Protein 1JPF (pdb70)

Radius of gyration: 23.24 Å; Cα contacts (8 Å, |Δi|>4): 825; chains: 3; bounding box: 54×57×59 Å

GO terms:
  GO:0098553 lumenal side of endoplasmic reticulum membrane (C, TAS)
  GO:0030670 phagocytic vesicle membrane (C, TAS)

Nearest PDB structures (foldseek):
  1yn6-assembly1_A  TM=9.985E-01  e=1.337E-51  Mus musculus
  2cii-assembly1_A  TM=9.720E-01  e=4.254E-51  Mus musculus
  6l9m-assembly3_G  TM=9.812E-01  e=3.001E-48  Homo sapiens
  3tie-assembly2_D  TM=9.741E-01  e=1.521E-45  Mus musculus
  2hjl-assembly1_A  TM=9.586E-01  e=3.096E-41  Homo sapiens

Solvent-accessible surface area: 19096 Å² total; per-residue (Å²): 131,27,19,0,20,2,14,3,10,0,25,28,76,87,79,116,132,87,12,62,1,19,0,4,0,22,0,38,118,66,34,0,1,13,1,26,25,72,50,182,104,30,80,9,84,49,102,4,102,15,0,139,113,18,26,104,125,8,17,106,94,1,14,100,21,1,76,32,4,24,74,9,0,62,38,0,9,140,35,0,47,57,64,71,139,54,97,89,48,44,64,23,5,0,0,0,5,0,0,0,22,0,6,102,102,96,182,54,97,82,2,40,0,47,1,0,10,35,18,136,93,0,2,28,9,57,101,66,10,142,64,12,67,16,63,54,158,8,0,29,81,0,54,142,82,2,90,158,37,24,0,6,124,78,0,64,68,14,0,74,34,62,0,28,99,33,0,68,85,0,0,164,33,2,62,82,63,13,89,127,49,45,43,9,162,30,71,4,34,51,20,122,129,58,201,43,68,9,17,0,14,0,20,0,20,24,0,28,31,37,97,30,70,8,20,0,30,43,132,68,92,96,24,108,144,117,35,102,82,18,102,40,4,29,2,34,78,42,23,52,2,21,1,0,4,4,61,0,52,113,65,114,17,87,82,16,13,0,43,0,84,14,114,20,28,139,128,52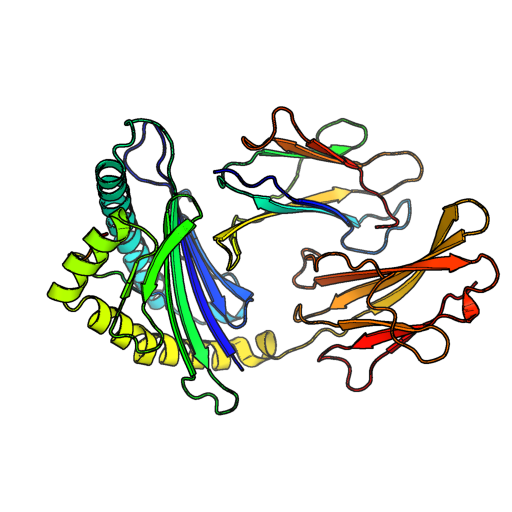,60,82,28,127,54,99,144,142,94,82,72,8,87,28,28,11,1,13,49,92,81,40,119,82,56,114,62,7,30,0,0,0,35,0,23,47,0,14,36,18,125,26,81,18,60,0,9,89,82,64,149,117,17,125,166,34,102,92,42,61,37,12,6,39,118,72,13,4,6,59,12,17,0,39,7,103,11,51,0,42,152,110,43,66,5,2,0,75,0,118,8,106,29,45,111,127,72,91,51,38,139,30,68,86,56,78,0,6,4,85,7,18,70,76,60,18,0

InterPro domains:
  IPR001039 MHC class I alpha chain, alpha1 alpha2 domains [PR01638] (83-112)
  IPR001039 MHC class I alpha chain, alpha1 alpha2 domains [PR01638] (115-131)
  IPR001039 MHC class I alpha chain, alpha1 alpha2 domains [PR01638] (136-153)
  IPR001039 MHC class I alpha chain, alpha1 alpha2 domains [PR01638] (181-199)
  IPR003006 Immunoglobulin/major histocompatibility complex, conserved site [PS00290] (281-287)
  IPR003597 Immunoglobulin C1-set [PF07654] (220-290)
  IPR003597 Immunoglobulin C1-set [SM00407] (222-293)
  IPR007110 Immunoglobulin-like domain [PS50835] (209-297)
  IPR010579 MHC class I, alpha chain, C-terminal [PF06623] (337-361)
  IPR011161 MHC class I-like antigen recognition-like [PF00129] (26-203)
  IPR011162 MHC classes I/II-like antigen recognition protein [SSF54452] (26-205)
  IPR013783 Immunoglobulin-like fold [G3DSA:2.60.40.10] (206-306)
  IPR036179 Immunoglobulin-like domain superfamily [SSF48726] (210-300)
  IPR037055 MHC class I-like antigen recognition-like superfamily [G3DSA:3.30.500.10] (24-205)
  IPR050208 Antigen-presenting and immune regulatory MHC class I-related [PTHR16675] (16-334)

Secondary structure (DSSP, 8-state):
-EEEEEEEEEE--TT-SSPEEEEEEEETTEEEEEEETTSSS---EE-SGGGTTS-HHHHHHHHHHHHHHHHHHHHHHHHHHHHTT--SSS--EEEEEEEEEE-TTSSEEEEEEEEEETTEEEEEE-TTSS-EEESSHHHHHHHHHHHHHTHHHHHHHIIIIIHHHHHHHHHHHSHHHHT--B--EEEEEEEEEETTEEEEEEEEEEEBSS--EEEEEETTEE-STTEEEPPPEE-SSS-EEEEEEEEEETT-GGGEEEEEE-TT-SS-EEE----/--BPPEEEEEESS---TTS-EEEEEEEEEEBSS--EEEEEETTEE-TT-EEPPPEE-TTS-EEEEEEEEE---SS--EEEEEE-TTSSS-EEEE--TT-/------TT---

Sequence (385 aa):
PHSMRYFETAVSRPGLEEPRYISVGYVDNKEFVRFDSDAENPRYEPRAPWMEQEGPEYWERETQKAKGQEQWFRVSLRNLLGYYNQSAGGSHTLQQMSGCDLGSDWRLLRGYLQFAYEGRDYIALNEDLKTWTAADMAAQITRRKWEQSGAAEHYKAYLEGECVEWLHRYLKNGNATLLRTDSPKAHVTHHPRSKGEVTLRCWALGFYPADITLTWQLNGEELTQDMELVETRPAGDGTFQKWASVVVPLGKEQNYTCRVYHEGLPEPLTLRWEPIQKTPQIQVYSRHPPENGKPNILNCYVTQFHPPHIEIQMLKNGKKIPKVEMSDMSFSKDWSFYILAHTEFTPTETDTYACRVKHDSMAEPKTVYWDRDMSGVENPGGYCL

B-factor: mean 32.89, std 11.1, range [12.46, 83.85]

CATH classification: 3.30.500.10 (+1 more: 2.60.40.10)

Structure (mmCIF, N/CA/C/O backbone):
data_1JPF
#
_entry.id   1JPF
#
_cell.length_a   56.166
_cell.length_b   56.166
_cell.length_c   277.954
_cell.angle_alpha   90.00
_cell.angle_beta   90.00
_cell.angle_gamma   90.00
#
_symmetry.space_group_name_H-M   'P 43 21 2'
#
loop_
_entity.id
_entity.type
_entity.pdbx_description
1 polymer 'H-2 CLASS I HISTOCOMPATIBILITY ANTIGEN, D-B ALPHA CHAIN'
2 polymer BETA-2-MICROGLOBULIN
3 polymer 'LCMV peptidic epitope gp276'
4 water water
#
loop_
_atom_site.group_PDB
_atom_site.id
_atom_site.type_symbol
_atom_site.label_atom_id
_atom_site.label_alt_id
_atom_site.label_comp_id
_atom_site.label_asym_id
_atom_site.label_entity_id
_atom_site.label_seq_id
_atom_site.pdbx_PDB_ins_code
_atom_site.Cartn_x
_atom_site.Cartn_y
_atom_site.Cartn_z
_atom_site.occupancy
_atom_site.B_iso_or_equiv
_atom_site.auth_seq_id
_atom_site.auth_comp_id
_atom_site.auth_asym_id
_atom_site.auth_atom_id
_atom_site.pdbx_PDB_model_num
ATOM 1 N N . PRO A 1 3 ? 18.309 10.150 126.672 1.00 44.31 2 PRO A N 1
ATOM 2 C CA . PRO A 1 3 ? 18.753 10.001 125.260 1.00 41.87 2 PRO A CA 1
ATOM 3 C C . PRO A 1 3 ? 20.144 10.631 125.085 1.00 41.10 2 PRO A C 1
ATOM 4 O O . PRO A 1 3 ? 20.596 11.418 125.928 1.00 37.30 2 PRO A O 1
ATOM 8 N N . HIS A 1 4 ? 20.826 10.300 123.995 1.00 33.01 3 HIS A N 1
ATOM 9 C CA . HIS A 1 4 ? 22.144 10.872 123.763 1.00 28.42 3 HIS A CA 1
ATOM 10 C C . HIS A 1 4 ? 22.407 10.907 122.284 1.00 27.19 3 HIS A C 1
ATOM 11 O O . HIS A 1 4 ? 21.731 10.223 121.514 1.00 23.84 3 HIS A O 1
ATOM 18 N N . SER A 1 5 ? 23.381 11.711 121.871 1.00 24.97 4 SER A N 1
ATOM 19 C CA . SER A 1 5 ? 23.668 11.783 120.462 1.00 21.13 4 SER A CA 1
ATOM 20 C C . SER A 1 5 ? 25.042 12.293 120.136 1.00 23.17 4 SER A C 1
ATOM 21 O O . SER A 1 5 ? 25.744 12.849 120.989 1.00 20.77 4 SER A O 1
ATOM 24 N N . MET A 1 6 ? 25.443 12.055 118.890 1.00 22.99 5 MET A N 1
ATOM 25 C CA . MET A 1 6 ? 26.704 12.570 118.379 1.00 19.09 5 MET A CA 1
ATOM 26 C C . MET A 1 6 ? 26.420 13.015 116.948 1.00 21.30 5 MET A C 1
ATOM 27 O O . MET A 1 6 ? 25.671 12.351 116.226 1.00 23.14 5 MET A O 1
ATOM 32 N N . ARG A 1 7 ? 26.987 14.153 116.567 1.00 20.05 6 ARG A N 1
ATOM 33 C CA . ARG A 1 7 ? 26.816 14.714 115.240 1.00 19.33 6 ARG A CA 1
ATOM 34 C C . ARG A 1 7 ? 28.098 15.393 114.813 1.00 21.52 6 ARG A C 1
ATOM 35 O O . ARG A 1 7 ? 28.834 15.922 115.648 1.00 23.34 6 ARG A O 1
ATOM 43 N N . TYR A 1 8 ? 28.362 15.351 113.509 1.00 21.41 7 TYR A N 1
ATOM 44 C CA . TYR A 1 8 ? 29.493 16.029 112.907 1.00 21.90 7 TYR A CA 1
ATOM 45 C C . TYR A 1 8 ? 28.830 16.898 111.843 1.00 22.78 7 TYR A C 1
ATOM 46 O O . TYR A 1 8 ? 28.074 16.400 110.996 1.00 24.96 7 TYR A O 1
ATOM 55 N N . PHE A 1 9 ? 29.059 18.202 111.945 1.00 20.94 8 PHE A N 1
ATOM 56 C CA . PHE A 1 9 ? 28.500 19.198 111.033 1.00 18.04 8 PHE A CA 1
ATOM 57 C C . PHE A 1 9 ? 29.681 19.711 110.233 1.00 23.32 8 PHE A C 1
ATOM 58 O O . PHE A 1 9 ? 30.625 20.286 110.809 1.00 23.33 8 PHE A O 1
ATOM 66 N N . GLU A 1 10 ? 29.625 19.531 108.914 1.00 18.93 9 GLU A N 1
ATOM 67 C CA . GLU A 1 10 ? 30.712 19.946 108.043 1.00 19.56 9 GLU A CA 1
ATOM 68 C C . GLU A 1 10 ? 30.251 20.936 106.996 1.00 21.50 9 GLU A C 1
ATOM 69 O O . GLU A 1 10 ? 29.137 20.836 106.459 1.00 19.94 9 GLU A O 1
ATOM 75 N N . THR A 1 11 ? 31.130 21.887 106.708 1.00 23.26 10 THR A N 1
ATOM 76 C CA . THR A 1 11 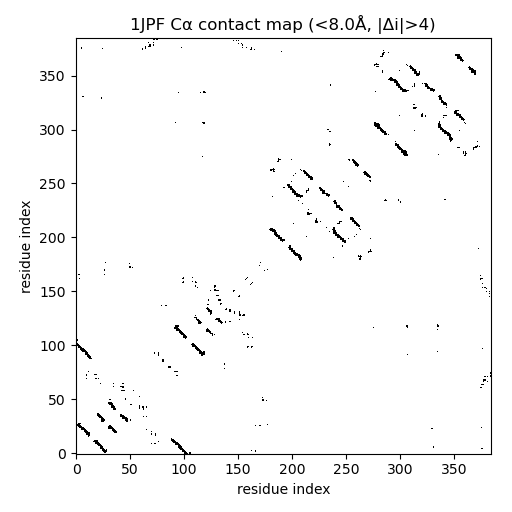? 30.872 22.937 105.736 1.00 24.64 10 THR A CA 1
ATOM 77 C C . THR A 1 11 ? 32.110 23.146 104.861 1.00 24.85 10 THR A C 1
ATOM 78 O O . THR A 1 11 ? 33.237 23.184 105.354 1.00 27.38 10 THR A O 1
ATOM 82 N N . ALA A 1 12 ? 31.882 23.259 103.560 1.00 25.60 11 ALA A N 1
ATOM 83 C CA . ALA A 1 12 ? 32.930 23.518 102.593 1.00 27.80 11 ALA A CA 1
ATOM 84 C C . ALA A 1 12 ? 32.396 24.712 101.825 1.00 25.89 11 ALA A C 1
ATOM 85 O O . ALA A 1 12 ? 31.261 24.697 101.374 1.00 29.97 11 ALA A O 1
ATOM 87 N N . VAL A 1 13 ? 33.199 25.756 101.696 1.00 28.38 12 VAL A N 1
ATOM 88 C CA . VAL A 1 13 ? 32.758 26.943 100.979 1.00 26.71 12 VAL A CA 1
ATOM 89 C C . VAL A 1 13 ? 33.725 27.267 99.848 1.00 31.26 12 VAL A C 1
ATOM 90 O O . VAL A 1 13 ? 34.936 27.392 100.076 1.00 30.45 12 VAL A O 1
ATOM 94 N N . SER A 1 14 ? 33.185 27.377 98.631 1.00 32.19 13 SER A N 1
ATOM 95 C CA . SER A 1 14 ? 33.970 27.715 97.436 1.00 34.33 13 SER A CA 1
ATOM 96 C C . SER A 1 14 ? 34.374 29.183 97.481 1.00 35.16 13 SER A C 1
ATOM 97 O O . SER A 1 14 ? 33.555 30.058 97.743 1.00 37.38 13 SER A O 1
ATOM 100 N N . ARG A 1 15 ? 35.634 29.452 97.188 1.00 43.33 14 ARG A N 1
ATOM 101 C CA . ARG A 1 15 ? 36.119 30.817 97.211 1.00 49.44 14 ARG A CA 1
ATOM 102 C C . ARG A 1 15 ? 36.453 31.302 95.811 1.00 50.95 14 ARG A C 1
ATOM 103 O O . ARG A 1 15 ? 37.230 30.671 95.094 1.00 49.66 14 ARG A O 1
ATOM 111 N N . PRO A 1 16 ? 35.855 32.427 95.393 1.00 53.47 15 PRO A N 1
ATOM 112 C CA . PRO A 1 16 ? 36.158 32.927 94.050 1.00 55.36 15 PRO A CA 1
ATOM 113 C C . PRO A 1 16 ? 37.641 33.297 93.970 1.00 54.76 15 PRO A C 1
ATOM 114 O O . PRO A 1 16 ? 38.154 34.078 94.788 1.00 50.78 15 PRO A O 1
ATOM 118 N N . GLY A 1 17 ? 38.329 32.693 93.008 1.00 52.38 16 GLY A N 1
ATOM 119 C CA . GLY A 1 17 ? 39.741 32.961 92.827 1.00 54.11 16 GLY A CA 1
ATOM 120 C C . GLY A 1 17 ? 40.635 32.026 93.614 1.00 54.38 16 GLY A C 1
ATOM 121 O O . GLY A 1 17 ? 41.824 32.297 93.798 1.00 53.74 16 GLY A O 1
ATOM 122 N N . LEU A 1 18 ? 40.074 30.919 94.080 1.00 54.20 17 LEU A N 1
ATOM 123 C CA . LEU A 1 18 ? 40.854 29.956 94.847 1.00 50.03 17 LEU A CA 1
ATOM 124 C C . LEU A 1 18 ? 40.351 28.549 94.568 1.00 48.12 17 LEU A C 1
ATOM 125 O O . LEU A 1 18 ? 39.148 28.345 94.425 1.00 49.62 17 LEU A O 1
ATOM 130 N N . GLU A 1 19 ? 41.280 27.594 94.492 1.00 46.09 18 GLU A N 1
ATOM 131 C CA . GLU A 1 19 ? 40.990 26.185 94.196 1.00 42.20 18 GLU A CA 1
ATOM 132 C C . GLU A 1 19 ? 40.470 25.343 95.375 1.00 42.06 18 GLU A C 1
ATOM 133 O O . GLU A 1 19 ? 39.521 24.569 95.232 1.00 38.75 18 GLU A O 1
ATOM 139 N N . GLU A 1 20 ? 41.119 25.458 96.525 1.00 36.45 19 GLU A N 1
ATOM 140 C CA . GLU A 1 20 ? 40.706 24.692 97.691 1.00 35.58 19 GLU A CA 1
ATOM 141 C C . GLU A 1 20 ? 39.630 25.455 98.426 1.00 32.91 19 GLU A C 1
ATOM 142 O O . GLU A 1 20 ? 39.773 26.639 98.678 1.00 38.89 19 GLU A O 1
ATOM 148 N N . PRO A 1 21 ? 38.520 24.793 98.767 1.00 36.43 20 PRO A N 1
ATOM 149 C CA . PRO A 1 21 ? 37.449 25.494 99.489 1.00 31.28 20 PRO A CA 1
ATOM 150 C C . PRO A 1 21 ? 37.796 25.618 100.968 1.00 32.30 20 PRO A C 1
ATOM 151 O O . PRO A 1 21 ? 38.721 24.954 101.447 1.00 36.32 20 PRO A O 1
ATOM 155 N N . ARG A 1 22 ? 37.076 26.480 101.678 1.00 27.96 21 ARG A N 1
ATOM 156 C CA . ARG A 1 22 ? 37.260 26.628 103.120 1.00 32.50 21 ARG A CA 1
ATOM 157 C C . ARG A 1 22 ? 36.450 25.462 103.710 1.00 32.98 21 ARG A C 1
ATOM 158 O O . ARG A 1 22 ? 35.243 25.361 103.448 1.00 30.65 21 ARG A O 1
ATOM 166 N N . TYR A 1 23 ? 37.102 24.571 104.464 1.00 28.01 22 TYR A N 1
ATOM 167 C CA . TYR A 1 23 ? 36.404 23.427 105.058 1.00 26.93 22 TYR A CA 1
ATOM 168 C C . TYR A 1 23 ? 36.433 23.462 106.580 1.00 30.87 22 TYR A C 1
ATOM 169 O O . TYR A 1 23 ? 37.502 23.601 107.194 1.00 28.25 22 TYR A O 1
ATOM 178 N N . ILE A 1 24 ? 35.251 23.356 107.180 1.00 26.22 23 ILE A N 1
ATOM 179 C CA . ILE A 1 24 ? 35.122 23.367 108.635 1.00 23.76 23 ILE A CA 1
ATOM 180 C C . ILE A 1 24 ? 34.240 22.224 109.115 1.00 23.65 23 ILE A C 1
ATOM 181 O O . ILE A 1 24 ? 33.139 22.025 108.601 1.00 22.99 23 ILE A O 1
ATOM 186 N N . SER A 1 25 ? 34.739 21.484 110.101 1.00 23.28 24 SER A N 1
ATOM 187 C CA . SER A 1 25 ? 34.038 20.361 110.698 1.00 18.78 24 SER A CA 1
ATOM 188 C C . SER A 1 25 ? 33.993 20.514 112.219 1.00 25.56 24 SER A C 1
ATOM 189 O O . SER A 1 25 ? 35.013 20.794 112.863 1.00 22.10 24 SER A O 1
ATOM 192 N N . VAL A 1 26 ? 32.805 20.345 112.784 1.00 18.17 25 VAL A N 1
ATOM 193 C CA . VAL A 1 26 ? 32.615 20.462 114.216 1.00 17.97 25 VAL A CA 1
ATOM 194 C C . VAL A 1 26 ? 31.871 19.218 114.685 1.00 18.64 25 VAL A C 1
ATOM 195 O O . VAL A 1 26 ? 30.890 18.784 114.066 1.00 17.25 25 VAL A O 1
ATOM 199 N N . GLY A 1 27 ? 32.367 18.624 115.755 1.00 18.76 26 GLY A N 1
ATOM 200 C CA . GLY A 1 27 ? 31.724 17.455 116.296 1.00 20.26 26 GLY A CA 1
ATOM 201 C C . GLY A 1 27 ? 30.983 17.839 117.558 1.00 23.42 26 GLY A C 1
ATOM 202 O O . GLY A 1 27 ? 31.449 18.709 118.315 1.00 20.80 26 GLY A O 1
ATOM 203 N N . TYR A 1 28 ? 29.846 17.190 117.789 1.00 19.10 27 TYR A N 1
ATOM 204 C CA . TYR A 1 28 ? 29.030 17.441 118.978 1.00 21.16 27 TYR A CA 1
ATOM 205 C C . TYR A 1 28 ? 28.598 16.157 119.662 1.00 21.31 27 TYR A C 1
ATOM 206 O O . TYR A 1 28 ? 28.318 15.141 118.999 1.00 18.51 27 TYR A O 1
ATOM 215 N N . VAL A 1 29 ? 28.533 16.211 120.989 1.00 20.07 28 VAL A N 1
ATOM 216 C CA . VAL A 1 29 ? 28.028 15.089 121.776 1.00 20.03 28 VAL A CA 1
ATOM 217 C C . VAL A 1 29 ? 26.949 15.756 122.614 1.00 21.42 28 VAL A C 1
ATOM 218 O O . VAL A 1 29 ? 27.219 16.745 123.290 1.00 27.86 28 VAL A O 1
ATOM 222 N N . ASP A 1 30 ? 25.728 15.242 122.546 1.00 24.57 29 ASP A N 1
ATOM 223 C CA . ASP A 1 30 ? 24.610 15.827 123.265 1.00 23.67 29 ASP A CA 1
ATOM 224 C C . ASP A 1 30 ? 24.538 17.329 123.027 1.00 26.54 29 ASP A C 1
ATOM 225 O O . ASP A 1 30 ? 24.339 18.102 123.959 1.00 27.37 29 ASP A O 1
ATOM 230 N N . ASN A 1 31 ? 24.722 17.728 121.768 1.00 26.64 30 ASN A N 1
ATOM 231 C CA . ASN A 1 31 ? 24.671 19.130 121.349 1.00 26.49 30 ASN A CA 1
ATOM 232 C C . ASN A 1 31 ? 25.775 20.030 121.891 1.00 26.13 30 ASN A C 1
ATOM 233 O O . ASN A 1 31 ? 25.683 21.250 121.801 1.00 23.96 30 ASN A O 1
ATOM 238 N N . LYS A 1 32 ? 26.825 19.446 122.449 1.00 25.52 31 LYS A N 1
ATOM 239 C CA . LYS A 1 32 ? 27.922 20.261 122.976 1.00 24.40 31 LYS A CA 1
ATOM 240 C C . LYS A 1 32 ? 29.147 20.055 122.092 1.00 22.92 31 LYS A C 1
ATOM 241 O O . LYS A 1 32 ? 29.556 18.920 121.848 1.00 23.35 31 LYS A O 1
ATOM 247 N N . GLU A 1 33 ? 29.730 21.154 121.617 1.00 26.32 32 GLU A N 1
ATOM 248 C CA . GLU A 1 33 ? 30.899 21.086 120.749 1.00 24.01 32 GLU A CA 1
ATOM 249 C C . GLU A 1 33 ? 32.071 20.386 121.458 1.00 23.85 32 GLU A C 1
ATOM 250 O O . GLU A 1 33 ? 32.421 20.745 122.566 1.00 19.20 32 GLU A O 1
ATOM 256 N N . PHE A 1 34 ? 32.686 19.386 120.835 1.00 21.55 33 PHE A N 1
ATOM 257 C CA . PHE A 1 34 ? 33.780 18.727 121.537 1.00 22.11 33 PHE A CA 1
ATOM 258 C C . PHE A 1 34 ? 35.059 18.629 120.726 1.00 21.46 33 PHE A C 1
ATOM 259 O O . PHE A 1 34 ? 36.133 18.426 121.290 1.00 24.53 33 PHE A O 1
ATOM 267 N N . VAL A 1 35 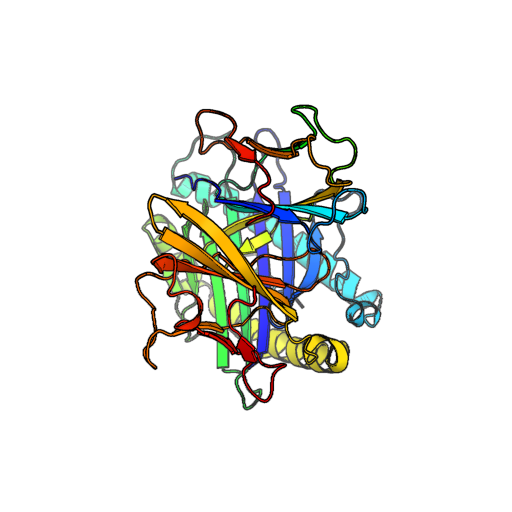? 34.941 18.797 119.411 1.00 17.60 34 VAL A N 1
ATOM 268 C CA . VAL A 1 35 ? 36.088 18.794 118.522 1.00 19.91 34 VAL A CA 1
ATOM 269 C C . VAL A 1 35 ? 35.827 19.734 117.352 1.00 20.65 34 VAL A C 1
ATOM 270 O O . VAL A 1 35 ? 34.672 20.035 117.007 1.00 21.87 34 VAL A O 1
ATOM 274 N N . ARG A 1 36 ? 36.905 20.205 116.747 1.00 16.56 35 ARG A N 1
ATOM 275 C CA . ARG A 1 36 ? 36.779 21.129 115.643 1.00 23.17 35 ARG A CA 1
ATOM 276 C C . ARG A 1 36 ? 37.995 21.129 114.702 1.00 25.64 35 ARG A C 1
ATOM 277 O O . ARG A 1 36 ? 39.148 21.022 115.146 1.00 27.92 35 ARG A O 1
ATOM 285 N N . PHE A 1 37 ? 37.726 21.258 113.407 1.00 26.01 36 PHE A N 1
ATOM 286 C CA . PHE A 1 37 ? 38.771 21.309 112.385 1.00 24.88 36 PHE A CA 1
ATOM 287 C C . PHE A 1 37 ? 38.446 22.479 111.458 1.00 29.57 36 PHE A C 1
ATOM 288 O O . PHE A 1 37 ? 37.282 22.651 111.084 1.00 30.61 36 PHE A O 1
ATOM 296 N N . ASP A 1 38 ? 39.459 23.269 111.082 1.00 27.41 37 ASP A N 1
ATOM 297 C CA . ASP A 1 38 ? 39.274 24.430 110.194 1.00 27.62 37 ASP A CA 1
ATOM 298 C C . ASP A 1 38 ? 40.493 24.522 109.275 1.00 35.23 37 ASP A C 1
ATOM 299 O O . ASP A 1 38 ? 41.625 24.713 109.749 1.00 31.81 37 ASP A O 1
ATOM 304 N N . SER A 1 39 ? 40.261 24.394 107.971 1.00 31.62 38 SER A N 1
ATOM 305 C CA . SER A 1 39 ? 41.333 24.431 106.984 1.00 32.57 38 SER A CA 1
ATOM 306 C C . SER A 1 39 ? 42.049 25.772 106.893 1.00 34.70 38 SER A C 1
ATOM 307 O O . SER A 1 39 ? 43.138 25.848 106.337 1.00 33.63 38 SER A O 1
ATOM 310 N N . ASP A 1 40 ? 41.423 26.823 107.411 1.00 36.32 39 ASP A N 1
ATOM 311 C CA . ASP A 1 40 ? 41.998 28.159 107.365 1.00 38.75 39 ASP A CA 1
ATOM 312 C C . ASP A 1 40 ? 43.036 28.378 108.454 1.00 44.44 39 ASP A C 1
ATOM 313 O O . ASP A 1 40 ? 43.720 29.393 108.457 1.00 43.42 39 ASP A O 1
ATOM 318 N N . ALA A 1 41 ? 43.139 27.435 109.382 1.00 46.66 40 ALA A N 1
ATOM 319 C CA . ALA A 1 41 ? 44.101 27.548 110.469 1.00 50.99 40 ALA A CA 1
ATOM 320 C C . ALA A 1 41 ? 45.503 27.440 109.898 1.00 55.12 40 ALA A C 1
ATOM 321 O O . ALA A 1 41 ? 45.699 26.913 108.802 1.00 57.58 40 ALA A O 1
ATOM 323 N N . GLU A 1 42 ? 46.475 27.945 110.648 1.00 60.54 41 GLU A N 1
ATOM 324 C CA . GLU A 1 42 ? 47.868 27.917 110.225 1.00 63.15 41 GLU A CA 1
ATOM 325 C C . GLU A 1 42 ? 48.317 26.497 109.939 1.00 61.83 41 GLU A C 1
ATOM 326 O O . GLU A 1 42 ? 48.941 26.222 108.913 1.00 61.64 41 GLU A O 1
ATOM 332 N N . ASN A 1 43 ? 48.007 25.602 110.868 1.00 60.62 42 ASN A N 1
ATOM 333 C CA . ASN A 1 43 ? 48.351 24.197 110.721 1.00 59.80 42 ASN A CA 1
ATOM 334 C C . ASN A 1 43 ? 47.085 23.365 110.904 1.00 55.85 42 ASN A C 1
ATOM 335 O O . ASN A 1 43 ? 46.825 22.860 111.997 1.00 52.53 42 ASN A O 1
ATOM 340 N N . PRO A 1 44 ? 46.280 23.225 109.831 1.00 51.56 43 PRO A N 1
ATOM 341 C CA . PRO A 1 44 ? 45.027 22.462 109.837 1.00 45.74 43 PRO A CA 1
ATOM 342 C C . PRO A 1 44 ? 45.138 21.179 110.638 1.00 44.21 43 PRO A C 1
ATOM 343 O O . PRO A 1 44 ? 45.873 20.261 110.264 1.00 41.69 43 PRO A O 1
ATOM 347 N N . ARG A 1 45 ? 44.396 21.125 111.740 1.00 37.95 44 ARG A N 1
ATOM 348 C CA . ARG A 1 45 ? 44.411 19.966 112.622 1.00 36.70 44 ARG A CA 1
ATOM 349 C C . ARG A 1 45 ? 43.115 19.908 113.436 1.00 30.86 44 ARG A C 1
ATOM 350 O O . ARG A 1 45 ? 42.515 20.938 113.713 1.00 30.33 44 ARG A O 1
ATOM 358 N N . TYR A 1 46 ? 42.665 18.707 113.787 1.00 26.74 45 TYR A N 1
ATOM 359 C CA . TYR A 1 46 ? 41.470 18.580 114.624 1.00 29.08 45 TYR A CA 1
ATOM 360 C C . TYR A 1 46 ? 41.911 18.998 116.026 1.00 31.40 45 TYR A C 1
ATOM 361 O O . TYR A 1 46 ? 42.974 18.582 116.490 1.00 25.73 45 TYR A O 1
ATOM 370 N N . GLU A 1 47 ? 41.096 19.811 116.697 1.00 33.83 46 GLU A N 1
ATOM 371 C CA . GLU A 1 47 ? 41.434 20.299 118.032 1.00 31.07 46 GLU A CA 1
ATOM 372 C C . GLU A 1 47 ? 40.370 19.967 119.056 1.00 27.67 46 GLU A C 1
ATOM 373 O O . GLU A 1 47 ? 39.189 19.930 118.737 1.00 26.05 46 GLU A O 1
ATOM 379 N N . PRO A 1 48 ? 40.779 19.741 120.315 1.00 24.41 47 PRO A N 1
ATOM 380 C CA . PRO A 1 48 ? 39.839 19.422 121.384 1.00 24.11 47 PRO A CA 1
ATOM 381 C C . PRO A 1 48 ? 39.068 20.685 121.767 1.00 24.02 47 PRO A C 1
ATOM 382 O O . PRO A 1 48 ? 39.632 21.770 121.793 1.00 22.68 47 PRO A O 1
ATOM 386 N N . ARG A 1 49 ? 37.778 20.547 122.054 1.00 23.25 48 ARG A N 1
ATOM 387 C CA . ARG A 1 49 ? 36.963 21.698 122.424 1.00 21.20 48 ARG A CA 1
ATOM 388 C C . ARG A 1 49 ? 36.232 21.464 123.736 1.00 23.30 48 ARG A C 1
ATOM 389 O O . ARG A 1 49 ? 35.432 22.303 124.162 1.00 20.41 48 ARG A O 1
ATOM 397 N N . ALA A 1 50 ? 36.480 20.305 124.343 1.00 22.24 49 ALA A N 1
ATOM 398 C CA . ALA A 1 50 ? 35.885 19.932 125.636 1.00 25.15 49 ALA A CA 1
ATOM 399 C C . ALA A 1 50 ? 37.026 19.384 126.488 1.00 28.11 49 ALA A C 1
ATOM 400 O O . ALA A 1 50 ? 37.841 18.616 126.003 1.00 27.77 49 ALA A O 1
ATOM 402 N N . PRO A 1 51 ? 37.113 19.789 127.764 1.00 35.02 50 PRO A N 1
ATOM 403 C CA . PRO A 1 51 ? 38.202 19.287 128.609 1.00 35.39 50 PRO A CA 1
ATOM 404 C C . PRO A 1 51 ? 38.408 17.775 128.594 1.00 34.28 50 PRO A C 1
ATOM 405 O O . PRO A 1 51 ? 39.541 17.295 128.637 1.00 31.89 50 PRO A O 1
ATOM 409 N N . TRP A 1 52 ? 37.327 17.013 128.499 1.00 32.53 51 TRP A N 1
ATOM 410 C CA . TRP A 1 52 ? 37.476 15.571 128.523 1.00 33.47 51 TRP A CA 1
ATOM 411 C C . TRP A 1 52 ? 38.074 14.919 127.275 1.00 33.44 51 TRP A C 1
ATOM 412 O O . TRP A 1 52 ? 38.215 13.702 127.235 1.00 32.82 51 TRP A O 1
ATOM 423 N N . MET A 1 53 ? 38.423 15.718 126.267 1.00 30.49 52 MET A N 1
ATOM 424 C CA . MET A 1 53 ? 39.024 15.186 125.049 1.00 30.46 52 MET A CA 1
ATOM 425 C C . MET A 1 53 ? 40.545 15.198 125.155 1.00 32.12 52 MET A C 1
ATOM 426 O O . MET A 1 53 ? 41.237 14.619 124.316 1.00 30.99 52 MET A O 1
ATOM 431 N N . GLU A 1 54 ? 41.068 15.851 126.189 1.00 34.39 53 GLU A N 1
ATOM 432 C CA . GLU A 1 54 ? 42.509 15.878 126.387 1.00 39.69 53 GLU A CA 1
ATOM 433 C C . GLU A 1 54 ? 42.999 14.479 126.763 1.00 41.91 53 GLU A C 1
ATOM 434 O O . GLU A 1 54 ? 44.199 14.230 126.833 1.00 44.88 53 GLU A O 1
ATOM 440 N N . GLN A 1 55 ? 42.053 13.569 126.995 1.00 41.31 54 GLN A N 1
ATOM 441 C CA . GLN A 1 55 ? 42.361 12.183 127.324 1.00 44.34 54 GLN A CA 1
ATOM 442 C C . GLN A 1 55 ? 42.862 11.399 126.107 1.00 46.37 54 GLN A C 1
ATOM 443 O O . GLN A 1 55 ? 43.581 10.414 126.260 1.00 46.68 54 GLN A O 1
ATOM 449 N N . GLU A 1 56 ? 42.461 11.823 124.910 1.00 41.90 55 GLU A N 1
ATOM 450 C CA . GLU A 1 56 ? 42.867 11.142 123.687 1.00 42.21 55 GLU A CA 1
ATOM 451 C C . GLU A 1 56 ? 44.334 11.341 123.355 1.00 43.51 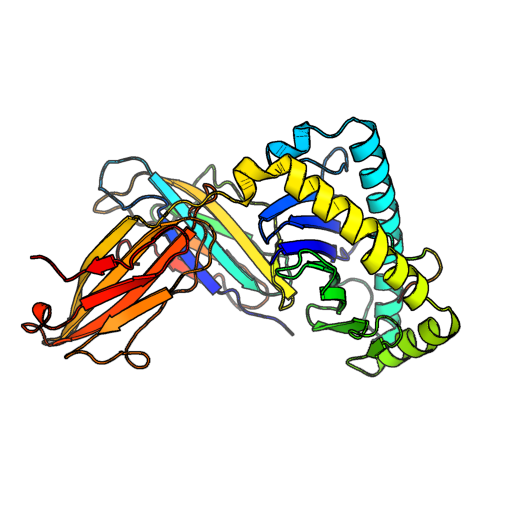55 GLU A C 1
ATOM 452 O O . GLU A 1 56 ? 44.864 12.455 123.429 1.00 41.07 55 GLU A O 1
ATOM 458 N N . GLY A 1 57 ? 44.977 10.244 122.970 1.00 45.43 56 GLY A N 1
ATOM 459 C CA . GLY A 1 57 ? 46.374 10.294 122.603 1.00 47.69 56 GLY A CA 1
ATOM 460 C C . GLY A 1 57 ? 46.608 10.962 121.259 1.00 44.97 56 GLY A C 1
ATOM 461 O O . GLY A 1 57 ? 45.666 11.249 120.526 1.00 41.80 56 GLY A O 1
ATOM 462 N N . PRO A 1 58 ? 47.875 11.204 120.904 1.00 42.85 57 PRO A N 1
ATOM 463 C CA . PRO A 1 58 ? 48.280 11.842 119.650 1.00 40.20 57 PRO A CA 1
ATOM 464 C C . PRO A 1 58 ? 47.810 11.038 118.439 1.00 38.00 57 PRO A C 1
ATOM 465 O O . PRO A 1 58 ? 47.684 11.573 117.343 1.00 33.63 57 PRO A O 1
ATOM 469 N N . GLU A 1 59 ? 47.578 9.745 118.642 1.00 38.90 58 GLU A N 1
ATOM 470 C CA . GLU A 1 59 ? 47.135 8.887 117.546 1.00 42.59 58 GLU A CA 1
ATOM 471 C C . GLU A 1 59 ? 45.735 9.288 117.107 1.00 39.06 58 GLU A C 1
ATOM 472 O O . GLU A 1 59 ? 45.438 9.332 115.913 1.00 41.24 58 GLU A O 1
ATOM 478 N N . TYR A 1 60 ? 44.877 9.569 118.082 1.00 35.20 59 TYR A N 1
ATOM 479 C CA . TYR A 1 60 ? 43.496 9.959 117.802 1.00 32.35 59 TYR A CA 1
ATOM 480 C C . TYR A 1 60 ? 43.443 11.184 116.915 1.00 26.58 59 TYR A C 1
ATOM 481 O O . TYR A 1 60 ? 42.779 11.204 115.899 1.00 31.97 59 TYR A O 1
ATOM 490 N N . TRP A 1 61 ? 44.166 12.214 117.304 1.00 29.16 60 TRP A N 1
ATOM 491 C CA . TRP A 1 61 ? 44.186 13.438 116.542 1.00 27.94 60 TRP A CA 1
ATOM 492 C C . TRP A 1 61 ? 44.766 13.254 115.146 1.00 28.39 60 TRP A C 1
ATOM 493 O O . TRP A 1 61 ? 44.301 13.863 114.175 1.00 28.74 60 TRP A O 1
ATOM 504 N N . GLU A 1 62 ? 45.769 12.401 115.042 1.00 31.04 61 GLU A N 1
ATOM 505 C CA . GLU A 1 62 ? 46.409 12.142 113.761 1.00 34.21 61 GLU A CA 1
ATOM 506 C C . GLU A 1 62 ? 45.400 11.531 112.789 1.00 29.58 61 GLU A C 1
ATOM 507 O O . GLU A 1 62 ? 45.226 12.014 111.669 1.00 30.20 61 GLU A O 1
ATOM 513 N N . ARG A 1 63 ? 44.719 10.481 113.231 1.00 28.52 62 ARG A N 1
ATOM 514 C CA . ARG A 1 63 ? 43.727 9.805 112.398 1.00 29.52 62 ARG A CA 1
ATOM 515 C C . ARG A 1 63 ? 42.613 10.766 111.971 1.00 29.93 62 ARG A C 1
ATOM 516 O O . ARG A 1 63 ? 42.276 10.846 110.796 1.00 32.72 62 ARG A O 1
ATOM 524 N N . GLU A 1 64 ? 42.057 11.502 112.933 1.00 28.56 63 GLU A N 1
ATOM 525 C CA . GLU A 1 64 ? 40.978 12.447 112.664 1.00 26.63 63 GLU A CA 1
ATOM 526 C C . GLU A 1 64 ? 41.381 13.517 111.660 1.00 27.44 63 GLU A C 1
ATOM 527 O O . GLU A 1 64 ? 40.611 13.875 110.754 1.00 25.74 63 GLU A O 1
ATOM 533 N N . THR A 1 65 ? 42.590 14.031 111.829 1.00 26.89 64 THR A N 1
ATOM 534 C CA . THR A 1 65 ? 43.080 15.073 110.954 1.00 27.74 64 THR A CA 1
ATOM 535 C C . THR A 1 65 ? 43.202 14.550 109.541 1.00 22.67 64 THR A C 1
ATOM 536 O O . THR A 1 65 ? 42.902 15.268 108.604 1.00 29.64 64 THR A O 1
ATOM 540 N N . GLN A 1 66 ? 43.617 13.297 109.389 1.00 29.58 65 GLN A N 1
ATOM 541 C CA . GLN A 1 66 ? 43.747 12.691 108.062 1.00 33.49 65 GLN A CA 1
ATOM 542 C C . GLN A 1 66 ? 42.378 12.602 107.392 1.00 34.71 65 GLN A C 1
ATOM 543 O O . GLN A 1 66 ? 42.231 12.922 106.209 1.00 34.83 65 GLN A O 1
ATOM 549 N N . LYS A 1 67 ? 41.378 12.181 108.159 1.00 31.64 66 LYS A N 1
ATOM 550 C CA . LYS A 1 67 ? 40.028 12.058 107.635 1.00 32.03 66 LYS A CA 1
ATOM 551 C C . LYS A 1 67 ? 39.553 13.396 107.121 1.00 31.54 66 LYS A C 1
ATOM 552 O O . LYS A 1 67 ? 38.912 13.476 106.070 1.00 30.96 66 LYS A O 1
ATOM 558 N N . ALA A 1 68 ? 39.889 14.454 107.848 1.00 30.98 67 ALA A N 1
ATOM 559 C CA . ALA A 1 68 ? 39.495 15.791 107.438 1.00 26.89 67 ALA A CA 1
ATOM 560 C C . ALA A 1 68 ? 40.099 16.117 106.075 1.00 30.01 67 ALA A C 1
ATOM 561 O O . ALA A 1 68 ? 39.416 16.635 105.185 1.00 26.02 67 ALA A O 1
ATOM 563 N N . LYS A 1 69 ? 41.388 15.825 105.914 1.00 33.42 68 LYS A N 1
ATOM 564 C CA . LYS A 1 69 ? 42.060 16.073 104.637 1.00 35.92 68 LYS A CA 1
ATOM 565 C C . LYS A 1 69 ? 41.295 15.341 103.523 1.00 36.81 68 LYS A C 1
ATOM 566 O O . LYS A 1 69 ? 41.161 15.840 102.395 1.00 35.37 68 LYS A O 1
ATOM 572 N N . GLY A 1 70 ? 40.785 14.156 103.841 1.00 35.51 69 GLY A N 1
ATOM 573 C CA . GLY A 1 70 ? 40.040 13.415 102.838 1.00 37.22 69 GLY A CA 1
ATOM 574 C C . GLY A 1 70 ? 38.711 14.081 102.526 1.00 35.52 69 GLY A C 1
ATOM 575 O O . GLY A 1 70 ? 38.309 14.204 101.358 1.00 32.94 69 GLY A O 1
ATOM 576 N N . GLN A 1 71 ? 38.024 14.515 103.580 1.00 33.06 70 GLN A N 1
ATOM 577 C CA . GLN A 1 71 ? 36.732 15.160 103.415 1.00 30.08 70 GLN A CA 1
ATOM 578 C C . GLN A 1 71 ? 36.880 16.416 102.572 1.00 28.52 70 GLN A C 1
ATOM 579 O O . GLN A 1 71 ? 36.037 16.705 101.726 1.00 30.68 70 GLN A O 1
ATOM 585 N N . GLU A 1 72 ? 37.962 17.157 102.791 1.00 26.33 71 GLU A N 1
ATOM 586 C CA . GLU A 1 72 ? 38.211 18.381 102.036 1.00 27.97 71 GLU A CA 1
ATOM 587 C C . GLU A 1 72 ? 38.190 18.124 100.547 1.00 24.33 71 GLU A C 1
ATOM 588 O O . GLU A 1 72 ? 37.578 18.874 99.801 1.00 26.11 71 GLU A O 1
ATOM 594 N N . GLN A 1 73 ? 38.865 17.063 100.119 1.00 26.98 72 GLN A N 1
ATOM 595 C CA . GLN A 1 73 ? 38.921 16.726 98.697 1.00 30.88 72 GLN A CA 1
ATOM 596 C C . GLN A 1 73 ? 37.586 16.234 98.150 1.00 29.30 72 GLN A C 1
ATOM 597 O O . GLN A 1 73 ? 37.225 16.547 97.018 1.00 30.08 72 GLN A O 1
ATOM 603 N N . TRP A 1 74 ? 36.860 15.470 98.962 1.00 28.01 73 TRP A N 1
ATOM 604 C CA . TRP A 1 74 ? 35.548 14.958 98.580 1.00 24.85 73 TRP A CA 1
ATOM 605 C C . TRP A 1 74 ? 34.599 16.149 98.376 1.00 27.17 73 TRP A C 1
ATOM 606 O O . TRP A 1 74 ? 33.854 16.217 97.397 1.00 26.64 73 TRP A O 1
ATOM 617 N N . PHE A 1 75 ? 34.626 17.093 99.311 1.00 24.64 74 PHE A N 1
ATOM 618 C CA . PHE A 1 75 ? 33.762 18.267 99.210 1.00 24.65 74 PHE A CA 1
ATOM 619 C C . PHE A 1 75 ? 34.173 19.148 98.029 1.00 19.31 74 PHE A C 1
ATOM 620 O O . PHE A 1 75 ? 33.339 19.779 97.383 1.00 25.08 74 PHE A O 1
ATOM 628 N N . ARG A 1 76 ? 35.469 19.185 97.752 1.00 26.15 75 ARG A N 1
ATOM 629 C CA . ARG A 1 76 ? 35.998 19.984 96.654 1.00 26.63 75 ARG A CA 1
ATOM 630 C C . ARG A 1 76 ? 35.479 19.437 95.325 1.00 26.94 75 ARG A C 1
ATOM 631 O O . ARG A 1 76 ? 34.953 20.178 94.482 1.00 28.35 75 ARG A O 1
ATOM 639 N N . VAL A 1 77 ? 35.635 18.137 95.128 1.00 26.62 76 VAL A N 1
ATOM 640 C CA . VAL A 1 77 ? 35.163 17.531 93.890 1.00 29.00 76 VAL A CA 1
ATOM 641 C C . VAL A 1 77 ? 33.645 17.632 93.778 1.00 28.60 76 VAL A C 1
ATOM 642 O O . VAL A 1 77 ? 33.108 17.887 92.692 1.00 30.23 76 VAL A O 1
ATOM 646 N N . SER A 1 78 ? 32.946 17.444 94.897 1.00 26.23 77 SER A N 1
ATOM 647 C CA . SER A 1 78 ? 31.485 17.503 94.867 1.00 24.83 77 SER A CA 1
ATOM 648 C C . SER A 1 78 ? 30.965 18.893 94.548 1.00 21.54 77 SER A C 1
ATOM 649 O O . SER A 1 78 ? 30.002 19.047 93.811 1.00 22.46 77 SER A O 1
ATOM 652 N N . LEU A 1 79 ? 31.607 19.909 95.106 1.00 26.06 78 LEU A N 1
ATOM 653 C CA . LEU A 1 79 ? 31.220 21.293 94.856 1.00 19.89 78 LEU A CA 1
ATOM 654 C C . LEU A 1 79 ? 31.314 21.543 93.337 1.00 27.83 78 LEU A C 1
ATOM 655 O O . LEU A 1 79 ? 30.440 22.183 92.722 1.00 25.49 78 LEU A O 1
ATOM 660 N N . ARG A 1 80 ? 32.396 21.047 92.740 1.00 24.33 79 ARG A N 1
ATOM 661 C CA . ARG A 1 80 ? 32.619 21.212 91.306 1.00 30.67 79 ARG A CA 1
ATOM 662 C C . ARG A 1 80 ? 31.471 20.582 90.523 1.00 31.37 79 ARG A C 1
ATOM 663 O O . ARG A 1 80 ? 30.925 21.197 89.605 1.00 31.41 79 ARG A O 1
ATOM 671 N N . ASN A 1 81 ? 31.108 19.355 90.884 1.00 29.48 80 ASN A N 1
ATOM 672 C CA . ASN A 1 81 ? 30.016 18.656 90.203 1.00 32.08 80 ASN A CA 1
ATOM 673 C C . ASN A 1 81 ? 28.692 19.396 90.224 1.00 34.38 80 ASN A C 1
ATOM 674 O O . ASN A 1 81 ? 28.042 19.568 89.176 1.00 32.74 80 ASN A O 1
ATOM 679 N N . LEU A 1 82 ? 28.293 19.837 91.415 1.00 32.16 81 LEU A N 1
ATOM 680 C CA . LEU A 1 82 ? 27.038 20.566 91.586 1.00 30.83 81 LEU A CA 1
ATOM 681 C C . LEU A 1 82 ? 26.987 21.809 90.713 1.00 27.63 81 LEU A C 1
ATOM 682 O O . LEU A 1 82 ? 25.925 22.207 90.249 1.00 27.75 81 LEU A O 1
ATOM 687 N N . LEU A 1 83 ? 28.136 22.433 90.500 1.00 28.33 82 LEU A N 1
ATOM 688 C CA . LEU A 1 83 ? 28.185 23.635 89.677 1.00 32.95 82 LEU A CA 1
ATOM 689 C C . LEU A 1 83 ? 27.644 23.305 88.261 1.00 34.20 82 LEU A C 1
ATOM 690 O O . LEU A 1 83 ? 26.928 24.101 87.645 1.00 29.37 82 LEU A O 1
ATOM 695 N N . GLY A 1 84 ? 27.997 22.122 87.765 1.00 31.37 83 GLY A N 1
ATOM 696 C CA . GLY A 1 84 ? 27.531 21.693 86.456 1.00 31.32 83 GLY A CA 1
ATOM 697 C C . GLY A 1 84 ? 26.061 21.309 86.479 1.00 27.41 83 GLY A C 1
ATOM 698 O O . GLY A 1 84 ? 25.296 21.717 85.608 1.00 29.69 83 GLY A O 1
ATOM 699 N N . TYR A 1 85 ? 25.672 20.522 87.476 1.00 25.42 84 TYR A N 1
ATOM 700 C CA . TYR A 1 85 ? 24.290 20.080 87.631 1.00 27.04 84 TYR A CA 1
ATOM 701 C C . TYR A 1 85 ? 23.323 21.254 87.601 1.00 29.08 84 TYR A C 1
ATOM 702 O O . TYR A 1 85 ? 22.207 21.133 87.092 1.00 26.10 84 TYR A O 1
ATOM 711 N N . TYR A 1 86 ? 23.735 22.386 88.169 1.00 26.41 85 TYR A N 1
ATOM 712 C CA . TYR A 1 86 ? 22.861 23.555 88.213 1.00 25.97 85 TYR A CA 1
ATOM 713 C C . TYR A 1 86 ? 23.198 24.605 87.185 1.00 29.00 85 TYR A C 1
ATOM 714 O O . TYR A 1 86 ? 22.588 25.670 87.177 1.00 25.95 85 TYR A O 1
ATOM 723 N N . ASN A 1 87 ? 24.187 24.319 86.342 1.00 31.17 86 ASN A N 1
ATOM 724 C CA . ASN A 1 87 ? 24.591 25.261 85.309 1.00 32.46 86 ASN A CA 1
ATOM 725 C C . ASN A 1 87 ? 24.905 26.633 85.888 1.00 33.93 86 ASN A C 1
ATOM 726 O O . ASN A 1 87 ? 24.407 27.641 85.397 1.00 34.24 86 ASN A O 1
ATOM 731 N N . GLN A 1 88 ? 25.730 26.670 86.932 1.00 39.03 87 GLN A N 1
ATOM 732 C CA . GLN A 1 88 ? 26.106 27.931 87.570 1.00 36.33 87 GLN A CA 1
ATOM 733 C C . GLN A 1 88 ? 27.411 28.512 87.013 1.00 38.39 87 GLN A C 1
ATOM 734 O O . GLN A 1 88 ? 28.360 27.789 86.719 1.00 31.88 87 GLN A O 1
ATOM 740 N N . SER A 1 89 ? 27.454 29.831 86.875 1.00 42.03 88 SER A N 1
ATOM 741 C CA . SER A 1 89 ? 28.642 30.480 86.333 1.00 52.70 88 SER A CA 1
ATOM 742 C C . SER A 1 89 ? 29.867 30.269 87.223 1.00 53.94 88 SER A C 1
ATOM 743 O O . SER A 1 89 ? 29.746 30.118 88.446 1.00 53.72 88 SER A O 1
ATOM 746 N N . ALA A 1 90 ? 31.045 30.238 86.603 1.00 53.81 89 ALA A N 1
ATOM 747 C CA . ALA A 1 90 ? 32.276 30.080 87.362 1.00 55.12 89 ALA A CA 1
ATOM 748 C C . ALA A 1 90 ? 32.384 31.327 88.248 1.00 54.91 89 ALA A C 1
ATOM 749 O O . ALA A 1 90 ? 31.527 32.218 88.195 1.00 51.06 89 ALA A O 1
ATOM 751 N N . GLY A 1 91 ? 33.437 31.405 89.049 1.00 55.79 90 GLY A N 1
ATOM 752 C CA . GLY A 1 91 ? 33.560 32.541 89.939 1.00 57.38 90 GLY A CA 1
ATOM 753 C C . GLY A 1 91 ? 32.568 32.246 91.047 1.00 55.42 90 GLY A C 1
ATOM 754 O O . GLY A 1 91 ? 32.327 31.077 91.351 1.00 58.81 90 GLY A O 1
ATOM 755 N N . GLY A 1 92 ? 31.988 33.280 91.643 1.00 53.21 91 GLY A N 1
ATOM 756 C CA . GLY A 1 92 ? 31.020 33.075 92.710 1.00 48.22 91 GLY A CA 1
ATOM 757 C C . GLY A 1 92 ? 31.400 32.119 93.836 1.00 46.03 91 GLY A C 1
ATOM 758 O O . GLY A 1 92 ? 32.322 31.300 93.723 1.00 44.73 91 GLY A O 1
ATOM 759 N N . SER A 1 93 ? 30.676 32.227 94.947 1.00 40.91 92 SER A N 1
ATOM 760 C CA . SER A 1 93 ? 30.916 31.361 96.090 1.00 37.76 92 SER A CA 1
ATOM 761 C C . SER A 1 93 ? 29.688 30.477 96.354 1.00 31.22 92 SER A C 1
ATOM 762 O O . SER A 1 93 ? 28.545 30.926 96.278 1.00 32.83 92 SER A O 1
ATOM 765 N N . HIS A 1 94 ? 29.935 29.212 96.660 1.00 32.27 93 HIS A N 1
ATOM 766 C CA . HIS A 1 94 ? 28.855 28.271 96.918 1.00 28.84 93 HIS A CA 1
ATOM 767 C C . HIS A 1 94 ? 29.115 27.439 98.169 1.00 28.88 93 HIS A C 1
ATOM 768 O O . HIS A 1 94 ? 30.261 27.260 98.570 1.00 26.68 93 HIS A O 1
ATOM 775 N N . THR A 1 95 ? 28.057 26.919 98.784 1.00 24.78 94 THR A N 1
ATOM 776 C CA . THR A 1 95 ? 28.264 26.135 99.985 1.00 25.96 94 THR A CA 1
ATOM 777 C C . THR A 1 95 ? 27.695 24.722 99.926 1.00 25.77 94 THR A C 1
ATOM 778 O O . THR A 1 95 ? 26.659 24.461 99.318 1.00 25.65 94 THR A O 1
ATOM 782 N N . LEU A 1 96 ? 28.427 23.812 100.547 1.00 22.18 95 LEU A N 1
ATOM 783 C CA . LEU A 1 96 ? 28.048 22.418 100.656 1.00 24.56 95 LEU A CA 1
ATOM 784 C C . LEU A 1 96 ? 28.164 22.098 102.152 1.00 24.99 95 LEU A C 1
ATOM 785 O O . LEU A 1 96 ? 29.172 22.435 102.798 1.00 23.22 95 LEU A O 1
ATOM 790 N N . GLN A 1 97 ? 27.130 21.480 102.707 1.00 21.00 96 GLN A N 1
ATOM 791 C CA . GLN A 1 97 ? 27.122 21.112 104.120 1.00 17.69 96 GLN A CA 1
ATOM 792 C C . GLN A 1 97 ? 26.697 19.665 104.282 1.00 19.34 96 GLN A C 1
ATOM 793 O O . GLN A 1 97 ? 26.023 19.104 103.428 1.00 21.59 96 GLN A O 1
ATOM 799 N N . GLN A 1 98 ? 27.074 19.081 105.403 1.00 17.05 97 GLN A N 1
ATOM 800 C CA . GLN A 1 98 ? 26.741 17.706 105.703 1.00 19.31 97 GLN A CA 1
ATOM 801 C C . GLN A 1 98 ? 26.533 17.575 107.215 1.00 20.91 97 GLN A C 1
ATOM 802 O O . GLN A 1 98 ? 27.203 18.248 107.994 1.00 20.45 97 GLN A O 1
ATOM 808 N N . MET A 1 99 ? 25.578 16.742 107.619 1.00 22.35 98 MET A N 1
ATOM 809 C CA . MET A 1 99 ? 25.335 16.469 109.035 1.00 21.15 98 MET A CA 1
ATOM 810 C C . MET A 1 99 ? 25.266 14.945 109.097 1.00 23.20 98 MET A C 1
ATOM 811 O O . MET A 1 99 ? 24.494 14.335 108.367 1.00 23.84 98 MET A O 1
ATOM 816 N N . SER A 1 100 ? 26.070 14.330 109.950 1.00 21.93 99 SER A N 1
ATOM 817 C CA . SER A 1 100 ? 26.052 12.881 110.096 1.00 22.97 99 SER A CA 1
ATOM 818 C C . SER A 1 100 ? 26.104 12.562 111.587 1.00 24.78 99 SER A C 1
ATOM 819 O O . SER A 1 100 ? 26.559 13.388 112.394 1.00 22.32 99 SER A O 1
ATOM 822 N N . GLY A 1 101 ? 25.617 11.386 111.962 1.00 16.06 100 GLY A N 1
ATOM 823 C CA . GLY A 1 101 ? 25.644 11.037 113.364 1.00 19.42 100 GLY A CA 1
ATOM 824 C C . GLY A 1 101 ? 24.606 10.029 113.800 1.00 22.05 100 GLY A C 1
ATOM 825 O O . GLY A 1 101 ? 23.849 9.490 112.982 1.00 20.69 100 GLY A O 1
ATOM 826 N N . CYS A 1 102 ? 24.557 9.786 115.102 1.00 20.70 101 CYS A N 1
ATOM 827 C CA . CYS A 1 102 ? 23.640 8.810 115.646 1.00 20.14 101 CYS A CA 1
ATOM 828 C C . CYS A 1 102 ? 23.013 9.251 116.973 1.00 22.33 101 CYS A C 1
ATOM 829 O O . CYS A 1 102 ? 23.600 10.039 117.727 1.00 25.94 101 CYS A O 1
ATOM 832 N N . ASP A 1 103 ? 21.796 8.768 117.218 1.00 25.22 102 ASP A N 1
ATOM 833 C CA . ASP A 1 103 ? 21.048 9.040 118.437 1.00 25.69 102 ASP A CA 1
ATOM 834 C C . ASP A 1 103 ? 20.899 7.735 119.212 1.00 31.00 102 ASP A C 1
ATOM 835 O O . ASP A 1 103 ? 20.586 6.691 118.627 1.00 28.22 102 ASP A O 1
ATOM 840 N N . LEU A 1 104 ? 21.114 7.788 120.523 1.00 28.90 103 LEU A N 1
ATOM 841 C CA . LEU A 1 104 ? 20.933 6.603 121.343 1.00 30.89 103 LEU A CA 1
ATOM 842 C C . LEU A 1 104 ? 19.664 6.829 122.166 1.00 31.23 103 LEU A C 1
ATOM 843 O O . LEU A 1 104 ? 19.375 7.954 122.570 1.00 29.98 103 LEU A O 1
ATOM 848 N N . GLY A 1 105 ? 18.897 5.771 122.408 1.00 36.52 104 GLY A N 1
ATOM 849 C CA . GLY A 1 105 ? 17.687 5.929 123.195 1.00 39.54 104 GLY A CA 1
ATOM 850 C C . GLY A 1 105 ? 17.943 5.774 124.688 1.00 46.24 104 GLY A C 1
ATOM 851 O O . GLY A 1 105 ? 19.094 5.713 125.130 1.00 45.89 104 GLY A O 1
ATOM 852 N N . SER A 1 106 ? 16.866 5.721 125.470 1.00 50.84 105 SER A N 1
ATOM 853 C CA . SER A 1 106 ? 16.957 5.556 126.924 1.00 52.74 105 SER A CA 1
ATOM 854 C C . SER A 1 106 ? 17.665 4.244 127.235 1.00 50.62 105 SER A C 1
ATOM 855 O O . SER A 1 106 ? 18.365 4.125 128.231 1.00 48.47 105 SER A O 1
ATOM 858 N N . ASP A 1 107 ? 17.469 3.257 126.367 1.00 55.11 106 ASP A N 1
ATOM 859 C CA . ASP A 1 107 ? 18.107 1.960 126.528 1.00 59.31 106 ASP A CA 1
ATOM 860 C C . ASP A 1 107 ? 19.556 2.047 126.043 1.00 61.58 106 ASP A C 1
ATOM 861 O O . ASP A 1 107 ? 20.228 1.030 125.861 1.00 63.61 106 ASP A O 1
ATOM 866 N N . TRP A 1 108 ? 20.027 3.274 125.837 1.00 59.57 107 TRP A N 1
ATOM 867 C CA . TRP A 1 108 ? 21.383 3.522 125.368 1.00 55.28 107 TRP A CA 1
ATOM 868 C C . TRP A 1 108 ? 21.753 2.722 124.135 1.00 52.76 107 TRP A C 1
ATOM 869 O O . TRP A 1 108 ? 22.925 2.649 123.771 1.00 51.55 107 TRP A O 1
ATOM 880 N N . ARG A 1 109 ? 20.759 2.126 123.487 1.00 50.86 108 ARG A N 1
ATOM 881 C CA . ARG A 1 109 ? 21.018 1.352 122.279 1.00 52.06 108 ARG A CA 1
ATOM 882 C C . ARG A 1 109 ? 20.731 2.246 121.065 1.00 49.42 108 ARG A C 1
ATOM 883 O O . ARG A 1 109 ? 20.054 3.271 121.194 1.00 45.91 108 ARG A O 1
ATOM 891 N N . LEU A 1 110 ? 21.244 1.870 119.895 1.00 43.06 109 LEU A N 1
ATOM 892 C CA . LEU A 1 110 ? 21.033 2.687 118.709 1.00 43.37 109 LEU A CA 1
ATOM 893 C C . LEU A 1 110 ? 19.561 2.937 118.456 1.00 42.41 109 LEU A C 1
ATOM 894 O O . LEU A 1 110 ? 18.738 2.026 118.535 1.00 45.00 109 LEU A O 1
ATOM 899 N N . LEU A 1 111 ? 19.236 4.185 118.154 1.00 39.51 110 LEU A N 1
ATOM 900 C CA . LEU A 1 111 ? 17.862 4.572 117.900 1.00 36.74 110 LEU A CA 1
ATOM 901 C C . LEU A 1 111 ? 17.727 5.069 116.478 1.00 37.13 110 LEU A C 1
ATOM 902 O O . LEU A 1 111 ? 16.691 4.878 115.844 1.00 40.33 110 LEU A O 1
ATOM 907 N N . ARG A 1 112 ? 18.776 5.710 115.976 1.00 31.54 111 ARG A N 1
ATOM 908 C CA . ARG A 1 112 ? 18.741 6.234 114.619 1.00 35.48 111 ARG A CA 1
ATOM 909 C C . ARG A 1 112 ? 20.051 6.865 114.141 1.00 34.90 111 ARG A C 1
ATOM 910 O O . ARG A 1 112 ? 20.802 7.444 114.937 1.00 29.95 111 ARG A O 1
ATOM 918 N N . GLY A 1 113 ? 20.315 6.724 112.839 1.00 30.87 112 GLY A N 1
ATOM 919 C CA . GLY A 1 113 ? 21.503 7.295 112.216 1.00 27.40 112 GLY A CA 1
ATOM 920 C C . GLY A 1 113 ? 21.054 8.418 111.295 1.00 29.93 112 GLY A C 1
ATOM 921 O O . GLY A 1 113 ? 19.900 8.417 110.869 1.00 29.86 112 GLY A O 1
ATOM 922 N N . TYR A 1 114 ? 21.935 9.380 111.002 1.00 29.20 113 TYR A N 1
ATOM 923 C CA . TYR A 1 114 ? 21.602 10.508 110.120 1.00 26.16 113 TYR A CA 1
ATOM 924 C C . TYR A 1 114 ? 22.739 10.793 109.179 1.00 24.64 113 TYR A C 1
ATOM 925 O O . TYR A 1 114 ? 23.893 10.714 109.586 1.00 21.25 113 TYR A O 1
ATOM 934 N N . LEU A 1 115 ? 22.394 11.154 107.942 1.00 20.12 114 LEU A N 1
ATOM 935 C CA . LEU A 1 115 ? 23.358 11.509 106.907 1.00 24.11 114 LEU A CA 1
ATOM 936 C C . LEU A 1 115 ? 22.610 12.428 105.941 1.00 26.16 114 LEU A C 1
ATOM 937 O O . LEU A 1 115 ? 21.820 11.947 105.126 1.00 29.35 114 LEU A O 1
ATOM 942 N N . GLN A 1 116 ? 22.844 13.736 106.044 1.00 22.15 115 GLN A N 1
ATOM 943 C CA . GLN A 1 116 ? 22.180 14.714 105.181 1.00 25.27 115 GLN A CA 1
ATOM 944 C C . GLN A 1 116 ? 23.177 15.712 104.595 1.00 24.53 115 GLN A C 1
ATOM 945 O O . GLN A 1 116 ? 24.142 16.111 105.263 1.00 21.79 115 GLN A O 1
ATOM 951 N N . PHE A 1 117 ? 22.918 16.102 103.346 1.00 21.09 116 PHE A N 1
ATOM 952 C CA . PHE A 1 117 ? 23.726 17.056 102.609 1.00 19.57 116 PHE A CA 1
ATOM 953 C C . PHE A 1 117 ? 22.829 18.218 102.173 1.00 22.66 116 PHE A C 1
ATOM 954 O O . PHE A 1 117 ? 21.647 18.029 101.862 1.00 19.56 116 PHE A O 1
ATOM 962 N N . ALA A 1 118 ? 23.396 19.417 102.151 1.00 20.58 117 ALA A N 1
ATOM 963 C CA . ALA A 1 118 ? 22.668 20.604 101.722 1.00 20.88 117 ALA A CA 1
ATOM 964 C C . ALA A 1 118 ? 23.577 21.408 100.810 1.00 23.14 117 ALA A C 1
ATOM 965 O O . ALA A 1 118 ? 24.797 21.494 101.037 1.00 23.89 117 ALA A O 1
ATOM 967 N N . TYR A 1 119 ? 22.989 21.986 99.772 1.00 24.96 118 TYR A N 1
ATOM 968 C CA . TYR A 1 119 ? 23.741 22.816 98.837 1.00 22.41 118 TYR A CA 1
ATOM 969 C C . TYR A 1 119 ? 23.105 24.186 98.893 1.00 24.00 118 TYR A C 1
ATOM 970 O O . TYR A 1 119 ? 21.884 24.292 98.865 1.00 21.36 118 TYR A O 1
ATOM 979 N N . GLU A 1 120 ? 23.929 25.231 98.988 1.00 24.95 119 GLU A N 1
ATOM 980 C CA . GLU A 1 120 ? 23.431 26.606 99.089 1.00 25.37 119 GLU A CA 1
ATOM 981 C C . GLU A 1 120 ? 22.475 26.760 100.286 1.00 26.87 119 GLU A C 1
ATOM 982 O O . GLU A 1 120 ? 21.538 27.553 100.247 1.00 29.89 119 GLU A O 1
ATOM 988 N N . GLY A 1 121 ? 22.707 25.998 101.350 1.00 25.98 120 GLY A N 1
ATOM 989 C CA . GLY A 1 121 ? 21.850 26.107 102.521 1.00 27.50 120 GLY A CA 1
ATOM 990 C C . GLY A 1 121 ? 20.494 25.431 102.384 1.00 26.61 120 GLY A C 1
ATOM 991 O O . GLY A 1 121 ? 19.600 25.658 103.208 1.00 23.85 120 GLY A O 1
ATOM 992 N N . ARG A 1 122 ? 20.339 24.598 101.354 1.00 26.87 121 ARG A N 1
ATOM 993 C CA . ARG A 1 122 ? 19.075 23.897 101.114 1.00 27.56 121 ARG A CA 1
ATOM 994 C C . ARG A 1 122 ? 19.249 22.388 100.943 1.00 25.33 121 ARG A C 1
ATOM 995 O O . ARG A 1 122 ? 20.263 21.924 100.401 1.00 22.64 121 ARG A O 1
ATOM 1003 N N . ASP A 1 123 ? 18.258 21.628 101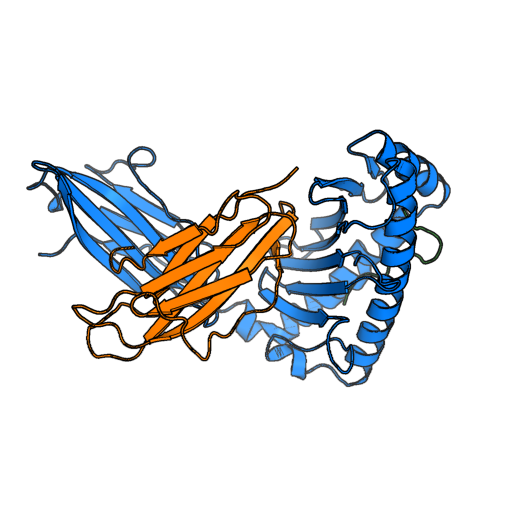.417 1.00 27.89 122 ASP A N 1
ATOM 1004 C CA . ASP A 1 123 ? 18.282 20.161 101.343 1.00 25.31 122 ASP A CA 1
ATOM 1005 C C . ASP A 1 123 ? 18.674 19.709 99.950 1.00 24.60 122 ASP A C 1
ATOM 1006 O O . ASP A 1 123 ? 18.124 20.192 98.957 1.00 24.48 122 ASP A O 1
ATOM 1011 N N . TYR A 1 124 ? 19.622 18.775 99.881 1.00 27.52 123 TYR A N 1
ATOM 1012 C CA . TYR A 1 124 ? 20.083 18.238 98.608 1.00 23.19 123 TYR A CA 1
ATOM 1013 C C . TYR A 1 124 ? 19.722 16.768 98.563 1.00 25.04 123 TYR A C 1
ATOM 1014 O O . TYR A 1 124 ? 18.847 16.361 97.799 1.00 24.18 123 TYR A O 1
ATOM 1023 N N . ILE A 1 125 ? 20.404 15.967 99.377 1.00 21.73 124 ILE A N 1
ATOM 1024 C CA . ILE A 1 125 ? 20.108 14.543 99.434 1.00 23.73 124 ILE A CA 1
ATOM 1025 C C . ILE A 1 125 ? 20.287 14.030 100.870 1.00 27.08 124 ILE A C 1
ATOM 1026 O O . ILE A 1 125 ? 21.166 14.487 101.604 1.00 26.76 124 ILE A O 1
ATOM 1031 N N . ALA A 1 126 ? 19.425 13.106 101.278 1.00 22.47 125 ALA A N 1
ATOM 1032 C CA . ALA A 1 126 ? 19.505 12.556 102.618 1.00 23.96 125 ALA A CA 1
ATOM 1033 C C . ALA A 1 126 ? 19.262 11.062 102.619 1.00 27.01 125 ALA A C 1
ATOM 1034 O O . ALA A 1 126 ? 18.478 10.540 101.816 1.00 25.67 125 ALA A O 1
ATOM 1036 N N . LEU A 1 127 ? 19.940 10.394 103.544 1.00 24.40 126 LEU A N 1
ATOM 1037 C CA . LEU A 1 127 ? 19.810 8.968 103.749 1.00 25.73 126 LEU A CA 1
ATOM 1038 C C . LEU A 1 127 ? 18.588 8.708 104.632 1.00 26.55 126 LEU A C 1
ATOM 1039 O O . LEU A 1 127 ? 18.493 9.247 105.735 1.00 30.43 126 LEU A O 1
ATOM 1044 N N . ASN A 1 128 ? 17.662 7.870 104.171 1.00 30.06 127 ASN A N 1
ATOM 1045 C CA . ASN A 1 128 ? 16.461 7.569 104.958 1.00 29.08 127 ASN A CA 1
ATOM 1046 C C . ASN A 1 128 ? 16.763 6.755 106.206 1.00 25.10 127 ASN A C 1
ATOM 1047 O O . ASN A 1 128 ? 17.804 6.102 106.306 1.00 24.65 127 ASN A O 1
ATOM 1052 N N . GLU A 1 129 ? 15.845 6.796 107.161 1.00 27.21 128 GLU A N 1
ATOM 1053 C CA . GLU A 1 129 ? 16.038 6.090 108.427 1.00 29.72 128 GLU A CA 1
ATOM 1054 C C . GLU A 1 129 ? 16.412 4.618 108.280 1.00 29.13 128 GLU A C 1
ATOM 1055 O O . GLU A 1 129 ? 16.980 4.039 109.201 1.00 33.46 128 GLU A O 1
ATOM 1061 N N . ASP A 1 130 ? 16.120 4.012 107.133 1.00 28.15 129 ASP A N 1
ATOM 1062 C CA . ASP A 1 130 ? 16.472 2.608 106.951 1.00 30.55 129 ASP A CA 1
ATOM 1063 C C . ASP A 1 130 ? 17.941 2.463 106.642 1.00 33.13 129 ASP A C 1
ATOM 1064 O O . ASP A 1 130 ? 18.486 1.351 106.664 1.00 32.79 129 ASP A O 1
ATOM 1069 N N . LEU A 1 131 ? 18.581 3.591 106.332 1.00 33.03 130 LEU A N 1
ATOM 1070 C CA . LEU A 1 131 ? 19.997 3.592 106.006 1.00 27.97 130 LEU A CA 1
ATOM 1071 C C . LEU A 1 131 ? 20.313 2.776 104.744 1.00 28.42 130 LEU A C 1
ATOM 1072 O O . LEU A 1 131 ? 21.413 2.233 104.608 1.00 23.96 130 LEU A O 1
ATOM 1077 N N . LYS A 1 132 ? 19.356 2.702 103.823 1.00 28.46 131 LYS A N 1
ATOM 1078 C CA . LYS A 1 132 ? 19.543 1.960 102.573 1.00 31.09 131 LYS A CA 1
ATOM 1079 C C . LYS A 1 132 ? 19.112 2.779 101.369 1.00 26.37 131 LYS A C 1
ATOM 1080 O O . LYS A 1 132 ? 19.696 2.676 100.311 1.00 30.73 131 LYS A O 1
ATOM 1086 N N . THR A 1 133 ? 18.079 3.584 101.535 1.00 29.59 132 THR A N 1
ATOM 1087 C CA . THR A 1 133 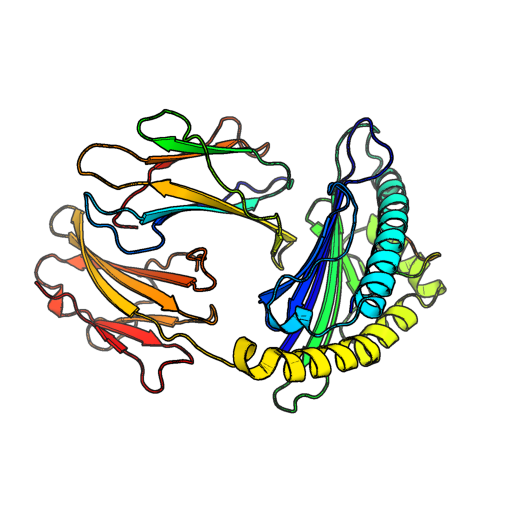? 17.567 4.396 100.442 1.00 30.38 132 THR A CA 1
ATOM 1088 C C . THR A 1 133 ? 17.845 5.879 100.635 1.00 25.64 132 THR A C 1
ATOM 1089 O O . THR A 1 133 ? 17.975 6.345 101.759 1.00 25.05 132 THR A O 1
ATOM 1093 N N . TRP A 1 134 ? 17.907 6.610 99.526 1.00 27.21 133 TRP A N 1
ATOM 1094 C CA . TRP A 1 134 ? 18.163 8.049 99.534 1.00 27.01 133 TRP A CA 1
ATOM 1095 C C . TRP A 1 134 ? 16.945 8.875 99.177 1.00 30.38 133 TRP A C 1
ATOM 1096 O O . TRP A 1 134 ? 16.074 8.437 98.427 1.00 31.32 133 TRP A O 1
ATOM 1107 N N . THR A 1 135 ? 16.889 10.086 99.717 1.00 30.91 134 THR A N 1
ATOM 1108 C CA . THR A 1 135 ? 15.807 10.999 99.405 1.00 31.26 134 THR A CA 1
ATOM 1109 C C . THR A 1 135 ? 16.432 12.218 98.748 1.00 31.59 134 THR A C 1
ATOM 1110 O O . THR A 1 135 ? 17.196 12.948 99.388 1.00 29.24 134 THR A O 1
ATOM 1114 N N . ALA A 1 136 ? 16.112 12.435 97.473 1.00 29.24 135 ALA A N 1
ATOM 1115 C CA . ALA A 1 136 ? 16.638 13.574 96.738 1.00 27.57 135 ALA A CA 1
ATOM 1116 C C . ALA A 1 136 ? 15.589 14.676 96.789 1.00 31.25 135 ALA A C 1
ATOM 1117 O O . ALA A 1 136 ? 14.428 14.426 96.512 1.00 28.52 135 ALA A O 1
ATOM 1119 N N . ALA A 1 137 ? 16.002 15.892 97.141 1.00 32.42 136 ALA A N 1
ATOM 1120 C CA . ALA A 1 137 ? 15.087 17.026 97.258 1.00 33.46 136 ALA A CA 1
ATOM 1121 C C . ALA A 1 137 ? 14.706 17.691 95.941 1.00 32.93 136 ALA A C 1
ATOM 1122 O O . ALA A 1 137 ? 13.663 18.333 95.861 1.00 36.45 136 ALA A O 1
ATOM 1124 N N . ASP A 1 138 ? 15.547 17.574 94.919 1.00 30.52 137 ASP A N 1
ATOM 1125 C CA . ASP A 1 138 ? 15.231 18.186 93.636 1.00 31.21 137 ASP A CA 1
ATOM 1126 C C . ASP A 1 138 ? 15.771 17.365 92.471 1.00 30.28 137 ASP A C 1
ATOM 1127 O O . ASP A 1 138 ? 16.302 16.278 92.669 1.00 30.56 137 ASP A O 1
ATOM 1132 N N . MET A 1 139 ? 15.630 17.888 91.254 1.00 36.11 138 MET A N 1
ATOM 1133 C CA . MET A 1 139 ? 16.088 17.187 90.044 1.00 35.82 138 MET A CA 1
ATOM 1134 C C . MET A 1 139 ? 17.575 16.862 90.056 1.00 31.24 138 MET A C 1
ATOM 1135 O O . MET A 1 139 ? 17.975 15.730 89.806 1.00 28.37 138 MET A O 1
ATOM 1140 N N . ALA A 1 140 ? 18.398 17.862 90.338 1.00 32.14 139 ALA A N 1
ATOM 1141 C CA . ALA A 1 140 ? 19.841 17.655 90.371 1.00 31.02 139 ALA A CA 1
ATOM 1142 C C . ALA A 1 140 ? 20.199 16.525 91.337 1.00 30.75 139 ALA A C 1
ATOM 1143 O O . ALA A 1 140 ? 21.044 15.675 91.043 1.00 29.62 139 ALA A O 1
ATOM 1145 N N . ALA A 1 141 ? 19.547 16.512 92.493 1.00 27.06 140 ALA A N 1
ATOM 1146 C CA . ALA A 1 141 ? 19.832 15.492 93.496 1.00 30.05 140 ALA A CA 1
ATOM 1147 C C . ALA A 1 141 ? 19.455 14.086 93.023 1.00 27.58 140 ALA A C 1
ATOM 1148 O O . ALA A 1 141 ? 20.055 13.100 93.452 1.00 25.16 140 ALA A O 1
ATOM 1150 N N . GLN A 1 142 ? 18.451 13.992 92.154 1.00 26.97 141 GLN A N 1
ATOM 1151 C CA . GLN A 1 142 ? 18.036 12.690 91.620 1.00 29.79 141 GLN A CA 1
ATOM 1152 C C . GLN A 1 142 ? 19.198 12.068 90.851 1.00 27.62 141 GLN A C 1
ATOM 1153 O O . GLN A 1 142 ? 19.333 10.842 90.801 1.00 27.49 141 GLN A O 1
ATOM 1159 N N . ILE A 1 143 ? 20.018 12.915 90.230 1.00 25.70 142 ILE A N 1
ATOM 1160 C CA . ILE A 1 143 ? 21.189 12.435 89.487 1.00 28.21 142 ILE A CA 1
ATOM 1161 C C . ILE A 1 143 ? 22.129 11.733 90.464 1.00 26.28 142 ILE A C 1
ATOM 1162 O O . ILE A 1 143 ? 22.598 10.623 90.220 1.00 22.59 142 ILE A O 1
ATOM 1167 N N . THR A 1 144 ? 22.418 12.411 91.572 1.00 30.30 143 THR A N 1
ATOM 1168 C CA . THR A 1 144 ? 23.296 11.858 92.597 1.00 28.43 143 THR A CA 1
ATOM 1169 C C . THR A 1 144 ? 22.693 10.580 93.178 1.00 26.02 143 THR A C 1
ATOM 1170 O O . THR A 1 144 ? 23.408 9.595 93.370 1.00 22.89 143 THR A O 1
ATOM 1174 N N . ARG A 1 145 ? 21.386 10.599 93.460 1.00 26.14 144 ARG A N 1
ATOM 1175 C CA . ARG A 1 145 ? 20.712 9.417 94.019 1.00 29.23 144 ARG A CA 1
ATOM 1176 C C . ARG A 1 145 ? 20.854 8.212 93.107 1.00 31.82 144 ARG A C 1
ATOM 1177 O O . ARG A 1 145 ? 21.188 7.122 93.564 1.00 35.46 144 ARG A O 1
ATOM 1185 N N . ARG A 1 146 ? 20.590 8.413 91.817 1.00 33.90 145 ARG A N 1
ATOM 1186 C CA . ARG A 1 146 ? 20.660 7.320 90.844 1.00 35.22 145 ARG A CA 1
ATOM 1187 C C . ARG A 1 146 ? 22.063 6.742 90.744 1.00 32.90 145 ARG A C 1
ATOM 1188 O O . ARG A 1 146 ? 22.236 5.534 90.614 1.00 33.47 145 ARG A O 1
ATOM 1196 N N . LYS A 1 147 ? 23.058 7.614 90.834 1.00 31.45 146 LYS A N 1
ATOM 1197 C CA . LYS A 1 147 ? 24.458 7.217 90.789 1.00 31.51 146 LYS A CA 1
ATOM 1198 C C . LYS A 1 147 ? 24.839 6.437 92.061 1.00 35.20 146 LYS A C 1
ATOM 1199 O O . LYS A 1 147 ? 25.549 5.430 92.000 1.00 30.47 146 LYS A O 1
ATOM 1205 N N . TRP A 1 148 ? 24.374 6.906 93.218 1.00 32.64 147 TRP A N 1
ATOM 1206 C CA . TRP A 1 148 ? 24.681 6.229 94.479 1.00 34.14 147 TRP A CA 1
ATOM 1207 C C . TRP A 1 148 ? 23.934 4.912 94.690 1.00 31.20 147 TRP A C 1
ATOM 1208 O O . TRP A 1 148 ? 24.420 4.033 95.396 1.00 29.63 147 TRP A O 1
ATOM 1219 N N . GLU A 1 149 ? 22.756 4.770 94.094 1.00 36.93 148 GLU A N 1
ATOM 1220 C CA . GLU A 1 149 ? 22.018 3.513 94.240 1.00 39.93 148 GLU A CA 1
ATOM 1221 C C . GLU A 1 149 ? 22.822 2.372 93.615 1.00 43.93 148 GLU A C 1
ATOM 1222 O O . GLU A 1 149 ? 22.752 1.227 94.061 1.00 44.18 148 GLU A O 1
ATOM 1228 N N . GLN A 1 150 ? 23.608 2.702 92.592 1.00 50.77 149 GLN A N 1
ATOM 1229 C CA . GLN A 1 150 ? 24.431 1.712 91.898 1.00 53.94 149 GLN A CA 1
ATOM 1230 C C . GLN A 1 150 ? 25.686 1.335 92.663 1.00 54.73 149 GLN A C 1
ATOM 1231 O O . GLN A 1 150 ? 26.164 0.211 92.560 1.00 57.74 149 GLN A O 1
ATOM 1237 N N . SER A 1 151 ? 26.233 2.286 93.408 1.00 54.01 150 SER A N 1
ATOM 1238 C CA . SER A 1 151 ? 27.470 2.054 94.127 1.00 54.57 150 SER A CA 1
ATOM 1239 C C . SER A 1 151 ? 27.352 1.504 95.539 1.00 54.42 150 SER A C 1
ATOM 1240 O O . SER A 1 151 ? 28.360 1.146 96.151 1.00 54.89 150 SER A O 1
ATOM 1243 N N . GLY A 1 152 ? 26.140 1.409 96.066 1.00 54.41 151 GLY A N 1
ATOM 1244 C CA . GLY A 1 152 ? 26.018 0.918 97.427 1.00 53.10 151 GLY A CA 1
ATOM 1245 C C . GLY A 1 152 ? 26.722 1.890 98.368 1.00 50.79 151 GLY A C 1
ATOM 1246 O O . GLY A 1 152 ? 27.355 1.494 99.351 1.00 53.49 151 GLY A O 1
ATOM 1247 N N . ALA A 1 153 ? 26.627 3.177 98.053 1.00 44.73 152 ALA A N 1
ATOM 1248 C CA . ALA A 1 153 ? 27.243 4.200 98.884 1.00 39.04 152 ALA A CA 1
ATOM 1249 C C . ALA A 1 153 ? 26.618 4.131 100.269 1.00 37.06 152 ALA A C 1
ATOM 1250 O O . ALA A 1 153 ? 27.301 4.301 101.283 1.00 39.82 152 ALA A O 1
ATOM 1252 N N . ALA A 1 154 ? 25.316 3.870 100.305 1.00 31.79 153 ALA A N 1
ATOM 1253 C CA . ALA A 1 154 ? 24.587 3.785 101.561 1.00 30.43 153 ALA A CA 1
ATOM 1254 C C . ALA A 1 154 ? 25.136 2.741 102.549 1.00 33.80 153 ALA A C 1
ATOM 1255 O O . ALA A 1 154 ? 25.149 2.963 103.765 1.00 28.44 153 ALA A O 1
ATOM 1257 N N . GLU A 1 155 ? 25.594 1.605 102.036 1.00 31.84 154 GLU A N 1
ATOM 1258 C CA . GLU A 1 155 ? 26.103 0.568 102.914 1.00 33.15 154 GLU A CA 1
ATOM 1259 C C . GLU A 1 155 ? 27.284 1.113 103.711 1.00 29.99 154 GLU A C 1
ATOM 1260 O O . GLU A 1 155 ? 27.402 0.863 104.903 1.00 27.07 154 GLU A O 1
ATOM 1266 N N . HIS A 1 156 ? 28.154 1.860 103.039 1.00 32.12 155 HIS A N 1
ATOM 1267 C CA . HIS A 1 156 ? 29.321 2.440 103.689 1.00 31.99 155 HIS A CA 1
ATOM 1268 C C . HIS A 1 156 ? 28.922 3.292 104.889 1.00 29.20 155 HIS A C 1
ATOM 1269 O O . HIS A 1 156 ? 29.443 3.112 105.982 1.00 26.90 155 HIS A O 1
ATOM 1276 N N . TYR A 1 157 ? 27.992 4.214 104.665 1.00 27.57 156 TYR A N 1
ATOM 1277 C CA . TYR A 1 157 ? 27.503 5.111 105.705 1.00 24.85 156 TYR A CA 1
ATOM 1278 C C . TYR A 1 157 ? 26.756 4.341 106.785 1.00 25.39 156 TYR A C 1
ATOM 1279 O O . TYR A 1 157 ? 26.878 4.634 107.975 1.00 27.84 156 TYR A O 1
ATOM 1288 N N . LYS A 1 158 ? 25.976 3.354 106.365 1.00 28.17 157 LYS A N 1
ATOM 1289 C CA . LYS A 1 158 ? 25.221 2.524 107.301 1.00 28.46 157 LYS A CA 1
ATOM 1290 C C . LYS A 1 158 ? 26.172 1.889 108.319 1.00 28.90 157 LYS A C 1
ATOM 1291 O O . LYS A 1 158 ? 25.893 1.899 109.517 1.00 31.76 157 LYS A O 1
ATOM 1297 N N . ALA A 1 159 ? 27.281 1.333 107.832 1.00 24.51 158 ALA A N 1
ATOM 1298 C CA . ALA A 1 159 ? 28.286 0.695 108.682 1.00 26.80 158 ALA A CA 1
ATOM 1299 C C . ALA A 1 159 ? 28.922 1.676 109.685 1.00 27.47 158 ALA A C 1
ATOM 1300 O O . ALA A 1 159 ? 29.232 1.305 110.818 1.00 27.89 158 ALA A O 1
ATOM 1302 N N . TYR A 1 160 ? 29.143 2.918 109.270 1.00 28.73 159 TYR A N 1
ATOM 1303 C CA . TYR A 1 160 ? 29.706 3.912 110.196 1.00 28.08 159 TYR A CA 1
ATOM 1304 C C . TYR A 1 160 ? 28.663 4.272 111.261 1.00 25.73 159 TYR A C 1
ATOM 1305 O O . TYR A 1 160 ? 28.959 4.319 112.454 1.00 23.36 159 TYR A O 1
ATOM 1314 N N . LEU A 1 161 ? 27.438 4.520 110.818 1.00 25.49 160 LEU A N 1
ATOM 1315 C CA . LEU A 1 161 ? 26.381 4.933 111.735 1.00 27.74 160 LEU A CA 1
ATOM 1316 C C . LEU A 1 161 ? 25.940 3.883 112.760 1.00 30.88 160 LEU A C 1
ATOM 1317 O O . LEU A 1 161 ? 25.498 4.224 113.862 1.00 32.99 160 LEU A O 1
ATOM 1322 N N . GLU A 1 162 ? 26.069 2.607 112.422 1.00 28.86 161 GLU A N 1
ATOM 1323 C CA . GLU A 1 162 ? 25.674 1.573 113.362 1.00 30.74 161 GLU A CA 1
ATOM 1324 C C . GLU A 1 162 ? 26.871 1.051 114.151 1.00 29.19 161 GLU A C 1
ATOM 1325 O O . GLU A 1 162 ? 26.695 0.468 115.217 1.00 25.03 161 GLU A O 1
ATOM 1331 N N . GLY A 1 163 ? 28.082 1.279 113.643 1.00 26.68 162 GLY A N 1
ATOM 1332 C CA . GLY A 1 163 ? 29.265 0.788 114.332 1.00 23.54 162 GLY A CA 1
ATOM 1333 C C . GLY A 1 163 ? 30.120 1.876 114.966 1.00 24.45 162 GLY A C 1
ATOM 1334 O O . GLY A 1 163 ? 29.958 2.218 116.137 1.00 26.96 162 GLY A O 1
ATOM 1335 N N . GLU A 1 164 ? 31.027 2.441 114.193 1.00 21.21 163 GLU A N 1
ATOM 1336 C CA . GLU A 1 164 ? 31.916 3.480 114.705 1.00 22.43 163 GLU A CA 1
ATOM 1337 C C . GLU A 1 164 ? 31.226 4.610 115.482 1.00 21.72 163 GLU A C 1
ATOM 1338 O O . GLU A 1 164 ? 31.668 4.985 116.577 1.00 22.98 163 GLU A O 1
ATOM 1344 N N . CYS A 1 165 ? 30.162 5.171 114.912 1.00 20.99 164 CYS A N 1
ATOM 1345 C CA . CYS A 1 165 ? 29.432 6.255 115.574 1.00 24.73 164 CYS A CA 1
ATOM 1346 C C . CYS A 1 165 ? 29.011 5.777 116.963 1.00 26.56 164 CYS A C 1
ATOM 1347 O O . CYS A 1 165 ? 29.255 6.447 117.967 1.00 28.76 164 CYS A O 1
ATOM 1350 N N . VAL A 1 166 ? 28.384 4.605 117.014 1.00 24.53 165 VAL A N 1
ATOM 1351 C CA . VAL A 1 166 ? 27.923 4.055 118.279 1.00 23.42 165 VAL A CA 1
ATOM 1352 C C . VAL A 1 166 ? 29.077 3.826 119.244 1.00 21.38 165 VAL A C 1
ATOM 1353 O O . VAL A 1 166 ? 29.001 4.207 120.411 1.00 26.01 165 VAL A O 1
ATOM 1357 N N . GLU A 1 167 ? 30.146 3.210 118.753 1.00 23.69 166 GLU A N 1
ATOM 1358 C CA . GLU A 1 167 ? 31.321 2.935 119.564 1.00 24.74 166 GLU A CA 1
ATOM 1359 C C . GLU A 1 167 ? 31.919 4.180 120.226 1.00 27.97 166 GLU A C 1
ATOM 1360 O O . GLU A 1 167 ? 32.205 4.180 121.427 1.00 27.33 166 GLU A O 1
ATOM 1366 N N . TRP A 1 168 ? 32.148 5.228 119.446 1.00 25.59 167 TRP A N 1
ATOM 1367 C CA . TRP A 1 168 ? 32.741 6.419 120.025 1.00 23.71 167 TRP A CA 1
ATOM 1368 C C . TRP A 1 168 ? 31.800 7.226 120.879 1.00 21.28 167 TRP A C 1
ATOM 1369 O O . TRP A 1 168 ? 32.232 7.843 121.836 1.00 23.35 167 TRP A O 1
ATOM 1380 N N . LEU A 1 169 ? 30.512 7.222 120.562 1.00 22.44 168 LEU A N 1
ATOM 1381 C CA . LEU A 1 169 ? 29.596 7.989 121.391 1.00 26.57 168 LEU A CA 1
ATOM 1382 C C . LEU A 1 169 ? 29.644 7.395 122.795 1.00 27.27 168 LEU A C 1
ATOM 1383 O O . LEU A 1 169 ? 29.676 8.129 123.780 1.00 23.70 168 LEU A O 1
ATOM 1388 N N . HIS A 1 170 ? 29.660 6.066 122.890 1.00 26.69 169 HIS A N 1
ATOM 1389 C CA . HIS A 1 170 ? 29.715 5.428 124.209 1.00 26.89 169 HIS A CA 1
ATOM 1390 C C . HIS A 1 170 ? 31.005 5.792 124.923 1.00 28.35 169 HIS A C 1
ATOM 1391 O O . HIS A 1 170 ? 31.014 6.020 126.131 1.00 28.76 169 HIS A O 1
ATOM 1398 N N . ARG A 1 171 ? 32.095 5.859 124.170 1.00 25.03 170 ARG A N 1
ATOM 1399 C CA . ARG A 1 171 ? 33.387 6.180 124.758 1.00 29.22 170 ARG A CA 1
ATOM 1400 C C . ARG A 1 171 ? 33.438 7.617 125.274 1.00 27.81 170 ARG A C 1
ATOM 1401 O O . ARG A 1 171 ? 33.923 7.883 126.381 1.00 26.54 170 ARG A O 1
ATOM 1409 N N . TYR A 1 172 ? 32.930 8.542 124.471 1.00 27.53 171 TYR A N 1
ATOM 1410 C CA . TYR A 1 172 ? 32.924 9.943 124.859 1.00 28.09 171 TYR A CA 1
ATOM 1411 C C . TYR A 1 172 ? 32.023 10.106 126.089 1.00 28.14 171 TYR A C 1
ATOM 1412 O O . TYR A 1 172 ? 32.373 10.810 127.027 1.00 27.92 171 TYR A O 1
ATOM 1421 N N . LEU A 1 173 ? 30.868 9.449 126.077 1.00 28.87 172 LEU A N 1
ATOM 1422 C CA . LEU A 1 173 ? 29.923 9.521 127.190 1.00 30.91 172 LEU A CA 1
ATOM 1423 C C . LEU A 1 173 ? 30.566 9.011 128.464 1.00 34.09 172 LEU A C 1
ATOM 1424 O O . LEU A 1 173 ? 30.311 9.524 129.547 1.00 32.32 172 LEU A O 1
ATOM 1429 N N . LYS A 1 174 ? 31.403 7.992 128.321 1.00 31.23 173 LYS A N 1
ATOM 1430 C CA . LYS A 1 174 ? 32.099 7.411 129.452 1.00 34.62 173 LYS A CA 1
ATOM 1431 C C . LYS A 1 174 ? 33.202 8.363 129.895 1.00 34.52 173 LYS A C 1
ATOM 1432 O O . LYS A 1 174 ? 33.388 8.596 131.087 1.00 32.74 173 LYS A O 1
ATOM 1438 N N . ASN A 1 175 ? 33.924 8.917 128.930 1.00 33.44 174 ASN A N 1
ATOM 1439 C CA . ASN A 1 175 ? 35.011 9.847 129.226 1.00 36.25 174 ASN A CA 1
ATOM 1440 C C . ASN A 1 175 ? 34.566 11.210 129.771 1.00 37.82 174 ASN A C 1
ATOM 1441 O O . ASN A 1 175 ? 35.121 11.694 130.765 1.00 35.93 174 ASN A O 1
ATOM 1446 N N . GLY A 1 176 ? 33.569 11.827 129.136 1.00 34.69 175 GLY A N 1
ATOM 1447 C CA . GLY A 1 176 ? 33.103 13.137 129.583 1.00 31.49 175 GLY A CA 1
ATOM 1448 C C . GLY A 1 176 ? 31.882 13.128 130.487 1.00 30.65 175 GLY A C 1
ATOM 1449 O O . GLY A 1 176 ? 31.249 14.164 130.705 1.00 30.43 175 GLY A O 1
ATOM 1450 N N . ASN A 1 177 ? 31.570 11.954 131.028 1.00 32.65 176 ASN A N 1
ATOM 1451 C CA . ASN A 1 177 ? 30.420 11.739 131.905 1.00 31.27 176 ASN A CA 1
ATOM 1452 C C . ASN A 1 177 ? 30.164 12.858 132.928 1.00 29.65 176 ASN A C 1
ATOM 1453 O O . ASN A 1 177 ? 29.107 13.496 132.916 1.00 31.30 176 ASN A O 1
ATOM 1458 N N . ALA A 1 178 ? 31.127 13.083 133.814 1.00 26.96 177 ALA A N 1
ATOM 1459 C CA . ALA A 1 178 ? 30.974 14.096 134.863 1.00 31.16 177 ALA A CA 1
ATOM 1460 C C . ALA A 1 178 ? 30.670 15.487 134.324 1.00 32.82 177 ALA A C 1
ATOM 1461 O O . ALA A 1 178 ? 30.165 16.341 135.044 1.00 32.54 177 ALA A O 1
ATOM 1463 N N . THR A 1 179 ? 30.969 15.712 133.053 1.00 32.91 178 THR A N 1
ATOM 1464 C CA . THR A 1 179 ? 30.721 17.012 132.454 1.00 30.30 178 THR A CA 1
ATOM 1465 C C . THR A 1 179 ? 29.417 17.045 131.671 1.00 28.14 178 THR A C 1
ATOM 1466 O O . THR A 1 179 ? 28.574 17.914 131.898 1.00 31.97 178 THR A O 1
ATOM 1470 N N . LEU A 1 180 ? 29.253 16.093 130.758 1.00 32.37 179 LEU A N 1
ATOM 1471 C CA . LEU A 1 180 ? 28.052 16.006 129.928 1.00 32.10 179 LEU A CA 1
ATOM 1472 C C . LEU A 1 180 ? 26.776 15.794 130.733 1.00 30.33 179 LEU A C 1
ATOM 1473 O O . LEU A 1 180 ? 25.755 16.408 130.455 1.00 32.52 179 LEU A O 1
ATOM 1478 N N . LEU A 1 181 ? 26.832 14.917 131.727 1.00 32.63 180 LEU A N 1
ATOM 1479 C CA . LEU A 1 181 ? 25.657 14.621 132.547 1.00 33.52 180 LEU A CA 1
ATOM 1480 C C . LEU A 1 181 ? 25.287 15.636 133.637 1.00 29.41 180 LEU A C 1
ATOM 1481 O O . LEU A 1 181 ? 24.222 15.515 134.245 1.00 31.54 180 LEU A O 1
ATOM 1486 N N . ARG A 1 182 ? 26.154 16.615 133.895 1.00 27.62 181 ARG A N 1
ATOM 1487 C CA . ARG A 1 182 ? 25.892 17.659 134.916 1.00 28.48 181 ARG A CA 1
ATOM 1488 C C . ARG A 1 182 ? 24.821 18.649 134.472 1.00 29.28 181 ARG A C 1
ATOM 1489 O O . ARG A 1 182 ? 24.541 18.786 133.276 1.00 28.77 181 ARG A O 1
ATOM 1497 N N . THR A 1 183 ? 24.278 19.385 135.446 1.00 26.26 182 THR A N 1
ATOM 1498 C CA . THR A 1 183 ? 23.320 20.431 135.152 1.00 23.88 182 THR A CA 1
ATOM 1499 C C . THR A 1 183 ? 23.728 21.661 135.953 1.00 27.91 182 THR A C 1
ATOM 1500 O O . THR A 1 183 ? 24.461 21.574 136.956 1.00 25.98 182 THR A O 1
ATOM 1504 N N . ASP A 1 184 ? 23.277 22.810 135.471 1.00 24.36 183 ASP A N 1
ATOM 1505 C CA . ASP A 1 184 ? 23.455 24.063 136.175 1.00 21.74 183 ASP A CA 1
ATOM 1506 C C . ASP A 1 184 ? 22.025 24.564 136.127 1.00 20.21 183 ASP A C 1
ATOM 1507 O O . ASP A 1 184 ? 21.530 24.975 135.074 1.00 20.66 183 ASP A O 1
ATOM 1512 N N . SER A 1 185 ? 21.341 24.503 137.257 1.00 21.33 184 SER A N 1
ATOM 1513 C CA . SER A 1 185 ? 19.974 24.946 137.281 1.00 21.47 184 SER A CA 1
ATOM 1514 C C . SER A 1 185 ? 19.937 26.457 137.127 1.00 23.63 184 SER A C 1
ATOM 1515 O O . SER A 1 185 ? 20.849 27.175 137.525 1.00 23.60 184 SER A O 1
ATOM 1518 N N . PRO A 1 186 ? 18.857 26.959 136.556 1.00 24.46 185 PRO A N 1
ATOM 1519 C CA . PRO A 1 186 ? 18.694 28.398 136.342 1.00 24.06 185 PRO A CA 1
ATOM 1520 C C . PRO A 1 186 ? 18.592 29.310 137.564 1.00 23.88 185 PRO A C 1
ATOM 1521 O O . PRO A 1 186 ? 18.124 28.924 138.643 1.00 26.25 185 PRO A O 1
ATOM 1525 N N . LYS A 1 187 ? 19.084 30.524 137.379 1.00 20.60 186 LYS A N 1
ATOM 1526 C CA . LYS A 1 187 ? 18.996 31.565 138.383 1.00 21.00 186 LYS A CA 1
ATOM 1527 C C . LYS A 1 187 ? 17.954 32.457 137.717 1.00 23.69 186 LYS A C 1
ATOM 1528 O O . LYS A 1 187 ? 18.168 32.980 136.620 1.00 19.96 186 LYS A O 1
ATOM 1534 N N . ALA A 1 188 ? 16.817 32.609 138.373 1.00 24.73 187 ALA A N 1
ATOM 1535 C CA . ALA A 1 188 ? 15.715 33.366 137.819 1.00 22.42 187 ALA A CA 1
ATOM 1536 C C . ALA A 1 188 ? 15.267 34.556 138.643 1.00 28.92 187 ALA A C 1
ATOM 1537 O O . ALA A 1 188 ? 15.525 34.632 139.843 1.00 29.68 187 ALA A O 1
ATOM 1539 N N . HIS A 1 189 ? 14.596 35.489 137.973 1.00 26.41 188 HIS A N 1
ATOM 1540 C CA . HIS A 1 189 ? 14.022 36.658 138.614 1.00 28.29 188 HIS A CA 1
ATOM 1541 C C . HIS A 1 189 ? 13.032 37.298 137.648 1.00 31.04 188 HIS A C 1
ATOM 1542 O O . HIS A 1 189 ? 12.979 36.929 136.466 1.00 28.24 188 HIS A O 1
ATOM 1549 N N . VAL A 1 190 ? 12.236 38.233 138.161 1.00 29.15 189 VAL A N 1
ATOM 1550 C CA . VAL A 1 190 ? 11.230 38.935 137.373 1.00 30.52 189 VAL A CA 1
ATOM 1551 C C . VAL A 1 190 ? 11.471 40.440 137.362 1.00 29.94 189 VAL A C 1
ATOM 1552 O O . VAL A 1 190 ? 11.662 41.064 138.408 1.00 30.67 189 VAL A O 1
ATOM 1556 N N . THR A 1 191 ? 11.482 41.030 136.175 1.00 30.04 190 THR A N 1
ATOM 1557 C CA . THR A 1 191 ? 11.660 42.464 136.088 1.00 28.44 190 THR A CA 1
ATOM 1558 C C . THR A 1 191 ? 10.322 43.076 135.694 1.00 31.15 190 THR A C 1
ATOM 1559 O O . THR A 1 191 ? 9.410 42.378 135.224 1.00 28.33 190 THR A O 1
ATOM 1563 N N . HIS A 1 192 ? 10.215 44.379 135.912 1.00 34.44 191 HIS A N 1
ATOM 1564 C CA . HIS A 1 192 ? 8.995 45.135 135.672 1.00 33.52 191 HIS A CA 1
ATOM 1565 C C . HIS A 1 192 ? 9.302 46.330 134.790 1.00 32.90 191 HIS A C 1
ATOM 1566 O O . HIS A 1 192 ? 10.198 47.123 135.087 1.00 32.58 191 HIS A O 1
ATOM 1573 N N . HIS A 1 193 ? 8.561 46.473 133.698 1.00 35.14 192 HIS A N 1
ATOM 1574 C CA . HIS A 1 193 ? 8.827 47.579 132.789 1.00 31.24 192 HIS A CA 1
ATOM 1575 C C . HIS A 1 193 ? 7.607 48.282 132.239 1.00 28.99 192 HIS A C 1
ATOM 1576 O O . HIS A 1 193 ? 6.570 47.669 132.028 1.00 32.58 192 HIS A O 1
ATOM 1583 N N . PRO A 1 194 ? 7.725 49.593 132.000 1.00 31.07 193 PRO A N 1
ATOM 1584 C CA . PRO A 1 194 ? 6.613 50.365 131.444 1.00 31.23 193 PRO A CA 1
ATOM 1585 C C . PRO A 1 194 ? 6.448 49.902 129.986 1.00 33.93 193 PRO A C 1
ATOM 1586 O O . PRO A 1 194 ? 7.443 49.564 129.321 1.00 30.58 193 PRO A O 1
ATOM 1590 N N . ARG A 1 195 ? 5.206 49.846 129.508 1.00 28.66 194 ARG A N 1
ATOM 1591 C CA . ARG A 1 195 ? 4.912 49.415 128.134 1.00 28.84 194 ARG A CA 1
ATOM 1592 C C . ARG A 1 195 ? 4.097 50.487 127.422 1.00 32.30 194 ARG A C 1
ATOM 1593 O O . ARG A 1 195 ? 4.464 50.941 126.339 1.00 31.78 194 ARG A O 1
ATOM 1601 N N . SER A 1 196 ? 2.985 50.884 128.034 1.00 34.39 195 SER A N 1
ATOM 1602 C CA . SER A 1 196 ? 2.122 51.917 127.464 1.00 36.72 195 SER A CA 1
ATOM 1603 C C . SER A 1 196 ? 1.039 52.320 128.460 1.00 40.89 195 SER A C 1
ATOM 1604 O O . SER A 1 196 ? 1.010 51.828 129.598 1.00 43.11 195 SER A O 1
ATOM 1607 N N . LYS A 1 197 ? 0.164 53.225 128.032 1.00 41.02 196 LYS A N 1
ATOM 1608 C CA . LYS A 1 197 ? -0.924 53.735 128.866 1.00 41.21 196 LYS A CA 1
ATOM 1609 C C . LYS A 1 197 ? -1.612 52.661 129.701 1.00 36.70 196 LYS A C 1
ATOM 1610 O O . LYS A 1 197 ? -2.367 51.851 129.170 1.00 35.50 196 LYS A O 1
ATOM 1616 N N . GLY A 1 198 ? -1.352 52.675 131.010 1.00 39.72 197 GLY A N 1
ATOM 1617 C CA . GLY A 1 198 ? -1.952 51.708 131.922 1.00 36.85 197 GLY A CA 1
ATOM 1618 C C . GLY A 1 198 ? -1.539 50.257 131.730 1.00 39.82 197 GLY A C 1
ATOM 1619 O O . GLY A 1 198 ? -2.227 49.330 132.181 1.00 34.64 197 GLY A O 1
ATOM 1620 N N . GLU A 1 199 ? -0.422 50.032 131.049 1.00 37.06 198 GLU A N 1
ATOM 1621 C CA . GLU A 1 199 ? 0.019 48.662 130.841 1.00 33.19 198 GLU A CA 1
ATOM 1622 C C . GLU A 1 199 ? 1.518 48.536 131.056 1.00 33.10 198 GLU A C 1
ATOM 1623 O O . GLU A 1 199 ? 2.278 49.439 130.720 1.00 32.56 198 GLU A O 1
ATOM 1629 N N . VAL A 1 200 ? 1.941 47.418 131.638 1.00 32.35 199 VAL A N 1
ATOM 1630 C CA . VAL A 1 200 ? 3.354 47.214 131.910 1.00 27.60 199 VAL A CA 1
ATOM 1631 C C . VAL A 1 200 ? 3.753 45.826 131.496 1.00 28.10 199 VAL A C 1
ATOM 1632 O O . VAL A 1 200 ? 2.916 44.945 131.314 1.00 29.54 199 VAL A O 1
ATOM 1636 N N . THR A 1 201 ? 5.050 45.638 131.357 1.00 28.68 200 THR A N 1
ATOM 1637 C CA . THR A 1 201 ? 5.575 44.340 130.987 1.00 27.11 200 THR A CA 1
ATOM 1638 C C . THR A 1 201 ? 6.250 43.668 132.165 1.00 24.47 200 THR A C 1
ATOM 1639 O O . THR A 1 201 ? 6.971 44.308 132.936 1.00 24.26 200 THR A O 1
ATOM 1643 N N . LEU A 1 202 ? 5.993 42.376 132.296 1.00 24.39 201 LEU A N 1
ATOM 1644 C CA . LEU A 1 202 ? 6.634 41.565 133.315 1.00 26.95 201 LEU A CA 1
ATOM 1645 C C . LEU A 1 202 ? 7.507 40.601 132.522 1.00 22.44 201 LEU A C 1
ATOM 1646 O O . LEU A 1 202 ? 7.018 39.891 131.633 1.00 23.19 201 LEU A O 1
ATOM 1651 N N . ARG A 1 203 ? 8.798 40.595 132.821 1.00 23.68 202 ARG A N 1
ATOM 1652 C CA . ARG A 1 203 ? 9.719 39.711 132.126 1.00 25.27 202 ARG A CA 1
ATOM 1653 C C . ARG A 1 203 ? 10.336 38.747 133.127 1.00 25.02 202 ARG A C 1
ATOM 1654 O O . ARG A 1 203 ? 10.926 39.172 134.120 1.00 25.22 202 ARG A O 1
ATOM 1662 N N . CYS A 1 204 ? 10.186 37.457 132.845 1.00 20.67 203 CYS A N 1
ATOM 1663 C CA . CYS A 1 204 ? 10.698 36.388 133.696 1.00 24.50 203 CYS A CA 1
ATOM 1664 C C . CYS A 1 204 ? 11.986 35.833 133.098 1.00 22.45 203 CYS A C 1
ATOM 1665 O O . CYS A 1 204 ? 11.951 35.173 132.051 1.00 23.01 203 CYS A O 1
ATOM 1668 N N . TRP A 1 205 ? 13.101 36.102 133.778 1.00 19.84 204 TRP A N 1
ATOM 1669 C CA . TRP A 1 205 ? 14.435 35.688 133.341 1.00 22.24 204 TRP A CA 1
ATOM 1670 C C . TRP A 1 205 ? 14.932 34.395 133.937 1.00 21.88 204 TRP A C 1
ATOM 1671 O O . TRP A 1 205 ? 14.710 34.105 135.111 1.00 26.06 204 TRP A O 1
ATOM 1682 N N . ALA A 1 206 ? 15.667 33.649 133.127 1.00 22.75 205 ALA A N 1
ATOM 1683 C CA . ALA A 1 206 ? 16.268 32.388 133.541 1.00 19.31 205 ALA A CA 1
ATOM 1684 C C . ALA A 1 206 ? 17.683 32.489 133.006 1.00 20.85 205 ALA A C 1
ATOM 1685 O O . ALA A 1 206 ? 17.882 32.584 131.796 1.00 20.29 205 ALA A O 1
ATOM 1687 N N . LEU A 1 207 ? 18.670 32.476 133.902 1.00 20.25 206 LEU A N 1
ATOM 1688 C CA . LEU A 1 207 ? 20.061 32.627 133.485 1.00 19.33 206 LEU A CA 1
ATOM 1689 C C . LEU A 1 207 ? 21.044 31.575 133.979 1.00 18.36 206 LEU A C 1
ATOM 1690 O O . LEU A 1 207 ? 20.815 30.897 134.983 1.00 18.95 206 LEU A O 1
ATOM 1695 N N . GLY A 1 208 ? 22.152 31.473 133.254 1.00 21.73 207 GLY A N 1
ATOM 1696 C CA . GLY A 1 208 ? 23.225 30.557 133.605 1.00 23.68 207 GLY A CA 1
ATOM 1697 C C . GLY A 1 208 ? 22.856 29.100 133.758 1.00 27.12 207 GLY A C 1
ATOM 1698 O O . GLY A 1 208 ? 23.455 28.396 134.585 1.00 22.99 207 GLY A O 1
ATOM 1699 N N . PHE A 1 209 ? 21.893 28.628 132.970 1.00 20.14 208 PHE A N 1
ATOM 1700 C CA . PHE A 1 209 ? 21.504 27.240 133.087 1.00 20.75 208 PHE A CA 1
ATOM 1701 C C . PHE A 1 209 ? 22.177 26.328 132.052 1.00 24.05 208 PHE A C 1
ATOM 1702 O O . PHE A 1 209 ? 22.763 26.795 131.079 1.00 26.55 208 PHE A O 1
ATOM 1710 N N . TYR A 1 210 ? 22.133 25.027 132.311 1.00 22.15 209 TYR A N 1
ATOM 1711 C CA . TYR A 1 210 ? 22.702 24.026 131.429 1.00 21.90 209 TYR A CA 1
ATOM 1712 C C . TYR A 1 210 ? 22.153 22.652 131.802 1.00 22.38 209 TYR A C 1
ATOM 1713 O O . TYR A 1 210 ? 22.072 22.301 132.986 1.00 25.41 209 TYR A O 1
ATOM 1722 N N . PRO A 1 211 ? 21.764 21.850 130.799 1.00 25.19 210 PRO A N 1
ATOM 1723 C CA . PRO A 1 211 ? 21.792 22.116 129.353 1.00 23.54 210 PRO A CA 1
ATOM 1724 C C . PRO A 1 211 ? 20.794 23.208 128.903 1.00 26.44 210 PRO A C 1
ATOM 1725 O O . PRO A 1 211 ? 20.080 23.797 129.723 1.00 24.40 210 PRO A O 1
ATOM 1729 N N . ALA A 1 212 ? 20.748 23.459 127.597 1.00 26.69 211 ALA A N 1
ATOM 1730 C CA . ALA A 1 212 ? 19.884 24.504 127.033 1.00 28.53 211 ALA A CA 1
ATOM 1731 C C . ALA A 1 212 ? 18.383 24.320 127.185 1.00 29.19 211 ALA A C 1
ATOM 1732 O O . ALA A 1 212 ? 17.638 25.303 127.283 1.00 27.88 211 ALA A O 1
ATOM 1734 N N . ASP A 1 213 ? 17.929 23.070 127.204 1.00 31.31 212 ASP A N 1
ATOM 1735 C CA . ASP A 1 213 ? 16.499 22.797 127.299 1.00 26.04 212 ASP A CA 1
ATOM 1736 C C . ASP A 1 213 ? 15.884 23.419 128.520 1.00 27.39 212 ASP A C 1
ATOM 1737 O O . ASP A 1 213 ? 16.427 23.315 129.624 1.00 23.19 212 ASP A O 1
ATOM 1742 N N . ILE A 1 214 ? 14.735 24.056 128.320 1.00 22.64 213 ILE A N 1
ATOM 1743 C CA . ILE A 1 214 ? 14.051 24.701 129.423 1.00 24.37 213 ILE A CA 1
ATOM 1744 C C . ILE A 1 214 ? 12.638 25.112 129.027 1.00 24.41 213 ILE A C 1
ATOM 1745 O O . ILE A 1 214 ? 12.318 25.209 127.842 1.00 25.67 213 ILE A O 1
ATOM 1750 N N . THR A 1 215 ? 11.791 25.330 130.030 1.00 26.25 214 THR A N 1
ATOM 1751 C CA . THR A 1 215 ? 10.432 25.766 129.791 1.00 28.97 214 THR A CA 1
ATOM 1752 C C . THR A 1 215 ? 10.079 26.865 130.776 1.00 29.24 214 THR A C 1
ATOM 1753 O O . THR A 1 215 ? 10.314 26.718 131.979 1.00 27.78 214 THR A O 1
ATOM 1757 N N . LEU A 1 216 ? 9.522 27.956 130.250 1.00 25.31 215 LEU A N 1
ATOM 1758 C CA . LEU A 1 216 ? 9.084 29.097 131.050 1.00 27.28 215 LEU A CA 1
ATOM 1759 C C . LEU A 1 216 ? 7.607 29.331 130.732 1.00 26.97 215 LEU A C 1
ATOM 1760 O O . LEU A 1 216 ? 7.189 29.238 129.575 1.00 29.82 215 LEU A O 1
ATOM 1765 N N . THR A 1 217 ? 6.807 29.627 131.740 1.00 26.00 216 THR A N 1
ATOM 1766 C CA . THR A 1 217 ? 5.395 29.856 131.478 1.00 30.18 216 THR A CA 1
ATOM 1767 C C . THR A 1 217 ? 4.893 30.986 132.357 1.00 30.09 216 THR A C 1
ATOM 1768 O O . THR A 1 217 ? 5.528 31.340 133.350 1.00 30.80 216 THR A O 1
ATOM 1772 N N . TRP A 1 218 ? 3.770 31.570 131.962 1.00 28.57 217 TRP A N 1
ATOM 1773 C CA . TRP A 1 218 ? 3.144 32.639 132.731 1.00 33.49 217 TRP A CA 1
ATOM 1774 C C . TRP A 1 218 ? 1.718 32.201 133.011 1.00 34.49 217 TRP A C 1
ATOM 1775 O O . TRP A 1 218 ? 1.081 31.547 132.170 1.00 32.47 217 TRP A O 1
ATOM 1786 N N . GLN A 1 219 ? 1.218 32.546 134.189 1.00 34.35 218 GLN A N 1
ATOM 1787 C CA . GLN A 1 219 ? -0.134 32.156 134.554 1.00 39.14 218 GLN A CA 1
ATOM 1788 C C . GLN A 1 219 ? -0.976 33.272 135.161 1.00 40.12 218 GLN A C 1
ATOM 1789 O O . GLN A 1 219 ? -0.512 34.036 136.011 1.00 39.27 218 GLN A O 1
ATOM 1795 N N . LEU A 1 220 ? -2.221 33.357 134.703 1.00 39.86 219 LEU A N 1
ATOM 1796 C C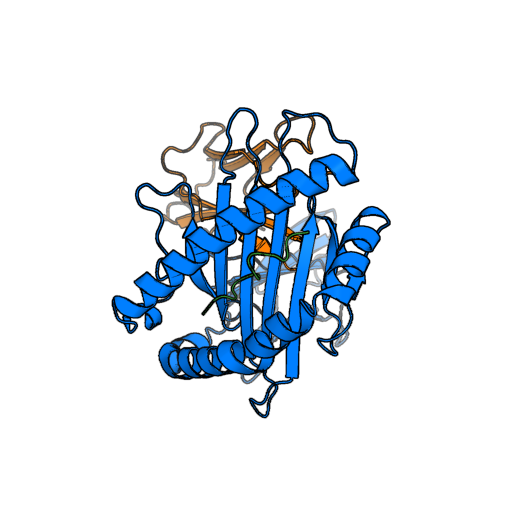A . LEU A 1 220 ? -3.169 34.332 135.218 1.00 41.42 219 LEU A CA 1
ATOM 1797 C C . LEU A 1 220 ? -4.372 33.526 135.698 1.00 41.65 219 LEU A C 1
ATOM 1798 O O . LEU A 1 220 ? -5.038 32.865 134.903 1.00 38.09 219 LEU A O 1
ATOM 1803 N N . ASN A 1 221 ? -4.641 33.567 136.998 1.00 46.38 220 ASN A N 1
ATOM 1804 C CA . ASN A 1 221 ? -5.764 32.825 137.559 1.00 45.74 220 ASN A CA 1
ATOM 1805 C C . ASN A 1 221 ? -5.674 31.323 137.298 1.00 46.80 220 ASN A C 1
ATOM 1806 O O . ASN A 1 221 ? -6.668 30.683 136.954 1.00 47.02 220 ASN A O 1
ATOM 1811 N N . GLY A 1 222 ? -4.479 30.767 137.449 1.00 48.07 221 GLY A N 1
ATOM 1812 C CA . GLY A 1 222 ? -4.303 29.341 137.259 1.00 49.91 221 GLY A CA 1
ATOM 1813 C C . GLY A 1 222 ? -4.367 28.837 135.833 1.00 51.66 221 GLY A C 1
ATOM 1814 O O . GLY A 1 222 ? -4.473 27.629 135.609 1.00 50.32 221 GLY A O 1
ATOM 1815 N N . GLU A 1 223 ? -4.298 29.743 134.864 1.00 51.60 222 GLU A N 1
ATOM 1816 C CA . GLU A 1 223 ? -4.338 29.336 133.464 1.00 52.84 222 GLU A CA 1
ATOM 1817 C C . GLU A 1 223 ? -3.054 29.753 132.735 1.00 49.36 222 GLU A C 1
ATOM 1818 O O . GLU A 1 223 ? -2.460 30.788 133.045 1.00 47.24 222 GLU A O 1
ATOM 1824 N N . GLU A 1 224 ? -2.637 28.926 131.777 1.00 46.18 223 GLU A N 1
ATOM 1825 C CA . GLU A 1 224 ? -1.435 29.154 130.978 1.00 49.07 223 GLU A CA 1
ATOM 1826 C C . GLU A 1 224 ? -1.625 30.290 129.982 1.00 49.39 223 GLU A C 1
ATOM 1827 O O . GLU A 1 224 ? -2.707 30.452 129.427 1.00 51.26 223 GLU A O 1
ATOM 1833 N N . LEU A 1 225 ? -0.566 31.059 129.739 1.00 50.25 224 LEU A N 1
ATOM 1834 C CA . LEU A 1 225 ? -0.641 32.181 128.802 1.00 50.38 224 LEU A CA 1
ATOM 1835 C C . LEU A 1 225 ? 0.202 32.012 127.536 1.00 52.24 224 LEU A C 1
ATOM 1836 O O . LEU A 1 225 ? 1.000 32.885 127.205 1.00 56.71 224 LEU A O 1
ATOM 1841 N N . THR A 1 226 ? 0.014 30.906 126.822 1.00 54.94 225 THR A N 1
ATOM 1842 C CA . THR A 1 226 ? 0.765 30.637 125.590 1.00 60.99 225 THR A CA 1
ATOM 1843 C C . THR A 1 226 ? 0.729 31.831 124.629 1.00 60.74 225 THR A C 1
ATOM 1844 O O . THR A 1 226 ? 1.771 32.373 124.237 1.00 58.97 225 THR A O 1
ATOM 1848 N N . GLN A 1 227 ? -0.475 32.212 124.220 1.00 60.13 226 GLN A N 1
ATOM 1849 C CA . GLN A 1 227 ? -0.641 33.371 123.365 1.00 60.22 226 GLN A CA 1
ATOM 1850 C C . GLN A 1 227 ? -0.638 34.516 124.370 1.00 58.38 226 GLN A C 1
ATOM 1851 O O . GLN A 1 227 ? -1.155 34.369 125.476 1.00 60.37 226 GLN A O 1
ATOM 1857 N N . ASP A 1 228 ? -0.043 35.638 123.992 1.00 56.10 227 ASP A N 1
ATOM 1858 C CA . ASP A 1 228 ? 0.069 36.812 124.861 1.00 55.41 227 ASP A CA 1
ATOM 1859 C C . ASP A 1 228 ? 1.412 36.777 125.575 1.00 49.62 227 ASP A C 1
ATOM 1860 O O . ASP A 1 228 ? 1.760 37.698 126.315 1.00 52.06 227 ASP A O 1
ATOM 1865 N N . MET A 1 229 ? 2.161 35.704 125.364 1.00 41.12 228 MET A N 1
ATOM 1866 C CA . MET A 1 229 ? 3.467 35.583 125.987 1.00 37.61 228 MET A CA 1
ATOM 1867 C C . MET A 1 229 ? 4.556 35.679 124.931 1.00 31.37 228 MET A C 1
ATOM 1868 O O . MET A 1 229 ? 4.505 34.982 123.918 1.00 34.96 228 MET A O 1
ATOM 1873 N N . GLU A 1 230 ? 5.530 36.549 125.164 1.00 28.12 229 GLU A N 1
ATOM 1874 C CA . GLU A 1 230 ? 6.649 36.693 124.245 1.00 26.77 229 GLU A CA 1
ATOM 1875 C C . GLU A 1 230 ? 7.851 35.928 124.814 1.00 29.37 229 GLU A C 1
ATOM 1876 O O . GLU A 1 230 ? 8.335 36.222 125.910 1.00 31.82 229 GLU A O 1
ATOM 1882 N N . LEU A 1 231 ? 8.337 34.959 124.052 1.00 28.56 230 LEU A N 1
ATOM 1883 C CA . LEU A 1 231 ? 9.451 34.129 124.484 1.00 30.26 230 LEU A CA 1
ATOM 1884 C C . LEU A 1 231 ? 10.678 34.337 123.592 1.00 30.50 230 LEU A C 1
ATOM 1885 O O . LEU A 1 231 ? 10.618 34.019 122.399 1.00 26.67 230 LEU A O 1
ATOM 1890 N N . VAL A 1 232 ? 11.784 34.859 124.133 1.00 24.48 231 VAL A N 1
ATOM 1891 C CA . VAL A 1 232 ? 12.963 35.020 123.284 1.00 22.69 231 VAL A CA 1
ATOM 1892 C C . VAL A 1 232 ? 13.558 33.672 122.973 1.00 24.54 231 VAL A C 1
ATOM 1893 O O . VAL A 1 232 ? 13.240 32.674 123.610 1.00 25.33 231 VAL A O 1
ATOM 1897 N N . GLU A 1 233 ? 14.441 33.669 121.986 1.00 20.46 232 GLU A N 1
ATOM 1898 C CA . GLU A 1 233 ? 15.130 32.475 121.581 1.00 23.21 232 GLU A CA 1
ATOM 1899 C C . GLU A 1 233 ? 16.253 32.253 122.601 1.00 25.40 232 GLU A C 1
ATOM 1900 O O . GLU A 1 233 ? 16.919 33.217 123.031 1.00 19.53 232 GLU A O 1
ATOM 1906 N N . THR A 1 234 ? 16.446 30.993 122.994 1.00 23.46 233 THR A N 1
ATOM 1907 C CA . THR A 1 234 ? 17.493 30.625 123.950 1.00 22.69 233 THR A CA 1
ATOM 1908 C C . THR A 1 234 ? 18.816 31.095 123.371 1.00 21.35 233 THR A C 1
ATOM 1909 O O . THR A 1 234 ? 19.074 30.953 122.180 1.00 20.53 233 THR A O 1
ATOM 1913 N N . ARG A 1 235 ? 19.654 31.678 124.212 1.00 20.97 234 ARG A N 1
ATOM 1914 C CA . ARG A 1 235 ? 20.909 32.259 123.745 1.00 21.73 234 ARG A CA 1
ATOM 1915 C C . ARG A 1 235 ? 22.075 31.910 124.671 1.00 19.97 234 ARG A C 1
ATOM 1916 O O . ARG A 1 235 ? 21.888 31.811 125.877 1.00 25.42 234 ARG A O 1
ATOM 1924 N N . PRO A 1 236 ? 23.302 31.770 124.124 1.00 20.05 235 PRO A N 1
ATOM 1925 C CA . PRO A 1 236 ? 24.448 31.442 124.978 1.00 20.06 235 PRO A CA 1
ATOM 1926 C C . PRO A 1 236 ? 24.962 32.633 125.794 1.00 21.83 235 PRO A C 1
ATOM 1927 O O . PRO A 1 236 ? 25.011 33.772 125.302 1.00 23.67 235 PRO A O 1
ATOM 1931 N N . ALA A 1 237 ? 25.313 32.374 127.050 1.00 14.25 236 ALA A N 1
ATOM 1932 C CA . ALA A 1 237 ? 25.855 33.399 127.912 1.00 17.23 236 ALA A CA 1
ATOM 1933 C C . ALA A 1 237 ? 27.314 33.599 127.468 1.00 22.61 236 ALA A C 1
ATOM 1934 O O . ALA A 1 237 ? 27.894 34.660 127.665 1.00 23.01 236 ALA A O 1
ATOM 1936 N N . GLY A 1 238 ? 27.898 32.570 126.861 1.00 22.24 237 GLY A N 1
ATOM 1937 C CA . GLY A 1 238 ? 29.276 32.677 126.408 1.00 23.20 237 GLY A CA 1
ATOM 1938 C C . GLY A 1 238 ? 30.235 31.906 127.295 1.00 23.99 237 GLY A C 1
ATOM 1939 O O . GLY A 1 238 ? 31.413 31.772 126.980 1.00 25.20 237 GLY A O 1
ATOM 1940 N N . ASP A 1 239 ? 29.729 31.395 128.406 1.00 22.81 238 ASP A N 1
ATOM 1941 C CA . ASP A 1 239 ? 30.560 30.653 129.338 1.00 24.36 238 ASP A CA 1
ATOM 1942 C C . ASP A 1 239 ? 30.143 29.196 129.416 1.00 26.81 238 ASP A C 1
ATOM 1943 O O . ASP A 1 239 ? 30.545 28.473 130.336 1.00 25.14 238 ASP A O 1
ATOM 1948 N N . GLY A 1 240 ? 29.338 28.755 128.456 1.00 24.88 239 GLY A N 1
ATOM 1949 C CA . GLY A 1 240 ? 28.911 27.371 128.493 1.00 23.90 239 GLY A CA 1
ATOM 1950 C C . GLY A 1 240 ? 27.468 27.246 128.943 1.00 22.12 239 GLY A C 1
ATOM 1951 O O . GLY A 1 240 ? 26.823 26.233 128.669 1.00 21.74 239 GLY A O 1
ATOM 1952 N N . THR A 1 241 ? 26.956 28.269 129.625 1.00 19.41 240 THR A N 1
ATOM 1953 C CA . THR A 1 241 ? 25.573 28.244 130.091 1.00 17.43 240 THR A CA 1
ATOM 1954 C C . THR A 1 241 ? 24.671 29.043 129.159 1.00 19.55 240 THR A C 1
ATOM 1955 O O . THR A 1 241 ? 25.169 29.735 128.265 1.00 22.35 240 THR A O 1
ATOM 1959 N N . PHE A 1 242 ? 23.357 28.957 129.379 1.00 17.35 241 PHE A N 1
ATOM 1960 C CA . PHE A 1 242 ? 22.387 29.629 128.533 1.00 18.71 241 PHE A CA 1
ATOM 1961 C C . PHE A 1 242 ? 21.463 30.606 129.266 1.00 20.03 241 PHE A C 1
ATOM 1962 O O . PHE A 1 242 ? 21.453 30.665 130.489 1.00 16.55 241 PHE A O 1
ATOM 1970 N N . GLN A 1 243 ? 20.696 31.375 128.491 1.00 20.16 242 GLN A N 1
ATOM 1971 C CA . GLN A 1 243 ? 19.780 32.378 129.028 1.00 17.96 242 GLN A CA 1
ATOM 1972 C C . GLN A 1 243 ? 18.493 32.344 128.226 1.00 17.90 242 GLN A C 1
ATOM 1973 O O . GLN A 1 243 ? 18.504 31.966 127.062 1.00 15.81 242 GLN A O 1
ATOM 1979 N N . LYS A 1 244 ? 17.401 32.758 128.850 1.00 14.52 243 LYS A N 1
ATOM 1980 C CA . LYS A 1 244 ? 16.098 32.829 128.185 1.00 21.26 243 LYS A CA 1
ATOM 1981 C C . LYS A 1 244 ? 15.178 33.643 129.083 1.00 21.99 243 LYS A C 1
ATOM 1982 O O . LYS A 1 244 ? 15.401 33.732 130.299 1.00 17.66 243 LYS A O 1
ATOM 1988 N N . TRP A 1 245 ? 14.194 34.291 128.479 1.00 22.12 244 TRP A N 1
ATOM 1989 C CA . TRP A 1 245 ? 13.210 35.045 129.248 1.00 24.28 244 TRP A CA 1
ATOM 1990 C C . TRP A 1 245 ? 11.904 34.992 128.515 1.00 25.72 244 TRP A C 1
ATOM 1991 O O . TRP A 1 245 ? 11.868 34.707 127.313 1.00 25.94 244 TRP A O 1
ATOM 2002 N N . ALA A 1 246 ? 10.830 35.233 129.255 1.00 26.17 245 ALA A N 1
ATOM 2003 C CA . ALA A 1 246 ? 9.485 35.226 128.715 1.00 22.96 245 ALA A CA 1
ATOM 2004 C C . ALA A 1 246 ? 8.773 36.396 129.369 1.00 26.40 245 ALA A C 1
ATOM 2005 O O . ALA A 1 246 ? 8.844 36.571 130.595 1.00 22.99 245 ALA A O 1
ATOM 2007 N N . SER A 1 247 ? 8.080 37.195 128.563 1.00 25.05 246 SER A N 1
ATOM 2008 C CA . SER A 1 247 ? 7.371 38.337 129.103 1.00 24.98 246 SER A CA 1
ATOM 2009 C C . SER A 1 247 ? 5.916 38.364 128.642 1.00 26.40 246 SER A C 1
ATOM 2010 O O . SER A 1 247 ? 5.546 37.724 127.648 1.00 24.60 246 SER A O 1
ATOM 2013 N N . VAL A 1 248 ? 5.106 39.093 129.400 1.00 23.19 247 VAL A N 1
ATOM 2014 C CA . VAL A 1 248 ? 3.689 39.281 129.124 1.00 26.06 247 VAL A CA 1
ATOM 2015 C C . VAL A 1 248 ? 3.387 40.740 129.442 1.00 22.30 247 VAL A C 1
ATOM 2016 O O . VAL A 1 248 ? 4.061 41.353 130.266 1.00 22.14 247 VAL A O 1
ATOM 2020 N N . VAL A 1 249 ? 2.386 41.302 128.771 1.00 31.77 248 VAL A N 1
ATOM 2021 C CA . VAL A 1 249 ? 1.990 42.682 129.026 1.00 31.49 248 VAL A CA 1
ATOM 2022 C C . VAL A 1 249 ? 0.778 42.583 129.945 1.00 31.02 248 VAL A C 1
ATOM 2023 O O . VAL A 1 249 ? -0.145 41.806 129.699 1.00 31.18 248 VAL A O 1
ATOM 2027 N N . VAL A 1 250 ? 0.786 43.389 130.998 1.00 32.57 249 VAL A N 1
ATOM 2028 C CA . VAL A 1 250 ? -0.255 43.323 132.009 1.00 35.19 249 VAL A CA 1
ATOM 2029 C C . VAL A 1 250 ? -0.814 44.666 132.439 1.00 33.90 249 VAL A C 1
ATOM 2030 O O . VAL A 1 250 ? -0.128 45.683 132.378 1.00 41.13 249 VAL A O 1
ATOM 2034 N N . PRO A 1 251 ? -2.081 44.688 132.887 1.00 39.44 250 PRO A N 1
ATOM 2035 C CA . PRO A 1 251 ? -2.669 45.957 133.322 1.00 39.36 250 PRO A CA 1
ATOM 2036 C C . PRO A 1 251 ? -1.969 46.464 134.572 1.00 42.28 250 PRO A C 1
ATOM 2037 O O . PRO A 1 251 ? -1.737 45.698 135.516 1.00 37.60 250 PRO A O 1
ATOM 2041 N N . LEU A 1 252 ? -1.612 47.746 134.567 1.00 40.31 251 LEU A N 1
ATOM 2042 C CA . LEU A 1 252 ? -0.937 48.338 135.714 1.00 44.34 251 LEU A CA 1
ATOM 2043 C C . LEU A 1 252 ? -1.865 48.253 136.925 1.00 46.21 251 LEU A C 1
ATOM 2044 O O . LEU A 1 252 ? -2.993 48.749 136.893 1.00 48.66 251 LEU A O 1
ATOM 2049 N N . GLY A 1 253 ? -1.385 47.609 137.981 1.00 46.96 252 GLY A N 1
ATOM 2050 C CA . GLY A 1 253 ? -2.180 47.445 139.181 1.00 44.73 252 GLY A CA 1
ATOM 2051 C C . GLY A 1 253 ? -2.617 46.004 139.350 1.00 46.27 252 GLY A C 1
ATOM 2052 O O . GLY A 1 253 ? -3.376 45.673 140.261 1.00 48.00 252 GLY A O 1
ATOM 2053 N N . LYS A 1 254 ? -2.145 45.131 138.473 1.00 43.18 253 LYS A N 1
ATOM 2054 C CA . LYS A 1 254 ? -2.515 43.727 138.569 1.00 44.33 253 LYS A CA 1
ATOM 2055 C C . LYS A 1 254 ? -1.310 42.814 138.409 1.00 41.34 253 LYS A C 1
ATOM 2056 O O . LYS A 1 254 ? -1.447 41.609 138.194 1.00 38.78 253 LYS A O 1
ATOM 2062 N N . GLU A 1 255 ? -0.123 43.393 138.515 1.00 41.79 254 GLU A N 1
ATOM 2063 C CA . GLU A 1 255 ? 1.093 42.609 138.374 1.00 41.22 254 GLU A CA 1
ATOM 2064 C C . GLU A 1 255 ? 1.085 41.401 139.302 1.00 38.73 254 GLU A C 1
ATOM 2065 O O . GLU A 1 255 ? 1.560 40.339 138.935 1.00 40.78 254 GLU A O 1
ATOM 2071 N N . GLN A 1 256 ? 0.540 41.562 140.505 1.00 41.57 255 GLN A N 1
ATOM 2072 C CA . GLN A 1 256 ? 0.541 40.472 141.478 1.00 40.61 255 GLN A CA 1
ATOM 2073 C C . GLN A 1 256 ? -0.299 39.275 141.114 1.00 37.69 255 GLN A C 1
ATOM 2074 O O . GLN A 1 256 ? -0.120 38.208 141.687 1.00 43.61 255 GLN A O 1
ATOM 2080 N N . ASN A 1 257 ? -1.211 39.434 140.165 1.00 36.54 256 ASN A N 1
ATOM 2081 C CA . ASN A 1 257 ? -2.058 38.321 139.759 1.00 31.18 256 ASN A CA 1
ATOM 2082 C C . ASN A 1 257 ? -1.350 37.370 138.801 1.00 33.85 256 ASN A C 1
ATOM 2083 O O . ASN A 1 257 ? -1.915 36.352 138.403 1.00 34.07 256 ASN A O 1
ATOM 2088 N N . TYR A 1 258 ? -0.112 37.687 138.433 1.00 32.36 257 TYR A N 1
ATOM 2089 C CA . TYR A 1 258 ? 0.620 36.827 137.499 1.00 33.53 257 TYR A CA 1
ATOM 2090 C C . TYR A 1 258 ? 1.813 36.108 138.120 1.00 34.26 257 TYR A C 1
ATOM 2091 O O . TYR A 1 258 ? 2.533 36.669 138.949 1.00 36.26 257 TYR A O 1
ATOM 2100 N N . THR A 1 259 ? 2.025 34.866 137.703 1.00 33.49 258 THR A N 1
ATOM 2101 C CA . THR A 1 259 ? 3.136 34.081 138.219 1.00 32.01 258 THR A CA 1
ATOM 2102 C C . THR A 1 259 ? 3.901 33.421 137.071 1.00 30.80 258 THR A C 1
ATOM 2103 O O . THR A 1 259 ? 3.319 33.051 136.057 1.00 29.27 258 THR A O 1
ATOM 2107 N N . CYS A 1 260 ? 5.210 33.284 137.247 1.00 29.83 259 CYS A N 1
ATOM 2108 C CA . CYS A 1 260 ? 6.072 32.657 136.252 1.00 26.22 259 CYS A CA 1
ATOM 2109 C C . CYS A 1 260 ? 6.564 31.338 136.806 1.00 26.22 259 CYS A C 1
ATOM 2110 O O . CYS A 1 260 ? 6.921 31.257 137.983 1.00 28.18 259 CYS A O 1
ATOM 2113 N N . ARG A 1 261 ? 6.584 30.310 135.966 1.00 27.04 260 ARG A N 1
ATOM 2114 C CA . ARG A 1 261 ? 7.072 29.000 136.383 1.00 31.80 260 ARG A CA 1
ATOM 2115 C C . ARG A 1 261 ? 8.278 28.685 135.510 1.00 33.65 260 ARG A C 1
ATOM 2116 O O . ARG A 1 261 ? 8.295 29.009 134.308 1.00 26.42 260 ARG A O 1
ATOM 2124 N N . VAL A 1 262 ? 9.282 28.057 136.115 1.00 26.54 261 VAL A N 1
ATOM 2125 C CA . VAL A 1 262 ? 10.499 27.700 135.406 1.00 28.08 261 VAL A CA 1
ATOM 2126 C C . VAL A 1 262 ? 10.758 26.205 135.578 1.00 26.72 261 VAL A C 1
ATOM 2127 O O . VAL A 1 262 ? 10.849 25.721 136.710 1.00 26.48 261 VAL A O 1
ATOM 2131 N N . TYR A 1 263 ? 10.863 25.486 134.460 1.00 26.47 262 TYR A N 1
ATOM 2132 C CA . TYR A 1 263 ? 11.100 24.043 134.460 1.00 25.43 262 TYR A CA 1
ATOM 2133 C C . TYR A 1 263 ? 12.451 23.756 133.841 1.00 26.17 262 TYR A C 1
ATOM 2134 O O . TYR A 1 263 ? 12.759 24.255 132.748 1.00 20.89 262 TYR A O 1
ATOM 2143 N N . HIS A 1 264 ? 13.245 22.936 134.528 1.00 25.16 263 HIS A N 1
ATOM 2144 C CA . HIS A 1 264 ? 14.581 22.582 134.055 1.00 23.31 263 HIS A CA 1
ATOM 2145 C C . HIS A 1 264 ? 15.076 21.282 134.710 1.00 26.28 263 HIS A C 1
ATOM 2146 O O . HIS A 1 264 ? 14.774 21.006 135.881 1.00 22.76 263 HIS A O 1
ATOM 2153 N N . GLU A 1 265 ? 15.845 20.504 133.955 1.00 25.41 264 GLU A N 1
ATOM 2154 C CA . GLU A 1 265 ? 16.405 19.246 134.453 1.00 32.37 264 GLU A CA 1
ATOM 2155 C C . GLU A 1 265 ? 17.125 19.389 135.794 1.00 31.59 264 GLU A C 1
ATOM 2156 O O . GLU A 1 265 ? 17.150 18.448 136.573 1.00 32.86 264 GLU A O 1
ATOM 2162 N N . GLY A 1 266 ? 17.716 20.555 136.054 1.00 28.75 265 GLY A N 1
ATOM 2163 C CA . GLY A 1 266 ? 18.438 20.746 137.297 1.00 30.45 265 GLY A CA 1
ATOM 2164 C C . GLY A 1 266 ? 17.536 21.134 138.447 1.00 31.44 265 GLY A C 1
ATOM 2165 O O . GLY A 1 266 ? 17.985 21.339 139.578 1.00 32.78 265 GLY A O 1
ATOM 2166 N N . LEU A 1 267 ? 16.247 21.225 138.150 1.00 34.19 266 LEU A N 1
ATOM 2167 C CA . LEU A 1 267 ? 15.246 21.601 139.132 1.00 30.54 266 LEU A CA 1
ATOM 2168 C C . LEU A 1 267 ? 14.351 20.396 139.443 1.00 35.31 266 LEU A C 1
ATOM 2169 O O . LEU A 1 267 ? 13.558 19.960 138.593 1.00 34.70 266 LEU A O 1
ATOM 2174 N N . PRO A 1 268 ? 14.485 19.819 140.648 1.00 29.75 267 PRO A N 1
ATOM 2175 C CA . PRO A 1 268 ? 13.615 18.680 140.933 1.00 33.47 267 PRO A CA 1
ATOM 2176 C C . PRO A 1 268 ? 12.159 19.161 141.050 1.00 35.30 267 PRO A C 1
ATOM 2177 O O . PRO A 1 268 ? 11.212 18.411 140.815 1.00 32.56 267 PRO A O 1
ATOM 2181 N N . GLU A 1 269 ? 11.995 20.431 141.394 1.00 35.88 268 GLU A N 1
ATOM 2182 C CA . GLU A 1 269 ? 10.678 21.028 141.515 1.00 38.61 268 GLU A CA 1
ATOM 2183 C C . GLU A 1 269 ? 10.729 22.389 140.797 1.00 39.71 268 GLU A C 1
ATOM 2184 O O . GLU A 1 269 ? 11.638 23.183 141.029 1.00 36.83 268 GLU A O 1
ATOM 2190 N N . PRO A 1 270 ? 9.757 22.673 139.910 1.00 38.59 269 PRO A N 1
ATOM 2191 C CA . PRO A 1 270 ? 9.772 23.961 139.201 1.00 33.80 269 PRO A CA 1
ATOM 2192 C C . PRO A 1 270 ? 9.671 25.197 140.084 1.00 33.95 269 PRO A C 1
ATOM 2193 O O . PRO A 1 270 ? 9.042 25.180 141.144 1.00 33.77 269 PRO A O 1
ATOM 2197 N N . LEU A 1 271 ? 10.300 26.279 139.640 1.00 33.82 270 LEU A N 1
ATOM 2198 C CA . LEU A 1 271 ? 10.267 27.523 140.394 1.00 32.87 270 LEU A CA 1
ATOM 2199 C C . LEU A 1 271 ? 8.955 28.240 140.141 1.00 34.64 270 LEU A C 1
ATOM 2200 O O . LEU A 1 271 ? 8.293 27.991 139.138 1.00 39.25 270 LEU A O 1
ATOM 2205 N N . THR A 1 272 ? 8.578 29.110 141.069 1.00 31.87 271 THR A N 1
ATOM 2206 C CA . THR A 1 272 ? 7.364 29.894 140.957 1.00 32.92 271 THR A CA 1
ATOM 2207 C C . THR A 1 272 ? 7.757 31.299 141.387 1.00 34.33 271 THR A C 1
ATOM 2208 O O . THR A 1 272 ? 8.149 31.517 142.533 1.00 37.56 271 THR A O 1
ATOM 2212 N N . LEU A 1 273 ? 7.666 32.243 140.459 1.00 32.68 272 LEU A N 1
ATOM 2213 C CA . LEU A 1 273 ? 8.052 33.619 140.733 1.00 35.58 272 LEU A CA 1
ATOM 2214 C C . LEU A 1 273 ? 6.938 34.614 140.452 1.00 34.04 272 LEU A C 1
ATOM 2215 O O . LEU A 1 273 ? 6.048 34.354 139.647 1.00 33.97 272 LEU A O 1
ATOM 2220 N N . ARG A 1 274 ? 7.012 35.757 141.124 1.00 34.48 273 ARG A N 1
ATOM 2221 C CA . ARG A 1 274 ? 6.052 36.839 140.955 1.00 40.55 273 ARG A CA 1
ATOM 2222 C C . ARG A 1 274 ? 6.844 38.126 140.935 1.00 38.74 273 ARG A C 1
ATOM 2223 O O . ARG A 1 274 ? 8.006 38.151 141.337 1.00 36.94 273 ARG A O 1
ATOM 2231 N N . TRP A 1 275 ? 6.211 39.190 140.458 1.00 40.21 274 TRP A N 1
ATOM 2232 C CA . TRP A 1 275 ? 6.844 40.499 140.440 1.00 43.11 274 TRP A CA 1
ATOM 2233 C C . TRP A 1 275 ? 6.891 40.918 141.906 1.00 44.06 274 TRP A C 1
ATOM 2234 O O . TRP A 1 275 ? 5.932 40.720 142.642 1.00 44.40 274 TRP A O 1
ATOM 2245 N N . GLU A 1 276 ? 7.998 41.510 142.322 1.00 47.15 275 GLU A N 1
ATOM 2246 C CA . GLU A 1 276 ? 8.165 41.910 143.706 1.00 50.52 275 GLU A CA 1
ATOM 2247 C C . GLU A 1 276 ? 8.589 43.364 143.840 1.00 49.08 275 GLU A C 1
ATOM 2248 O O . GLU A 1 276 ? 9.772 43.684 143.722 1.00 50.39 275 GLU A O 1
ATOM 2254 N N . PRO A 1 277 ? 7.630 44.268 144.095 1.00 49.30 276 PRO A N 1
ATOM 2255 C CA . PRO A 1 277 ? 7.958 45.693 144.240 1.00 49.05 276 PRO A CA 1
ATOM 2256 C C . PRO A 1 277 ? 8.935 45.970 145.397 1.00 50.22 276 PRO A C 1
ATOM 2257 O O . PRO A 1 277 ? 9.812 46.852 145.250 1.00 45.56 276 PRO A O 1
ATOM 2261 N N . ILE B 2 2 ? 18.937 31.995 97.228 1.00 52.86 1 ILE B N 1
ATOM 2262 C CA . ILE B 2 2 ? 18.017 32.260 98.319 1.00 48.96 1 ILE B CA 1
ATOM 2263 C C . ILE B 2 2 ? 18.860 32.666 99.527 1.00 48.05 1 ILE B C 1
ATOM 2264 O O . ILE B 2 2 ? 19.856 32.017 99.867 1.00 49.86 1 ILE B O 1
ATOM 2269 N N . GLN B 2 3 ? 18.476 33.763 100.160 1.00 41.65 2 GLN B N 1
ATOM 2270 C CA . GLN B 2 3 ? 19.231 34.254 101.289 1.00 38.97 2 GLN B CA 1
ATOM 2271 C C . GLN B 2 3 ? 18.376 34.370 102.528 1.00 39.95 2 GLN B C 1
ATOM 2272 O O . GLN B 2 3 ? 17.173 34.627 102.440 1.00 37.05 2 GLN B O 1
ATOM 2278 N N . LYS B 2 4 ? 18.995 34.138 103.685 1.00 35.62 3 LYS B N 1
ATOM 2279 C CA . LYS B 2 4 ? 18.280 34.239 104.950 1.00 32.10 3 LYS B CA 1
ATOM 2280 C C . LYS B 2 4 ? 18.871 35.401 105.723 1.00 27.49 3 LYS B C 1
ATOM 2281 O O . LYS B 2 4 ? 20.089 35.499 105.891 1.00 26.48 3 LYS B O 1
ATOM 2287 N N . THR B 2 5 ? 17.989 36.296 106.155 1.00 28.27 4 THR B N 1
ATOM 2288 C CA . THR B 2 5 ? 18.372 37.484 106.895 1.00 26.43 4 THR B CA 1
ATOM 2289 C C . THR B 2 5 ? 18.722 37.074 108.321 1.00 26.77 4 THR B C 1
ATOM 2290 O O . THR B 2 5 ? 18.011 36.292 108.948 1.00 30.76 4 THR B O 1
ATOM 2294 N N . PRO B 2 6 ? 19.848 37.574 108.836 1.00 24.71 5 PRO B N 1
ATOM 2295 C CA . PRO B 2 6 ? 20.254 37.223 110.193 1.00 24.92 5 PRO B CA 1
ATOM 2296 C C . PRO B 2 6 ? 19.353 37.763 111.275 1.00 25.85 5 PRO B C 1
ATOM 2297 O O . PRO B 2 6 ? 18.744 38.820 111.120 1.00 26.44 5 PRO B O 1
ATOM 2301 N N . GLN B 2 7 ? 19.240 36.995 112.351 1.00 25.65 6 GLN B N 1
ATOM 2302 C CA . GLN B 2 7 ? 18.490 37.406 113.529 1.00 25.15 6 GLN B CA 1
ATOM 2303 C C . GLN B 2 7 ? 19.611 37.861 114.449 1.00 24.25 6 GLN B C 1
ATOM 2304 O O . GLN B 2 7 ? 20.721 37.293 114.424 1.00 20.39 6 GLN B O 1
ATOM 2310 N N . ILE B 2 8 ? 19.334 38.872 115.259 1.00 18.42 7 ILE B N 1
ATOM 2311 C CA . ILE B 2 8 ? 20.365 39.439 116.120 1.00 19.03 7 ILE B CA 1
ATOM 2312 C C . ILE B 2 8 ? 19.921 39.717 117.545 1.00 24.63 7 ILE B C 1
ATOM 2313 O O . ILE B 2 8 ? 18.910 40.379 117.762 1.00 21.49 7 ILE B O 1
ATOM 2318 N N . GLN B 2 9 ? 20.677 39.207 118.515 1.00 22.64 8 GLN B N 1
ATOM 2319 C CA . GLN B 2 9 ? 20.391 39.478 119.915 1.00 23.98 8 GLN B CA 1
ATOM 2320 C C . GLN B 2 9 ? 21.639 40.104 120.511 1.00 22.93 8 GLN B C 1
ATOM 2321 O O . GLN B 2 9 ? 22.760 39.621 120.291 1.00 19.59 8 GLN B O 1
ATOM 2327 N N . VAL B 2 10 ? 21.445 41.190 121.247 1.00 20.81 9 VAL B N 1
ATOM 2328 C CA . VAL B 2 10 ? 22.548 41.879 121.905 1.00 19.03 9 VAL B CA 1
ATOM 2329 C C . VAL B 2 10 ? 22.194 41.865 123.381 1.00 23.62 9 VAL B C 1
ATOM 2330 O O . VAL B 2 10 ? 21.137 42.376 123.774 1.00 21.48 9 VAL B O 1
ATOM 2334 N N . TYR B 2 11 ? 23.068 41.290 124.204 1.00 21.95 10 TYR B N 1
ATOM 2335 C CA . TYR B 2 11 ? 22.794 41.170 125.635 1.00 20.59 10 TYR B CA 1
ATOM 2336 C C . TYR B 2 11 ? 24.080 40.956 126.427 1.00 24.31 10 TYR B C 1
ATOM 2337 O O . TYR B 2 11 ? 25.130 40.671 125.852 1.00 27.15 10 TYR B O 1
ATOM 2346 N N . SER B 2 12 ? 23.990 41.079 127.748 1.00 19.66 11 SER B N 1
ATOM 2347 C CA . SER B 2 12 ? 25.152 40.923 128.625 1.00 24.41 11 SER B CA 1
ATOM 2348 C C . SER B 2 12 ? 25.191 39.548 129.250 1.00 23.43 11 SER B C 1
ATOM 2349 O O . SER B 2 12 ? 24.142 38.941 129.517 1.00 24.85 11 SER B O 1
ATOM 2352 N N . ARG B 2 13 ? 26.395 39.049 129.486 1.00 26.96 12 ARG B N 1
ATOM 2353 C CA . ARG B 2 13 ? 26.534 37.733 130.099 1.00 28.34 12 ARG B CA 1
ATOM 2354 C C . ARG B 2 13 ? 25.891 37.708 131.485 1.00 29.83 12 ARG B C 1
ATOM 2355 O O . ARG B 2 13 ? 25.105 36.812 131.784 1.00 30.77 12 ARG B O 1
ATOM 2363 N N . HIS B 2 14 ? 26.200 38.709 132.314 1.00 31.51 13 HIS B N 1
ATOM 2364 C CA . HIS B 2 14 ? 25.663 38.788 133.684 1.00 30.87 13 HIS B CA 1
ATOM 2365 C C . HIS B 2 14 ? 24.655 39.928 133.830 1.00 28.92 13 HIS B C 1
ATOM 2366 O O . HIS B 2 14 ? 24.699 40.899 133.086 1.00 30.80 13 HIS B O 1
ATOM 2373 N N . PRO B 2 15 ? 23.718 39.826 134.782 1.00 32.43 14 PRO B N 1
ATOM 2374 C CA . PRO B 2 15 ? 22.797 40.967 134.855 1.00 33.32 14 PRO B CA 1
ATOM 2375 C C . PRO B 2 15 ? 23.634 42.232 135.062 1.00 33.09 14 PRO B C 1
ATOM 2376 O O . PRO B 2 15 ? 24.577 42.236 135.862 1.00 34.77 14 PRO B O 1
ATOM 2380 N N . PRO B 2 16 ? 23.312 43.318 134.321 1.00 34.94 15 PRO B N 1
ATOM 2381 C CA . PRO B 2 16 ? 24.012 44.616 134.362 1.00 28.08 15 PRO B CA 1
ATOM 2382 C C . PRO B 2 16 ? 23.839 45.551 135.556 1.00 33.00 15 PRO B C 1
ATOM 2383 O O . PRO B 2 16 ? 22.732 45.773 136.044 1.00 36.73 15 PRO B O 1
ATOM 2387 N N . GLU B 2 17 ? 24.964 46.101 136.005 1.00 33.36 16 GLU B N 1
ATOM 2388 C CA . GLU B 2 17 ? 25.024 47.067 137.113 1.00 32.20 16 GLU B CA 1
ATOM 2389 C C . GLU B 2 17 ? 25.983 48.164 136.640 1.00 32.22 16 GLU B C 1
ATOM 2390 O O . GLU B 2 17 ? 27.160 47.900 136.361 1.00 28.92 16 GLU B O 1
ATOM 2396 N N . ASN B 2 18 ? 25.485 49.388 136.525 1.00 33.62 17 ASN B N 1
ATOM 2397 C CA . ASN B 2 18 ? 26.327 50.475 136.050 1.00 34.61 17 ASN B CA 1
ATOM 2398 C C . ASN B 2 18 ? 27.598 50.576 136.863 1.00 34.70 17 ASN B C 1
ATOM 2399 O O . ASN B 2 18 ? 27.563 50.553 138.096 1.00 38.33 17 ASN B O 1
ATOM 2404 N N . GLY B 2 19 ? 28.723 50.648 136.162 1.00 33.54 18 GLY B N 1
ATOM 2405 C CA . GLY B 2 19 ? 30.008 50.758 136.822 1.00 33.39 18 GLY B CA 1
ATOM 2406 C C . GLY B 2 19 ? 30.726 49.442 137.027 1.00 37.75 18 GLY B C 1
ATOM 2407 O O . GLY B 2 19 ? 31.905 49.428 137.380 1.00 35.29 18 GLY B O 1
ATOM 2408 N N . LYS B 2 20 ? 30.033 48.332 136.796 1.00 37.97 19 LYS B N 1
ATOM 2409 C CA . LYS B 2 20 ? 30.651 47.029 136.998 1.00 38.80 19 LYS B CA 1
ATOM 2410 C C . LYS B 2 20 ? 30.981 46.317 135.682 1.00 39.23 19 LYS B C 1
ATOM 2411 O O . LYS B 2 20 ? 30.138 46.237 134.789 1.00 36.46 19 LYS B O 1
ATOM 2417 N N . PRO B 2 21 ? 32.220 45.795 135.550 1.00 36.55 20 PRO B N 1
ATOM 2418 C CA . PRO B 2 21 ? 32.679 45.074 134.349 1.00 30.11 20 PRO B CA 1
ATOM 2419 C C . PRO B 2 21 ? 31.764 43.881 134.048 1.00 29.73 20 PRO B C 1
ATOM 2420 O O . PRO B 2 21 ? 31.304 43.193 134.957 1.00 30.98 20 PRO B O 1
ATOM 2424 N N . ASN B 2 22 ? 31.523 43.631 132.767 1.00 29.83 21 ASN B N 1
ATOM 2425 C CA . ASN B 2 22 ? 30.637 42.559 132.328 1.00 26.41 21 ASN B CA 1
ATOM 2426 C C . ASN B 2 22 ? 31.093 42.182 130.912 1.00 28.42 21 ASN B C 1
ATOM 2427 O O . ASN B 2 22 ? 32.118 42.678 130.422 1.00 27.31 21 ASN B O 1
ATOM 2432 N N . ILE B 2 23 ? 30.335 41.303 130.263 1.00 28.01 22 ILE B N 1
ATOM 2433 C CA . ILE B 2 23 ? 30.636 40.865 128.903 1.00 24.07 22 ILE B CA 1
ATOM 2434 C C . ILE B 2 23 ? 29.409 41.158 128.054 1.00 26.27 22 ILE B C 1
ATOM 2435 O O . ILE B 2 23 ? 28.287 40.839 128.460 1.00 27.56 22 ILE B O 1
ATOM 2440 N N . LEU B 2 24 ? 29.623 41.759 126.887 1.00 25.62 23 LEU B N 1
ATOM 2441 C CA . LEU B 2 24 ? 28.533 42.072 125.971 1.00 23.71 23 LEU B CA 1
ATOM 2442 C C . LEU B 2 24 ? 28.547 41.046 124.859 1.00 24.39 23 LEU B C 1
ATOM 2443 O O . LEU B 2 24 ? 29.583 40.794 124.252 1.00 19.33 23 LEU B O 1
ATOM 2448 N N . ASN B 2 25 ? 27.386 40.444 124.611 1.00 24.29 24 ASN B N 1
ATOM 2449 C CA . ASN B 2 25 ? 27.234 39.450 123.561 1.00 22.43 24 ASN B CA 1
ATOM 2450 C C . ASN B 2 25 ? 26.406 39.943 122.382 1.00 22.32 24 ASN B C 1
ATOM 2451 O O . ASN B 2 25 ? 25.452 40.712 122.549 1.00 20.41 24 ASN B O 1
ATOM 2456 N N . CYS B 2 26 ? 26.785 39.482 121.197 1.00 18.92 25 CYS B N 1
ATOM 2457 C CA . CYS B 2 26 ? 26.037 39.750 119.981 1.00 18.10 25 CYS B CA 1
ATOM 2458 C C . CYS B 2 26 ? 25.938 38.389 119.309 1.00 20.24 25 CYS B C 1
ATOM 2459 O O . CYS B 2 26 ? 26.890 37.932 118.689 1.00 20.99 25 CYS B O 1
ATOM 2462 N N . TYR B 2 27 ? 24.777 37.757 119.461 1.00 20.29 26 TYR B N 1
ATOM 2463 C CA . TYR B 2 27 ? 24.475 36.433 118.932 1.00 18.34 26 TYR B CA 1
ATOM 2464 C C . TYR B 2 27 ? 23.714 36.616 117.637 1.00 19.83 26 TYR B C 1
ATOM 2465 O O . TYR B 2 27 ? 22.590 37.133 117.635 1.00 19.07 26 TYR B O 1
ATOM 2474 N N . VAL B 2 28 ? 24.351 36.214 116.540 1.00 20.22 27 VAL B N 1
ATOM 2475 C CA . VAL B 2 28 ? 23.799 36.333 115.191 1.00 17.55 27 VAL B CA 1
ATOM 2476 C C . VAL B 2 28 ? 23.499 34.935 114.676 1.00 19.68 27 VAL B C 1
ATOM 2477 O O . VAL B 2 28 ? 24.396 34.101 114.598 1.00 22.42 27 VAL B O 1
ATOM 2481 N N . THR B 2 29 ? 22.250 34.696 114.292 1.00 20.70 28 THR B N 1
ATOM 2482 C CA . THR B 2 29 ? 21.805 33.387 113.830 1.00 24.62 28 THR B CA 1
ATOM 2483 C C . THR B 2 29 ? 20.920 33.471 112.594 1.00 24.44 28 THR B C 1
ATOM 2484 O O . THR B 2 29 ? 20.616 34.556 112.101 1.00 24.04 28 THR B O 1
ATOM 2488 N N . GLN B 2 30 ? 20.524 32.301 112.097 1.00 21.46 29 GLN B N 1
ATOM 2489 C CA . GLN B 2 30 ? 19.557 32.228 111.021 1.00 26.28 29 GLN B CA 1
ATOM 2490 C C . GLN B 2 30 ? 19.980 32.840 109.689 1.00 27.60 29 GLN B C 1
ATOM 2491 O O . GLN B 2 30 ? 19.127 33.269 108.922 1.00 27.05 29 GLN B O 1
ATOM 2497 N N . PHE B 2 31 ? 21.270 32.900 109.399 1.00 23.12 30 PHE B N 1
ATOM 2498 C CA . PHE B 2 31 ? 21.661 33.516 108.134 1.00 27.59 30 PHE B CA 1
ATOM 2499 C C . PHE B 2 31 ? 22.309 32.606 107.097 1.00 27.14 30 PHE B C 1
ATOM 2500 O O . PHE B 2 31 ? 22.749 31.510 107.408 1.00 22.81 30 PHE B O 1
ATOM 2508 N N . HIS B 2 32 ? 22.329 33.090 105.857 1.00 27.47 31 HIS B N 1
ATOM 2509 C CA . HIS B 2 32 ? 22.955 32.405 104.724 1.00 27.46 31 HIS B CA 1
ATOM 2510 C C . HIS B 2 32 ? 23.102 33.425 103.602 1.00 26.50 31 HIS B C 1
ATOM 2511 O O . HIS B 2 32 ? 22.178 34.187 103.329 1.00 29.97 31 HIS B O 1
ATOM 2518 N N . PRO B 2 33 ? 24.268 33.472 102.944 1.00 26.59 32 PRO B N 1
ATOM 2519 C CA . PRO B 2 33 ? 25.482 32.676 103.121 1.00 23.44 32 PRO B CA 1
ATOM 2520 C C . PRO B 2 33 ? 26.163 32.857 104.469 1.00 26.10 32 PRO B C 1
ATOM 2521 O O . PRO B 2 33 ? 25.789 33.720 105.277 1.00 22.98 32 PRO B O 1
ATOM 2525 N N . PRO B 2 34 ? 27.199 32.049 104.719 1.00 22.17 33 PRO B N 1
ATOM 2526 C CA . PRO B 2 34 ? 27.936 32.126 105.980 1.00 21.37 33 PRO B CA 1
ATOM 2527 C C . PRO B 2 34 ? 28.839 33.366 106.101 1.00 27.72 33 PRO B C 1
ATOM 2528 O O . PRO B 2 34 ? 29.139 33.820 107.204 1.00 26.79 33 PRO B O 1
ATOM 2532 N N . HIS B 2 35 ? 29.288 33.928 104.989 1.00 24.54 34 HIS B N 1
ATOM 2533 C CA . HIS B 2 35 ? 30.118 35.118 105.121 1.00 27.53 34 HIS B CA 1
ATOM 2534 C C . HIS B 2 35 ? 29.274 36.224 105.764 1.00 25.29 34 HIS B C 1
ATOM 2535 O O . HIS B 2 35 ? 28.124 36.480 105.366 1.00 27.84 34 HIS B O 1
ATOM 2542 N N . ILE B 2 36 ? 29.841 36.866 106.776 1.00 25.40 35 ILE B N 1
ATOM 2543 C CA . ILE B 2 36 ? 29.157 37.927 107.502 1.00 23.14 35 ILE B CA 1
ATOM 2544 C C . ILE B 2 36 ? 30.229 38.763 108.178 1.00 28.90 35 ILE B C 1
ATOM 2545 O O . ILE B 2 36 ? 31.326 38.262 108.451 1.00 30.05 35 ILE B O 1
ATOM 2550 N N . GLU B 2 37 ? 29.922 40.036 108.431 1.00 29.02 36 GLU B N 1
ATOM 2551 C CA . GLU B 2 37 ? 30.862 40.946 109.074 1.00 29.46 36 GLU B CA 1
ATOM 2552 C C . GLU B 2 37 ? 30.134 41.570 110.250 1.00 30.45 36 GLU B C 1
ATOM 2553 O O . GLU B 2 37 ? 29.069 42.167 110.080 1.00 27.16 36 GLU B O 1
ATOM 2559 N N . ILE B 2 38 ? 30.708 41.424 111.441 1.00 30.25 37 ILE B N 1
ATOM 2560 C CA . ILE B 2 38 ? 30.089 41.932 112.657 1.00 28.31 37 ILE B CA 1
ATOM 2561 C C . ILE B 2 38 ? 30.981 42.902 113.436 1.00 28.41 37 ILE B C 1
ATOM 2562 O O . ILE B 2 38 ? 32.161 42.632 113.651 1.00 26.38 37 ILE B O 1
ATOM 2567 N N . GLN B 2 39 ? 30.400 44.018 113.866 1.00 25.93 38 GLN B N 1
ATOM 2568 C CA . GLN B 2 39 ? 31.108 45.027 114.650 1.00 26.30 38 GLN B CA 1
ATOM 2569 C C . GLN B 2 39 ? 30.315 45.302 115.923 1.00 25.49 38 GLN B C 1
ATOM 2570 O O . GLN B 2 39 ? 29.088 45.252 115.920 1.00 27.61 38 GLN B O 1
ATOM 2576 N N . MET B 2 40 ? 31.013 45.543 117.021 1.00 23.03 39 MET B N 1
ATOM 2577 C CA . MET B 2 40 ? 30.361 45.862 118.283 1.00 27.23 39 MET B CA 1
ATOM 2578 C C . MET B 2 40 ? 30.826 47.283 118.588 1.00 27.48 39 MET B C 1
ATOM 2579 O O . MET B 2 40 ? 32.022 47.585 118.528 1.00 24.78 39 MET B O 1
ATOM 2584 N N . LEU B 2 41 ? 29.865 48.144 118.910 1.00 26.59 40 LEU B N 1
ATOM 2585 C CA . LEU B 2 41 ? 30.128 49.559 119.123 1.00 25.72 40 LEU B CA 1
ATOM 2586 C C . LEU B 2 41 ? 29.771 50.154 120.480 1.00 25.91 40 LEU B C 1
ATOM 2587 O O . LEU B 2 41 ? 28.762 49.783 121.082 1.00 27.81 40 LEU B O 1
ATOM 2592 N N . LYS B 2 42 ? 30.597 51.103 120.924 1.00 23.37 41 LYS B N 1
ATOM 2593 C CA . LYS B 2 42 ? 30.379 51.846 122.167 1.00 27.73 41 LYS B CA 1
ATOM 2594 C C . LYS B 2 42 ? 30.226 53.278 121.682 1.00 26.71 41 LYS B C 1
ATOM 2595 O O . LYS B 2 42 ? 31.168 53.829 121.142 1.00 28.90 41 LYS B O 1
ATOM 2601 N N . ASN B 2 43 ? 29.044 53.862 121.848 1.00 26.63 42 ASN B N 1
ATOM 2602 C CA . ASN B 2 43 ? 28.783 55.226 121.384 1.00 30.57 42 ASN B CA 1
ATOM 2603 C C . ASN B 2 43 ? 29.115 55.412 119.894 1.00 30.16 42 ASN B C 1
ATOM 2604 O O . ASN B 2 43 ? 29.668 56.442 119.491 1.00 31.75 42 ASN B O 1
ATOM 2609 N N . GLY B 2 44 ? 28.761 54.427 119.076 1.00 30.02 43 GLY B N 1
ATOM 2610 C CA . GLY B 2 44 ? 29.021 54.523 117.645 1.00 28.62 43 GLY B CA 1
ATOM 2611 C C . GLY B 2 44 ? 30.479 54.394 117.236 1.00 27.42 43 GLY B C 1
ATOM 2612 O O . GLY B 2 44 ? 30.838 54.729 116.119 1.00 32.76 43 GLY B O 1
ATOM 2613 N N . LYS B 2 45 ? 31.320 53.910 118.141 1.00 30.71 44 LYS B N 1
ATOM 2614 C CA . LYS B 2 45 ? 32.751 53.720 117.873 1.00 30.04 44 LYS B CA 1
ATOM 2615 C C . LYS B 2 45 ? 33.067 52.239 118.020 1.00 31.91 44 LYS B C 1
ATOM 2616 O O . LYS B 2 45 ? 32.775 51.642 119.047 1.00 29.01 44 LYS B O 1
ATOM 2622 N N . LYS B 2 46 ? 33.669 51.649 116.995 1.00 36.41 45 LYS B N 1
ATOM 2623 C CA . LYS B 2 46 ? 34.001 50.236 117.033 1.00 37.71 45 LYS B CA 1
ATOM 2624 C C . LYS B 2 46 ? 34.833 49.890 118.262 1.00 38.50 45 LYS B C 1
ATOM 2625 O O . LYS B 2 46 ? 35.805 50.574 118.569 1.00 37.21 45 LYS B O 1
ATOM 2631 N N . ILE B 2 47 ? 34.444 48.833 118.969 1.00 36.43 46 ILE B N 1
ATOM 2632 C CA . ILE B 2 47 ? 35.185 48.400 120.150 1.00 37.79 46 ILE B CA 1
ATOM 2633 C C . ILE B 2 47 ? 36.357 47.514 119.722 1.00 44.36 46 ILE B C 1
ATOM 2634 O O . ILE B 2 47 ? 36.178 46.509 119.033 1.00 41.67 46 ILE B O 1
ATOM 2639 N N . PRO B 2 48 ? 37.570 47.872 120.160 1.00 47.89 47 PRO B N 1
ATOM 2640 C CA . PRO B 2 48 ? 38.854 47.221 119.894 1.00 52.56 47 PRO B CA 1
ATOM 2641 C C . PRO B 2 48 ? 39.001 45.697 119.903 1.00 53.15 47 PRO B C 1
ATOM 2642 O O . PRO B 2 48 ? 39.341 45.104 118.876 1.00 52.64 47 PRO B O 1
ATOM 2646 N N . LYS B 2 49 ? 38.756 45.050 121.037 1.00 52.80 48 LYS B N 1
ATOM 2647 C CA . LYS B 2 49 ? 38.962 43.607 121.079 1.00 55.51 48 LYS B CA 1
ATOM 2648 C C . LYS B 2 49 ? 37.716 42.751 121.112 1.00 52.41 48 LYS B C 1
ATOM 2649 O O . LYS B 2 49 ? 37.413 42.118 122.121 1.00 56.96 48 LYS B O 1
ATOM 2655 N N . VAL B 2 50 ? 36.994 42.722 120.005 1.00 47.83 49 VAL B N 1
ATOM 2656 C CA . VAL B 2 50 ? 35.800 41.911 119.932 1.00 43.19 49 VAL B CA 1
ATOM 2657 C C . VAL B 2 50 ? 36.242 40.499 119.588 1.00 41.70 49 VAL B C 1
ATOM 2658 O O . VAL B 2 50 ? 36.809 40.269 118.522 1.00 41.82 49 VAL B O 1
ATOM 2662 N N . GLU B 2 51 ? 35.998 39.557 120.491 1.00 40.84 50 GLU B N 1
ATOM 2663 C CA . GLU B 2 51 ? 36.367 38.170 120.225 1.00 40.98 50 GLU B CA 1
ATOM 2664 C C . GLU B 2 51 ? 35.223 37.618 119.398 1.00 41.67 50 GLU B C 1
ATOM 2665 O O . GLU B 2 51 ? 34.069 38.018 119.569 1.00 44.13 50 GLU B O 1
ATOM 2671 N N . MET B 2 52 ? 35.532 36.691 118.511 1.00 38.02 51 MET B N 1
ATOM 2672 C CA . MET B 2 52 ? 34.513 36.114 117.667 1.00 36.08 51 MET B CA 1
ATOM 2673 C C . MET B 2 52 ? 34.571 34.636 117.903 1.00 33.78 51 MET B C 1
ATOM 2674 O O . MET B 2 52 ? 35.640 34.062 117.792 1.00 36.23 51 MET B O 1
ATOM 2679 N N . SER B 2 53 ? 33.444 34.014 118.232 1.00 24.90 52 SER B N 1
ATOM 2680 C CA . SER B 2 53 ? 33.449 32.584 118.423 1.00 28.26 52 SER B CA 1
ATOM 2681 C C . SER B 2 53 ? 33.654 32.017 117.025 1.00 35.59 52 SER B C 1
ATOM 2682 O O . SER B 2 53 ? 33.610 32.758 116.026 1.00 33.23 52 SER B O 1
ATOM 2685 N N . ASP B 2 54 ? 33.884 30.712 116.946 1.00 34.42 53 ASP B N 1
ATOM 2686 C CA . ASP B 2 54 ? 34.031 30.071 115.657 1.00 35.75 53 ASP B CA 1
ATOM 2687 C C . ASP B 2 54 ? 32.617 29.929 115.068 1.00 37.07 53 ASP B C 1
ATOM 2688 O O . ASP B 2 54 ? 31.621 29.952 115.797 1.00 35.79 53 ASP B O 1
ATOM 2693 N N . MET B 2 55 ? 32.537 29.788 113.749 1.00 33.57 54 MET B N 1
ATOM 2694 C CA . MET B 2 55 ? 31.266 29.643 113.055 1.00 32.01 54 MET B CA 1
ATOM 2695 C C . MET B 2 55 ? 30.648 28.246 113.169 1.00 30.69 54 MET B C 1
ATOM 2696 O O . MET B 2 55 ? 31.352 27.241 113.192 1.00 29.04 54 MET B O 1
ATOM 2701 N N . SER B 2 56 ? 29.324 28.182 113.209 1.00 23.22 55 SER B N 1
ATOM 2702 C CA . SER B 2 56 ? 28.636 26.905 113.288 1.00 21.98 55 SER B CA 1
ATOM 2703 C C . SER B 2 56 ? 27.319 27.021 112.540 1.00 23.66 55 SER B C 1
ATOM 2704 O O . SER B 2 56 ? 26.957 28.095 112.053 1.00 24.36 55 SER B O 1
ATOM 2707 N N . PHE B 2 57 ? 26.591 25.920 112.452 1.00 17.81 56 PHE B N 1
ATOM 2708 C CA . PHE B 2 57 ? 25.299 25.970 111.805 1.00 19.75 56 PHE B CA 1
ATOM 2709 C C . PHE B 2 57 ? 24.345 25.026 112.517 1.00 22.80 56 PHE B C 1
ATOM 2710 O O . PHE B 2 57 ? 24.775 24.057 113.150 1.00 20.10 56 PHE B O 1
ATOM 2718 N N . SER B 2 58 ? 23.055 25.333 112.443 1.00 21.49 57 SER B N 1
ATOM 2719 C CA . SER B 2 58 ? 22.061 24.527 113.112 1.00 21.33 57 SER B CA 1
ATOM 2720 C C . SER B 2 58 ? 21.385 23.544 112.166 1.00 25.80 57 SER B C 1
ATOM 2721 O O . SER B 2 58 ? 21.611 23.565 110.950 1.00 20.03 57 SER B O 1
ATOM 2724 N N . LYS B 2 59 ? 20.566 22.678 112.752 1.00 27.21 58 LYS B N 1
ATOM 2725 C CA . LYS B 2 59 ? 19.869 21.631 112.026 1.00 29.98 58 LYS B CA 1
ATOM 2726 C C . LYS B 2 59 ? 19.065 22.058 110.817 1.00 29.41 58 LYS B C 1
ATOM 2727 O O . LYS B 2 59 ? 18.766 21.228 109.962 1.00 26.85 58 LYS B O 1
ATOM 2733 N N . ASP B 2 60 ? 18.701 23.334 110.736 1.00 29.33 59 ASP B N 1
ATOM 2734 C CA . ASP B 2 60 ? 17.962 23.786 109.570 1.00 30.15 59 ASP B CA 1
ATOM 2735 C C . ASP B 2 60 ? 18.937 24.371 108.537 1.00 24.18 59 ASP B C 1
ATOM 2736 O O . ASP B 2 60 ? 18.526 25.040 107.595 1.00 24.10 59 ASP B O 1
ATOM 2741 N N . TRP B 2 61 ? 20.225 24.078 108.731 1.00 23.08 60 TRP B N 1
ATOM 2742 C CA . TRP B 2 61 ? 21.345 24.516 107.872 1.00 21.25 60 TRP B CA 1
ATOM 2743 C C . TRP B 2 61 ? 21.807 25.971 108.039 1.00 25.31 60 TRP B C 1
ATOM 2744 O O . TRP B 2 61 ? 22.936 26.322 107.628 1.00 22.28 60 TRP B O 1
ATOM 2755 N N . SER B 2 62 ? 20.965 26.812 108.649 1.00 24.72 61 SER B N 1
ATOM 2756 C CA . SER B 2 62 ? 21.313 28.225 108.822 1.00 24.33 61 SER B CA 1
ATOM 2757 C C . SER B 2 62 ? 22.522 28.414 109.732 1.00 22.96 61 SER B C 1
ATOM 2758 O O . SER B 2 62 ? 22.730 27.668 110.688 1.00 20.13 61 SER B O 1
ATOM 2761 N N . PHE B 2 63 ? 23.316 29.435 109.441 1.00 22.81 62 PHE B N 1
ATOM 2762 C CA . PHE B 2 63 ? 24.523 29.672 110.212 1.00 20.94 62 PHE B CA 1
ATOM 2763 C C . PHE B 2 63 ? 24.351 30.564 111.434 1.00 22.15 62 PHE B C 1
ATOM 2764 O O . PHE B 2 63 ? 23.408 31.355 111.513 1.00 20.92 62 PHE B O 1
ATOM 2772 N N . TYR B 2 64 ? 25.264 30.423 112.394 1.00 19.66 63 TYR B N 1
ATOM 2773 C CA . TYR B 2 64 ? 25.253 31.264 113.590 1.00 21.78 63 TYR B CA 1
ATOM 2774 C C . TYR B 2 64 ? 26.665 31.484 114.087 1.00 23.83 63 TYR B C 1
ATOM 2775 O O . TYR B 2 64 ? 27.608 30.737 113.745 1.00 19.96 63 TYR B O 1
ATOM 2784 N N . ILE B 2 65 ? 26.809 32.534 114.878 1.00 19.96 64 ILE B N 1
ATOM 2785 C CA . ILE B 2 65 ? 28.093 32.894 115.432 1.00 22.21 64 ILE B CA 1
ATOM 2786 C C . ILE B 2 65 ? 27.862 33.812 116.625 1.00 22.77 64 ILE B C 1
ATOM 2787 O O . ILE B 2 65 ? 26.795 34.421 116.753 1.00 19.24 64 ILE B O 1
ATOM 2792 N N . LEU B 2 66 ? 28.856 33.909 117.498 1.00 21.87 65 LEU B N 1
ATOM 2793 C CA . LEU B 2 66 ? 28.733 34.746 118.681 1.00 20.87 65 LEU B CA 1
ATOM 2794 C C . LEU B 2 66 ? 29.895 35.717 118.847 1.00 24.37 65 LEU B C 1
ATOM 2795 O O . LEU B 2 66 ? 31.041 35.302 118.994 1.00 25.47 65 LEU B O 1
ATOM 2800 N N . ALA B 2 67 ? 29.617 37.013 118.816 1.00 20.51 66 ALA B N 1
ATOM 2801 C CA . ALA B 2 67 ? 30.684 37.971 119.031 1.00 21.17 66 ALA B CA 1
ATOM 2802 C C . ALA B 2 67 ? 30.498 38.465 120.465 1.00 24.99 66 ALA B C 1
ATOM 2803 O O . ALA B 2 67 ? 29.373 38.543 120.971 1.00 25.48 66 ALA B O 1
ATOM 2805 N N . HIS B 2 68 ? 31.593 38.772 121.134 1.00 24.28 67 HIS B N 1
ATOM 2806 C CA . HIS B 2 68 ? 31.495 39.258 122.499 1.00 28.29 67 HIS B CA 1
ATOM 2807 C C . HIS B 2 68 ? 32.701 40.090 122.868 1.00 25.89 67 HIS B C 1
ATOM 2808 O O . HIS B 2 68 ? 33.762 39.978 122.259 1.00 26.42 67 HIS B O 1
ATOM 2815 N N . THR B 2 69 ? 32.530 40.928 123.877 1.00 29.94 68 THR B N 1
ATOM 2816 C CA . THR B 2 69 ? 33.615 41.781 124.324 1.00 32.46 68 THR B CA 1
ATOM 2817 C C . THR B 2 69 ? 33.337 42.293 125.717 1.00 32.23 68 THR B C 1
ATOM 2818 O O . THR B 2 69 ? 32.194 42.317 126.197 1.00 33.47 68 THR B O 1
ATOM 2822 N N . GLU B 2 70 ? 34.403 42.737 126.347 1.00 33.39 69 GLU B N 1
ATOM 2823 C CA . GLU B 2 70 ? 34.326 43.278 127.681 1.00 33.84 69 GLU B CA 1
ATOM 2824 C C . GLU B 2 70 ? 33.770 44.688 127.565 1.00 34.32 69 GLU B C 1
ATOM 2825 O O . GLU B 2 70 ? 34.055 45.407 126.602 1.00 33.49 69 GLU B O 1
ATOM 2831 N N . PHE B 2 71 ? 32.965 45.076 128.543 1.00 32.50 70 PHE B N 1
ATOM 2832 C CA . PHE B 2 71 ? 32.414 46.410 128.552 1.00 31.39 70 PHE B CA 1
ATOM 2833 C C . PHE B 2 71 ? 31.958 46.687 129.963 1.00 31.20 70 PHE B C 1
ATOM 2834 O O . PHE B 2 71 ? 31.799 45.769 130.768 1.00 32.05 70 PHE B O 1
ATOM 2842 N N . THR B 2 72 ? 31.803 47.963 130.274 1.00 32.02 71 THR B N 1
ATOM 2843 C CA . THR B 2 72 ? 31.328 48.367 131.580 1.00 34.02 71 THR B CA 1
ATOM 2844 C C . THR B 2 72 ? 30.089 49.177 131.285 1.00 31.81 71 THR B C 1
ATOM 2845 O O . THR B 2 72 ? 30.160 50.262 130.709 1.00 37.57 71 THR B O 1
ATOM 2849 N N . PRO B 2 73 ? 28.920 48.639 131.629 1.00 33.58 72 PRO B N 1
ATOM 2850 C CA . PRO B 2 73 ? 27.722 49.420 131.341 1.00 32.00 72 PRO B CA 1
ATOM 2851 C C . PRO B 2 73 ? 27.633 50.649 132.231 1.00 35.77 72 PRO B C 1
ATOM 2852 O O . PRO B 2 73 ? 28.098 50.636 133.373 1.00 35.15 72 PRO B O 1
ATOM 2856 N N . THR B 2 74 ? 27.051 51.717 131.693 1.00 36.75 73 THR B N 1
ATOM 2857 C CA . THR B 2 74 ? 26.875 52.952 132.445 1.00 34.10 73 THR B CA 1
ATOM 2858 C C . THR B 2 74 ? 25.492 53.518 132.150 1.00 33.37 73 THR B C 1
ATOM 2859 O O . THR B 2 74 ? 24.703 52.942 131.390 1.00 27.25 73 THR B O 1
ATOM 2863 N N . GLU B 2 75 ? 25.209 54.659 132.758 1.00 30.84 74 GLU B N 1
ATOM 2864 C CA . GLU B 2 75 ? 23.925 55.299 132.568 1.00 32.90 74 GLU B CA 1
ATOM 2865 C C . GLU B 2 75 ? 23.780 55.897 131.183 1.00 26.95 74 GLU B C 1
ATOM 2866 O O . GLU B 2 75 ? 22.738 55.750 130.550 1.00 30.68 74 GLU B O 1
ATOM 2872 N N . THR B 2 76 ? 24.834 56.536 130.695 1.00 25.02 75 THR B N 1
ATOM 2873 C CA . THR B 2 76 ? 24.758 57.203 129.406 1.00 30.20 75 THR B CA 1
ATOM 2874 C C . THR B 2 76 ? 25.456 56.622 128.164 1.00 30.30 75 TH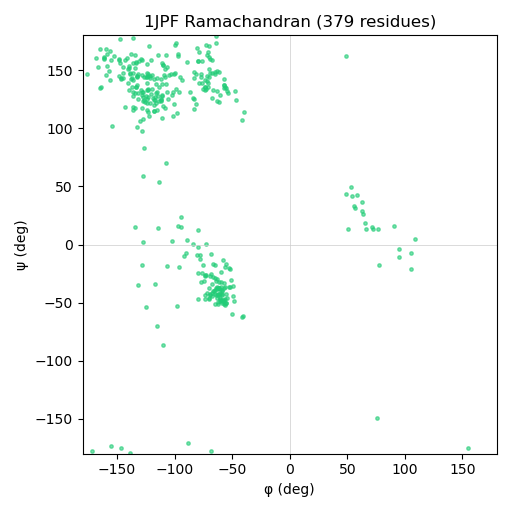R B C 1
ATOM 2875 O O . THR B 2 76 ? 25.114 57.016 127.052 1.00 30.56 75 THR B O 1
ATOM 2879 N N . ASP B 2 77 ? 26.422 55.722 128.326 1.00 27.11 76 ASP B N 1
ATOM 2880 C CA . ASP B 2 77 ? 27.092 55.146 127.155 1.00 28.63 76 ASP B CA 1
ATOM 2881 C C . ASP B 2 77 ? 26.167 54.175 126.423 1.00 26.02 76 ASP B C 1
ATOM 2882 O O . ASP B 2 77 ? 25.429 53.420 127.049 1.00 28.55 76 ASP B O 1
ATOM 2887 N N . THR B 2 78 ? 26.197 54.181 125.098 1.00 25.62 77 THR B N 1
ATOM 2888 C CA . THR B 2 78 ? 25.342 53.258 124.361 1.00 25.75 77 THR B CA 1
ATOM 2889 C C . THR B 2 78 ? 26.199 52.150 123.764 1.00 27.81 77 THR B C 1
ATOM 2890 O O . THR B 2 78 ? 27.396 52.345 123.523 1.00 25.14 77 THR B O 1
ATOM 2894 N N . TYR B 2 79 ? 25.585 50.984 123.561 1.00 23.76 78 TYR B N 1
ATOM 2895 C CA . TYR B 2 79 ? 26.271 49.842 122.964 1.00 24.95 78 TYR B CA 1
ATOM 2896 C C . TYR B 2 79 ? 25.397 49.233 121.874 1.00 24.35 78 TYR B C 1
ATOM 2897 O O . TYR B 2 79 ? 24.173 49.211 121.967 1.00 22.44 78 TYR B O 1
ATOM 2906 N N . ALA B 2 80 ? 26.038 48.751 120.822 1.00 25.15 79 ALA B N 1
ATOM 2907 C CA . ALA B 2 80 ? 25.298 48.169 119.731 1.00 23.98 79 ALA B CA 1
ATOM 2908 C C . ALA B 2 80 ? 26.160 47.198 118.966 1.00 26.09 79 ALA B C 1
ATOM 2909 O O . ALA B 2 80 ? 27.388 47.164 119.123 1.00 23.99 79 ALA B O 1
ATOM 2911 N N . CYS B 2 81 ? 25.493 46.417 118.125 1.00 23.49 80 CYS B N 1
ATOM 2912 C CA . CYS B 2 81 ? 26.146 45.439 117.283 1.00 25.01 80 CYS B CA 1
ATOM 2913 C C . CYS B 2 81 ? 25.719 45.763 115.852 1.00 22.08 80 CYS B C 1
ATOM 2914 O O . CYS B 2 81 ? 24.538 45.899 115.574 1.00 26.34 80 CYS B O 1
ATOM 2917 N N . ARG B 2 82 ? 26.674 45.909 114.952 1.00 25.38 81 ARG B N 1
ATOM 2918 C CA . ARG B 2 82 ? 26.355 46.236 113.563 1.00 29.39 81 ARG B CA 1
ATOM 2919 C C . ARG B 2 82 ? 26.709 45.027 112.724 1.00 24.82 81 ARG B C 1
ATOM 2920 O O . ARG B 2 82 ? 27.835 44.549 112.780 1.00 22.79 81 ARG B O 1
ATOM 2928 N N . VAL B 2 83 ? 25.741 44.545 111.953 1.00 21.33 82 VAL B N 1
ATOM 2929 C CA . VAL B 2 83 ? 25.913 43.355 111.129 1.00 23.44 82 VAL B CA 1
ATOM 2930 C C . VAL B 2 83 ? 25.765 43.621 109.622 1.00 28.82 82 VAL B C 1
ATOM 2931 O O . VAL B 2 83 ? 24.722 44.076 109.158 1.00 28.71 82 VAL B O 1
ATOM 2935 N N . LYS B 2 84 ? 26.816 43.346 108.860 1.00 28.36 83 LYS B N 1
ATOM 2936 C CA . LYS B 2 84 ? 26.740 43.527 107.419 1.00 32.05 83 LYS B CA 1
ATOM 2937 C C . LYS B 2 84 ? 26.648 42.146 106.783 1.00 27.73 83 LYS B C 1
ATOM 2938 O O . LYS B 2 84 ? 27.514 41.300 107.016 1.00 26.66 83 LYS B O 1
ATOM 2944 N N . HIS B 2 85 ? 25.610 41.935 105.974 1.00 30.68 84 HIS B N 1
ATOM 2945 C CA . HIS B 2 85 ? 25.373 40.646 105.316 1.00 30.13 84 HIS B CA 1
ATOM 2946 C C . HIS B 2 85 ? 24.685 40.809 103.948 1.00 31.24 84 HIS B C 1
ATOM 2947 O O . HIS B 2 85 ? 23.840 41.678 103.778 1.00 33.18 84 HIS B O 1
ATOM 2954 N N . ASP B 2 86 ? 25.021 39.955 102.983 1.00 32.92 85 ASP B N 1
ATOM 2955 C CA . ASP B 2 86 ? 24.410 40.046 101.640 1.00 34.25 85 ASP B CA 1
ATOM 2956 C C . ASP B 2 86 ? 22.892 39.998 101.590 1.00 32.19 85 ASP B C 1
ATOM 2957 O O . ASP B 2 86 ? 22.302 40.355 100.581 1.00 31.76 85 ASP B O 1
ATOM 2962 N N . SER B 2 87 ? 22.248 39.540 102.655 1.00 27.61 86 SER B N 1
ATOM 2963 C CA . SER B 2 87 ? 20.789 39.480 102.657 1.00 27.17 86 SER B CA 1
ATOM 2964 C C . SER B 2 87 ? 20.136 40.859 102.831 1.00 30.85 86 SER B C 1
ATOM 2965 O O . SER B 2 87 ? 18.948 41.031 102.549 1.00 29.88 86 SER B O 1
ATOM 2968 N N . MET B 2 88 ? 20.908 41.829 103.315 1.00 34.53 87 MET B N 1
ATOM 2969 C CA . MET B 2 88 ? 20.393 43.176 103.583 1.00 36.09 87 MET B CA 1
ATOM 2970 C C . MET B 2 88 ? 21.030 44.228 102.688 1.00 33.72 87 MET B C 1
ATOM 2971 O O . MET B 2 88 ? 22.219 44.161 102.395 1.00 30.43 87 MET B O 1
ATOM 2976 N N . ALA B 2 89 ? 20.238 45.213 102.283 1.00 35.88 88 ALA B N 1
ATOM 2977 C CA . ALA B 2 89 ? 20.742 46.264 101.404 1.00 40.01 88 ALA B CA 1
ATOM 2978 C C . ALA B 2 89 ? 21.729 47.146 102.134 1.00 40.37 88 ALA B C 1
ATOM 2979 O O . ALA B 2 89 ? 22.606 47.742 101.526 1.00 42.73 88 ALA B O 1
ATOM 2981 N N . GLU B 2 90 ? 21.581 47.227 103.449 1.00 42.24 89 GLU B N 1
ATOM 2982 C CA . GLU B 2 90 ? 22.469 48.053 104.257 1.00 41.46 89 GLU B CA 1
ATOM 2983 C C . GLU B 2 90 ? 22.766 47.390 105.603 1.00 36.61 89 GLU B C 1
ATOM 2984 O O . GLU B 2 90 ? 22.022 46.527 106.054 1.00 31.61 89 GLU B O 1
ATOM 2990 N N . PRO B 2 91 ? 23.870 47.794 106.255 1.00 33.77 90 PRO B N 1
ATOM 2991 C CA . PRO B 2 91 ? 24.268 47.244 107.555 1.00 31.75 90 PRO B CA 1
ATOM 2992 C C . PRO B 2 91 ? 23.157 47.426 108.598 1.00 31.54 90 PRO B C 1
ATOM 2993 O O . PRO B 2 91 ? 22.527 48.476 108.656 1.00 30.61 90 PRO B O 1
ATOM 2997 N N . LYS B 2 92 ? 22.908 46.393 109.401 1.00 30.46 91 LYS B N 1
ATOM 2998 C CA . LYS B 2 92 ? 21.876 46.447 110.439 1.00 27.64 91 LYS B CA 1
ATOM 2999 C C . LYS B 2 92 ? 22.521 46.695 111.801 1.00 28.80 91 LYS B C 1
ATOM 3000 O O . LYS B 2 92 ? 23.492 46.018 112.190 1.00 26.90 91 LYS B O 1
ATOM 3006 N N . THR B 2 93 ? 21.978 47.663 112.525 1.00 25.49 92 THR B N 1
ATOM 3007 C CA . THR B 2 93 ? 22.504 48.027 113.835 1.00 24.59 92 THR B CA 1
ATOM 3008 C C . THR B 2 93 ? 21.465 47.760 114.904 1.00 26.16 92 THR B C 1
ATOM 3009 O O . THR B 2 93 ? 20.364 48.285 114.827 1.00 26.66 92 THR B O 1
ATOM 3013 N N . VAL B 2 94 ? 21.805 46.932 115.889 1.00 26.27 93 VAL B N 1
ATOM 3014 C CA . VAL B 2 94 ? 20.881 46.633 116.972 1.00 23.02 93 VAL B CA 1
ATOM 3015 C C . VAL B 2 94 ? 21.477 47.118 118.290 1.00 25.26 93 VAL B C 1
ATOM 3016 O O . VAL B 2 94 ? 22.610 46.758 118.645 1.00 23.53 93 VAL B O 1
ATOM 3020 N N . TYR B 2 95 ? 20.725 47.962 119.003 1.00 26.29 94 TYR B N 1
ATOM 3021 C CA . TYR B 2 95 ? 21.190 48.517 120.273 1.00 23.18 94 TYR B CA 1
ATOM 3022 C C . TYR B 2 95 ? 21.013 47.608 121.461 1.00 25.27 94 TYR B C 1
ATOM 3023 O O . TYR B 2 95 ? 20.054 46.836 121.550 1.00 19.73 94 TYR B O 1
ATOM 3032 N N . TRP B 2 96 ? 21.956 47.707 122.393 1.00 25.46 95 TRP B N 1
ATOM 3033 C CA . TRP B 2 96 ? 21.855 46.914 123.582 1.00 24.82 95 TRP B CA 1
ATOM 3034 C C . TRP B 2 96 ? 20.754 47.522 124.432 1.00 27.77 95 TRP B C 1
ATOM 3035 O O . TRP B 2 96 ? 20.691 48.737 124.624 1.00 26.71 95 TRP B O 1
ATOM 3046 N N . ASP B 2 97 ? 19.873 46.667 124.923 1.00 30.25 96 ASP B N 1
ATOM 3047 C CA . ASP B 2 97 ? 18.778 47.107 125.765 1.00 30.75 96 ASP B CA 1
ATOM 3048 C C . ASP B 2 97 ? 18.845 46.258 127.026 1.00 29.40 96 ASP B C 1
ATOM 3049 O O . ASP B 2 97 ? 18.530 45.062 127.000 1.00 28.33 96 ASP B O 1
ATOM 3054 N N . ARG B 2 98 ? 19.261 46.862 128.133 1.00 24.55 97 ARG B N 1
ATOM 3055 C CA . ARG B 2 98 ? 19.389 46.092 129.360 1.00 27.70 97 ARG B CA 1
ATOM 3056 C C . ARG B 2 98 ? 18.087 45.417 129.815 1.00 28.08 97 ARG B C 1
ATOM 3057 O O . ARG B 2 98 ? 18.102 44.537 130.666 1.00 29.37 97 ARG B O 1
ATOM 3065 N N . ASP B 2 99 ? 16.955 45.799 129.246 1.00 29.66 98 ASP B N 1
ATOM 3066 C CA . ASP B 2 99 ? 15.722 45.152 129.661 1.00 29.48 98 ASP B CA 1
ATOM 3067 C C . ASP B 2 99 ? 15.419 43.916 128.828 1.00 27.21 98 ASP B C 1
ATOM 3068 O O . ASP B 2 99 ? 14.369 43.282 129.022 1.00 29.96 98 ASP B O 1
ATOM 3073 N N . MET B 2 100 ? 16.343 43.568 127.933 1.00 22.71 99 MET B N 1
ATOM 3074 C CA . MET B 2 100 ? 16.187 42.413 127.037 1.00 25.09 99 MET B CA 1
ATOM 3075 C C . MET B 2 100 ? 17.399 41.462 127.032 1.00 25.31 99 MET B C 1
ATOM 3076 O O . MET B 2 100 ? 17.260 40.362 126.461 1.00 24.21 99 MET B O 1
ATOM 3082 N N . SER C 3 1 ? 34.303 10.512 116.708 1.00 21.73 1 SER C N 1
ATOM 3083 C CA . SER C 3 1 ? 35.072 10.066 115.514 1.00 26.77 1 SER C CA 1
ATOM 3084 C C . SER C 3 1 ? 34.213 10.319 114.276 1.00 24.28 1 SER C C 1
ATOM 3085 O O . SER C 3 1 ? 33.180 9.679 114.105 1.00 24.68 1 SER C O 1
ATOM 3088 N N . GLY C 3 2 ? 34.650 11.236 113.416 1.00 26.15 2 GLY C N 1
ATOM 3089 C CA . GLY C 3 2 ? 33.881 11.564 112.227 1.00 24.44 2 GLY C CA 1
ATOM 3090 C C . GLY C 3 2 ? 33.807 10.508 111.137 1.00 28.49 2 GLY C C 1
ATOM 3091 O O . GLY C 3 2 ? 34.620 9.582 111.072 1.00 24.28 2 GLY C O 1
ATOM 3092 N N . VAL C 3 3 ? 32.815 10.668 110.269 1.00 28.31 3 VAL C N 1
ATOM 3093 C CA . VAL C 3 3 ? 32.581 9.767 109.151 1.00 28.30 3 VAL C CA 1
ATOM 3094 C C . VAL C 3 3 ? 33.545 10.112 108.015 1.00 30.05 3 VAL C C 1
ATOM 3095 O O . VAL C 3 3 ? 34.067 11.215 107.941 1.00 30.10 3 VAL C O 1
ATOM 3099 N N . GLU C 3 4 ? 33.798 9.158 107.133 1.00 32.19 4 GLU C N 1
ATOM 3100 C CA . GLU C 3 4 ? 34.668 9.429 106.003 1.00 32.50 4 GLU C CA 1
ATOM 3101 C C . GLU C 3 4 ? 33.869 9.108 104.751 1.00 32.13 4 GLU C C 1
ATOM 3102 O O . GLU C 3 4 ? 33.511 7.952 104.521 1.00 33.26 4 GLU C O 1
ATOM 3108 N N . ASN C 3 5 ? 33.569 10.138 103.958 1.00 32.17 5 ASN C N 1
ATOM 3109 C CA . ASN C 3 5 ? 32.785 9.959 102.748 1.00 29.90 5 ASN C CA 1
ATOM 3110 C C . ASN C 3 5 ? 33.587 9.152 101.740 1.00 33.22 5 ASN C C 1
ATOM 3111 O O . ASN C 3 5 ? 34.711 9.502 101.410 1.00 38.40 5 ASN C O 1
ATOM 3116 N N . PRO C 3 6 ? 33.014 8.056 101.235 1.00 33.74 6 PRO C N 1
ATOM 3117 C CA . PRO C 3 6 ? 33.696 7.195 100.262 1.00 35.82 6 PRO C CA 1
ATOM 3118 C C . PRO C 3 6 ? 34.347 7.994 99.137 1.00 35.91 6 PRO C C 1
ATOM 3119 O O . PRO C 3 6 ? 33.691 8.786 98.449 1.00 30.16 6 PRO C O 1
ATOM 3123 N N . GLY C 3 7 ? 35.647 7.776 98.962 1.00 36.68 7 GLY C N 1
ATOM 3124 C CA . GLY C 3 7 ? 36.401 8.490 97.947 1.00 41.88 7 GLY C CA 1
ATOM 3125 C C . GLY C 3 7 ? 35.818 8.524 96.545 1.00 44.62 7 GLY C C 1
ATOM 3126 O O . GLY C 3 7 ? 35.820 9.576 95.901 1.00 46.05 7 GLY C O 1
ATOM 3127 N N . GLY C 3 8 ? 35.325 7.386 96.059 1.00 45.98 8 GLY C N 1
ATOM 3128 C CA . GLY C 3 8 ? 34.765 7.351 94.717 1.00 47.89 8 GLY C CA 1
ATOM 3129 C C . GLY C 3 8 ? 33.264 7.553 94.662 1.00 49.59 8 GLY C C 1
ATOM 3130 O O . GLY C 3 8 ? 32.599 7.149 93.696 1.00 50.04 8 GLY C O 1
ATOM 3131 N N . TYR C 3 9 ? 32.720 8.192 95.690 1.00 47.08 9 TYR C N 1
ATOM 3132 C CA . TYR C 3 9 ? 31.287 8.425 95.755 1.00 44.13 9 TYR C CA 1
ATOM 3133 C C . TYR C 3 9 ? 30.928 9.885 95.994 1.00 41.26 9 TYR C C 1
ATOM 3134 O O . TYR C 3 9 ? 30.263 10.195 96.987 1.00 38.47 9 TYR C O 1
ATOM 3143 N N . CYS C 3 10 ? 31.349 10.777 95.103 1.00 34.21 10 CYS C N 1
ATOM 3144 C CA . CYS C 3 10 ? 31.021 12.189 95.266 1.00 35.58 10 CYS C CA 1
ATOM 3145 C C . CYS C 3 10 ? 29.606 12.484 94.771 1.00 31.53 10 CYS C C 1
ATOM 3146 O O . CYS C 3 10 ? 28.973 11.633 94.156 1.00 33.04 10 CYS C O 1
ATOM 3149 N N . LEU C 3 11 ? 29.099 13.679 95.059 1.00 32.89 11 LEU C N 1
ATOM 3150 C CA . LEU C 3 11 ? 27.756 14.047 94.617 1.00 30.81 11 LEU C CA 1
ATOM 3151 C C . LEU C 3 11 ? 27.729 14.081 93.084 1.00 34.66 11 LEU C C 1
ATOM 3152 O O . LEU C 3 11 ? 28.820 14.107 92.475 1.00 32.50 11 LEU C O 1
#

Organism: Mus musculus (NCBI:txid10090)

Foldseek 3Di:
DKKKKKKKKWKDAFPDQFTWIKIFMDIRNHTFWIFTPPDPDTWIDGDDVLCVPDDPVVRVVVSVVSVVVRVVVSVVVVVVCVLVVHDHGDMKMKMWMWIFDADPVRATDFIWIFMAIRNHGAKIQDRVLQAMDGPDDSSVVVRVVCNVVSVSVVSVCCHRPVRSVVSVVVCVRCVVPQVDKDFWDKDWDWAPDDDQKIKIKIKTDFIPDQDKDKFKDAPRDTCPDQKDKDDWADPPPNGIMIMIMGMGGRPCQQRMWMWIDDPVDPGIDIYGHDD/DWWDKDWDWEWPDQADAPDKTKIKIKIKGTPDPDKDKFKDKQNHTDDDWDKADKDHDPVRIIIIMIMDMDGDHDPIWMWMWMDDPVDPDIDIDTYDSVD/DDDDPDPVDDD